Protein AF-0000000080700739 (afdb_homodimer)

Foldseek 3Di:
DPLFAWEWFWEDDLFKIKIFIAGLLGHTPDIDIDTQDLPPLSPCRLVVVLVVVVVVCVVVVHALVRHQEYFYADAAFADFVQRWGADRVSSSRNDIDSRQVVNCVVRVHPHDYGYDHQQQLLFLLCCNPKDVVVFQWEKEWEAELFIFIWTGHRNHTDQDVRCPGRLQQDAQDVVADQDPVGDHRGLRCCQHFNNLVVLLLVCLVVDDDQVQPQSVCSVVVHDDTLVNLLVSVVVPRPSSVVSLLVSLLSVLLSVQVVCVVRLGQEYEYHYDSCVSDPSSQVSNLVSNCVRHDVVSNVRYYYYYIDCHPCSRRSSRRVVSSVVD/DPLFAWEWFWEDDLFKIKIFIAGLLGHTPDIDIDTQDLPPLSPCRLVVVLVVVVVVCVVVVHALVRHQEYFYADAAFADFVQRWGADRVSSSRNDIDSRQVVNCVVRVHPHDYGYDHQQQLLFLLCCNPKDVVVFQWEKEWEAELFIFIWTGHRNHTDQDVRCPGRLQQDAQDVPADADPVGDHRGLRCCQHFNNLVVLLLVCLVVDDDQVQPQSVCSVVVHDDTLVNLLVSVVVPRPSSVVSLLVSLLSVLLSVQVVCVVRLGQEYEYHYDSCVSDPSSQVSNLVSNCVRHDVVSNVRYYYYYIDCHPCSRRSSRRVVSSVVD

Seq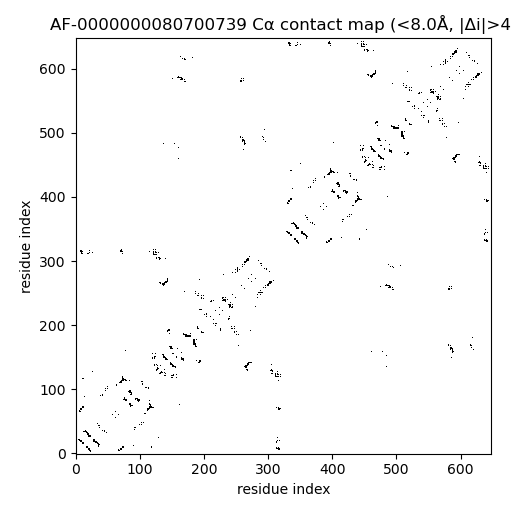uence (648 aa):
MIMTKKIFGIDLGGTSIKLAVVSIEGEIIDKWSVPTDTKEDGQHIIPDLILAVQEKMLENNWTNEDILGIGMGSPGFVNREKGTVAGAYNLAWVEEQPVADLIRSHFNADWPILIENDANVAALGEQWKGAGDHADNVVLVTLGTGVGGGVIVNDQLVVGQGAAGEIGHMFSKDGGRKCTCGQHGCLETVASASGIVWTAGELAYTMDDTGSTIQGRIFNGDPVTSEDIFRAAEAGDRFAEAVVDETMGHLGRALGQVAAVTNPEYILIGGGVANAGQYLLDKVTDYFHNSVYPGVGQTTSIRLATLGNDAGVYGAASLVMKNIMIMTKKIFGIDLGGTSIKLAVVSIEGEIIDKWSVPTDTKEDGQHIIPDLILAVQEKMLENNWTNEDILGIGMGSPGFVNREKGTVAGAYNLAWVEEQPVADLIRSHFNADWPILIENDANVAALGEQWKGAGDHADNVVLVTLGTGVGGGVIVNDQLVVGQGAAGEIGHMFSKDGGRKCTCGQHGCLETVASASGIVWTAGELAYTMDDTGSTIQGRIFNGDPVTSEDIFRAAEAGDRFAEAVVDETMGHLGRALGQVAAVTNPEYILIGGGVANAGQYLLDKVTDYFHNSVYPGVGQTTSIRLATLGNDAGVYGAASLVMKNI

pLDDT: mean 95.38, std 6.03, range [31.28, 98.89]

Structure (mmCIF, N/CA/C/O backbone):
data_AF-0000000080700739-model_v1
#
loop_
_entity.id
_entity.type
_entity.pdbx_description
1 polymer 'ROK family protein'
#
loop_
_atom_site.group_PDB
_atom_site.id
_atom_site.type_symbol
_atom_site.label_atom_id
_atom_site.label_alt_id
_atom_site.label_comp_id
_atom_site.label_asym_id
_atom_site.label_entity_id
_atom_site.label_seq_id
_atom_site.pdbx_PDB_ins_code
_atom_site.Cartn_x
_atom_site.Cartn_y
_atom_site.Cartn_z
_atom_site.occupancy
_atom_site.B_iso_or_equiv
_atom_site.auth_seq_id
_atom_site.auth_comp_id
_atom_site.auth_asym_id
_atom_site.auth_atom_id
_atom_site.pdbx_PDB_model_num
ATOM 1 N N . MET A 1 1 ? -27.406 35.374 11.623 1 31.28 1 MET A N 1
ATOM 2 C CA . MET A 1 1 ? -26.297 34.841 10.837 1 31.28 1 MET A CA 1
ATOM 3 C C . MET A 1 1 ? -25.965 33.415 11.262 1 31.28 1 MET A C 1
ATOM 5 O O . MET A 1 1 ? -25.681 33.162 12.434 1 31.28 1 MET A O 1
ATOM 9 N N . ILE A 1 2 ? -26.533 32.347 10.845 1 43.67 2 ILE A N 1
ATOM 10 C CA . ILE A 1 2 ? -26.422 30.953 11.261 1 43.67 2 ILE A CA 1
ATOM 11 C C . ILE A 1 2 ? -24.961 30.615 11.548 1 43.67 2 ILE A C 1
ATOM 13 O O . ILE A 1 2 ? -24.107 30.722 10.664 1 43.67 2 ILE A O 1
ATOM 17 N N . MET A 1 3 ? -24.527 30.93 12.817 1 54.48 3 MET A N 1
ATOM 18 C CA . MET A 1 3 ? -23.126 30.908 13.225 1 54.48 3 MET A CA 1
ATOM 19 C C . MET A 1 3 ? -22.461 29.597 12.821 1 54.48 3 MET A C 1
ATOM 21 O O . MET A 1 3 ? -22.915 28.52 13.211 1 54.48 3 MET A O 1
ATOM 25 N N . THR A 1 4 ? -21.694 29.549 11.679 1 82.1 4 THR A N 1
ATOM 26 C CA . THR A 1 4 ? -21.039 28.376 11.111 1 82.1 4 THR A CA 1
ATOM 27 C C . THR A 1 4 ? -19.977 27.835 12.064 1 82.1 4 THR A C 1
ATOM 29 O O . THR A 1 4 ? -19.188 28.602 12.622 1 82.1 4 THR A O 1
ATOM 32 N N . LYS A 1 5 ? -20.248 26.717 12.587 1 93.36 5 LYS A N 1
ATOM 33 C CA . LYS A 1 5 ? -19.327 26.069 13.517 1 93.36 5 LYS A CA 1
ATOM 34 C C . LYS A 1 5 ? -17.899 26.084 12.977 1 93.36 5 LYS A C 1
ATOM 36 O O . LYS A 1 5 ? -17.689 26.179 11.766 1 93.36 5 LYS A O 1
ATOM 41 N N . LYS A 1 6 ? -17.009 26.282 13.905 1 95.58 6 LYS A N 1
ATOM 42 C CA . LYS A 1 6 ? -15.592 26.36 13.563 1 95.58 6 LYS A CA 1
ATOM 43 C C . LYS A 1 6 ? -14.836 25.133 14.064 1 95.58 6 LYS A C 1
ATOM 45 O O . LYS A 1 6 ? -15.293 24.448 14.981 1 95.58 6 LYS A O 1
ATOM 50 N N . ILE A 1 7 ? -13.716 24.887 13.415 1 98.05 7 ILE A N 1
ATOM 51 C CA . ILE A 1 7 ? -12.845 23.774 13.777 1 98.05 7 ILE A CA 1
ATOM 52 C C . ILE A 1 7 ? -11.449 24.298 14.106 1 98.05 7 ILE A C 1
ATOM 54 O O . ILE A 1 7 ? -10.899 25.121 13.371 1 98.05 7 ILE A O 1
ATOM 58 N N . PHE A 1 8 ? -10.897 23.88 15.188 1 98.49 8 PHE A N 1
ATOM 59 C CA . PHE A 1 8 ? -9.489 24.153 15.452 1 98.49 8 PHE A CA 1
ATOM 60 C C . PHE A 1 8 ? -8.606 23.067 14.85 1 98.49 8 PHE A C 1
ATOM 62 O O . PHE A 1 8 ? -8.749 21.888 15.182 1 98.49 8 PHE A O 1
ATOM 69 N N . GLY A 1 9 ? -7.8 23.39 13.888 1 98.55 9 GLY A N 1
ATOM 70 C CA . GLY A 1 9 ? -6.737 22.538 13.379 1 98.55 9 GLY A CA 1
ATOM 71 C C . GLY A 1 9 ? -5.38 22.853 13.979 1 98.55 9 GLY A C 1
ATOM 72 O O . GLY A 1 9 ? -4.924 23.997 13.93 1 98.55 9 GLY A O 1
ATOM 73 N N . ILE A 1 10 ? -4.725 21.841 14.55 1 98.64 10 ILE A N 1
ATOM 74 C CA . ILE A 1 10 ? -3.475 22.055 15.271 1 98.64 10 ILE A CA 1
ATOM 75 C C . ILE A 1 10 ? -2.386 21.153 14.693 1 98.64 10 ILE A C 1
ATOM 77 O O . ILE A 1 10 ? -2.589 19.948 14.534 1 98.64 10 ILE A O 1
ATOM 81 N N . ASP A 1 11 ? -1.299 21.656 14.349 1 97.99 11 ASP A N 1
ATOM 82 C CA . ASP A 1 11 ? -0.091 20.951 13.931 1 97.99 11 ASP A CA 1
ATOM 83 C C . ASP A 1 11 ? 1.011 21.081 14.98 1 97.99 11 ASP A C 1
ATOM 85 O O . ASP A 1 11 ? 1.703 22.099 15.039 1 97.99 11 ASP A O 1
ATOM 89 N N . LEU A 1 12 ? 1.172 20.081 15.757 1 97.34 12 LEU A N 1
ATOM 90 C CA . LEU A 1 12 ? 2.12 20.09 16.865 1 97.34 12 LEU A CA 1
ATOM 91 C C . LEU A 1 12 ? 3.519 19.717 16.387 1 97.34 12 LEU A C 1
ATOM 93 O O . LEU A 1 12 ? 3.781 18.556 16.065 1 97.34 12 LEU A O 1
ATOM 97 N N . GLY A 1 13 ? 4.366 20.696 16.402 1 92.99 13 GLY A N 1
ATOM 98 C CA . GLY A 1 13 ? 5.762 20.469 16.064 1 92.99 13 GLY A CA 1
ATOM 99 C C . GLY A 1 13 ? 6.691 20.575 17.258 1 92.99 13 GLY A C 1
ATOM 100 O O . GLY A 1 13 ? 6.278 21.009 18.335 1 92.99 13 GLY A O 1
ATOM 101 N N . GLY A 1 14 ? 7.864 20.258 17.063 1 90.14 14 GLY A N 1
ATOM 102 C CA . GLY A 1 14 ? 8.854 20.306 18.127 1 90.14 14 GLY A CA 1
ATOM 103 C C . GLY A 1 14 ? 9.248 21.72 18.512 1 90.14 14 GLY A C 1
ATOM 104 O O . GLY A 1 14 ? 9.659 21.967 19.648 1 90.14 14 GLY A O 1
ATOM 105 N N . THR A 1 15 ? 9.157 22.65 17.617 1 90.17 15 THR A N 1
ATOM 106 C CA . THR A 1 15 ? 9.601 24.02 17.852 1 90.17 15 THR A CA 1
ATOM 107 C C . THR A 1 15 ? 8.406 24.952 18.031 1 90.17 15 THR A C 1
ATOM 109 O O . THR A 1 15 ? 8.43 25.844 18.882 1 90.17 15 THR A O 1
ATOM 112 N N . SER A 1 16 ? 7.439 24.683 17.244 1 95.41 16 SER A N 1
ATOM 113 C CA . SER A 1 16 ? 6.255 25.534 17.299 1 95.41 16 SER A CA 1
ATOM 114 C C . SER A 1 16 ? 4.979 24.719 17.116 1 95.41 16 SER A C 1
ATOM 116 O O . SER A 1 16 ? 5.002 23.65 16.501 1 95.41 16 SER A O 1
ATOM 118 N N . ILE A 1 17 ? 4.036 25.21 17.649 1 97.44 17 ILE A N 1
ATOM 119 C CA . ILE A 1 17 ? 2.681 24.706 17.452 1 97.44 17 ILE A CA 1
ATOM 120 C C . ILE A 1 17 ? 1.91 25.647 16.53 1 97.44 17 ILE A C 1
ATOM 122 O O . ILE A 1 17 ? 1.71 26.82 16.855 1 97.44 17 ILE A O 1
ATOM 126 N N . LYS A 1 18 ? 1.525 25.134 15.4 1 98.01 18 LYS A N 1
ATOM 127 C CA . LYS A 1 18 ? 0.711 25.92 14.477 1 98.01 18 LYS A CA 1
ATOM 128 C C . LYS A 1 18 ? -0.775 25.645 14.683 1 98.01 18 LYS A C 1
ATOM 130 O O . LYS A 1 18 ? -1.191 24.488 14.778 1 98.01 18 LYS A O 1
ATOM 135 N N . LEU A 1 19 ? -1.527 26.727 14.84 1 98.68 19 LEU A N 1
ATOM 136 C CA . LEU A 1 19 ? -2.964 26.62 15.07 1 98.68 19 LEU A CA 1
ATOM 137 C C . LEU A 1 19 ? -3.742 27.406 14.02 1 98.68 19 LEU A C 1
ATOM 139 O O . LEU A 1 19 ? -3.28 28.45 13.552 1 98.68 19 LEU A O 1
ATOM 143 N N . ALA A 1 20 ? -4.893 26.839 13.706 1 98.61 20 ALA A N 1
ATOM 144 C CA . ALA A 1 20 ? -5.795 27.56 12.81 1 98.61 20 ALA A CA 1
ATOM 145 C C . ALA A 1 20 ? -7.253 27.313 13.185 1 98.61 20 ALA A C 1
ATOM 147 O O . ALA A 1 20 ? -7.592 26.256 13.723 1 98.61 20 ALA A O 1
ATOM 148 N N . VAL A 1 21 ? -8.035 28.324 13.023 1 98.4 21 VAL A N 1
ATOM 149 C CA . VAL A 1 21 ? -9.485 28.159 13.007 1 98.4 21 VAL A CA 1
ATOM 150 C C . VAL A 1 21 ? -9.974 28.026 11.566 1 98.4 21 VAL A C 1
ATOM 152 O O . VAL A 1 21 ? -9.726 28.904 10.736 1 98.4 21 VAL A O 1
ATOM 155 N N . VAL A 1 22 ? -10.563 26.907 11.339 1 97.64 22 VAL A N 1
ATOM 156 C CA . VAL A 1 22 ? -10.985 26.589 9.979 1 97.64 22 VAL A CA 1
ATOM 157 C C . VAL A 1 22 ? -12.505 26.453 9.929 1 97.64 22 VAL A C 1
ATOM 159 O O . VAL A 1 22 ? -13.112 25.862 10.825 1 97.64 22 VAL A O 1
ATOM 162 N N . SER A 1 23 ? -13.144 27.001 8.905 1 96.07 23 SER A N 1
ATOM 163 C CA . SER A 1 23 ? -14.583 26.851 8.715 1 96.07 23 SER A CA 1
ATOM 164 C C . SER A 1 23 ? -14.929 25.465 8.181 1 96.07 23 SER A C 1
ATOM 166 O O . SER A 1 23 ? -14.043 24.716 7.764 1 96.07 23 SER A O 1
ATOM 168 N N . ILE A 1 24 ? -16.151 25.128 8.137 1 93 24 ILE A N 1
ATOM 169 C CA . ILE A 1 24 ? -16.617 23.832 7.655 1 93 24 ILE A CA 1
ATOM 170 C C . ILE A 1 24 ? -16.375 23.723 6.151 1 93 24 ILE A C 1
ATOM 172 O O . ILE A 1 24 ? -16.339 22.621 5.6 1 93 24 ILE A O 1
ATOM 176 N N . GLU A 1 25 ? -16.21 24.854 5.479 1 91.23 25 GLU A N 1
ATOM 177 C CA . GLU A 1 25 ? -15.946 24.883 4.044 1 91.23 25 GLU A CA 1
ATOM 178 C C . GLU A 1 25 ? -14.448 24.813 3.757 1 91.23 25 GLU A C 1
ATOM 180 O O . GLU A 1 25 ? -14.037 24.713 2.6 1 91.23 25 GLU A O 1
ATOM 185 N N . GLY A 1 26 ? -13.678 24.89 4.863 1 93.37 26 GLY A N 1
ATOM 186 C CA . GLY A 1 26 ? -12.242 24.749 4.685 1 93.37 26 GLY A CA 1
ATOM 187 C C . GLY A 1 26 ? -11.528 26.077 4.515 1 93.37 26 GLY A C 1
ATOM 188 O O . GLY A 1 26 ? -10.462 26.14 3.9 1 93.37 26 GLY A O 1
ATOM 189 N N . GLU A 1 27 ? -12.119 27.084 4.966 1 95.6 27 GLU A N 1
ATOM 190 C CA . GLU A 1 27 ? -11.465 28.389 4.958 1 95.6 27 GLU A CA 1
ATOM 191 C C . GLU A 1 27 ? -10.77 28.666 6.288 1 95.6 27 GLU A C 1
ATOM 193 O O . GLU A 1 27 ? -11.362 28.481 7.354 1 95.6 27 GLU A O 1
ATOM 198 N N . ILE A 1 28 ? -9.577 29.141 6.196 1 97.05 28 ILE A N 1
ATOM 199 C CA . ILE A 1 28 ? -8.881 29.547 7.412 1 97.05 28 ILE A CA 1
ATOM 200 C C . ILE A 1 28 ? -9.392 30.912 7.868 1 97.05 28 ILE A C 1
ATOM 202 O O . ILE A 1 28 ? -9.263 31.903 7.147 1 97.05 28 ILE A O 1
ATOM 206 N N . ILE A 1 29 ? -9.955 30.948 8.939 1 96.61 29 ILE A N 1
ATOM 207 C CA . ILE A 1 29 ? -10.489 32.162 9.547 1 96.61 29 ILE A CA 1
ATOM 208 C C . ILE A 1 29 ? -9.367 32.923 10.249 1 96.61 29 ILE A C 1
ATOM 210 O O . ILE A 1 29 ? -9.312 34.154 10.19 1 96.61 29 ILE A O 1
ATOM 214 N N . ASP A 1 30 ? -8.537 32.197 10.913 1 97.28 30 ASP A N 1
ATOM 215 C CA . ASP A 1 30 ? -7.379 32.728 11.626 1 97.28 30 ASP A CA 1
ATOM 216 C C . ASP A 1 30 ? -6.283 31.673 11.757 1 97.28 30 ASP A C 1
ATOM 218 O O . ASP A 1 30 ? -6.559 30.473 11.705 1 97.28 30 ASP A O 1
ATOM 222 N N . LYS A 1 31 ? -5.101 32.137 11.845 1 98.09 31 LYS A N 1
ATOM 223 C CA . LYS A 1 31 ? -3.942 31.262 12.006 1 98.09 31 LYS A CA 1
ATOM 224 C C . LYS A 1 31 ? -2.855 31.938 12.836 1 98.09 31 LYS A C 1
ATOM 226 O O . LYS A 1 31 ? -2.598 33.133 12.678 1 98.09 31 LYS A O 1
ATOM 231 N N . TRP A 1 32 ? -2.247 31.253 13.758 1 98.01 32 TRP A N 1
ATOM 232 C CA . TRP A 1 32 ? -1.166 31.758 14.598 1 98.01 32 TRP A CA 1
ATOM 233 C C . TRP A 1 32 ? -0.285 30.616 15.094 1 98.01 32 TRP A C 1
ATOM 235 O O . TRP A 1 32 ? -0.48 29.461 14.71 1 98.01 32 TRP A O 1
ATOM 245 N N . SER A 1 33 ? 0.754 30.948 15.778 1 98.05 33 SER A N 1
ATOM 246 C CA . SER A 1 33 ? 1.666 29.935 16.299 1 98.05 33 SER A CA 1
ATOM 247 C C . SER A 1 33 ? 2.142 30.29 17.703 1 98.05 33 SER A C 1
ATOM 249 O O . SER A 1 33 ? 2.168 31.464 18.078 1 98.05 33 SER A O 1
ATOM 251 N N . VAL A 1 34 ? 2.422 29.313 18.474 1 97.77 34 VAL A N 1
ATOM 252 C CA . VAL A 1 34 ? 3.045 29.47 19.785 1 97.77 34 VAL A CA 1
ATOM 253 C C . VAL A 1 34 ? 4.271 28.566 19.887 1 97.77 34 VAL A C 1
ATOM 255 O O . VAL A 1 34 ? 4.349 27.537 19.211 1 97.77 34 VAL A O 1
ATOM 258 N N . PRO A 1 35 ? 5.231 28.954 20.652 1 97.25 35 PRO A N 1
ATOM 259 C CA . PRO A 1 35 ? 6.409 28.097 20.807 1 97.25 35 PRO A CA 1
ATOM 260 C C . PRO A 1 35 ? 6.094 26.785 21.522 1 97.25 35 PRO A C 1
ATOM 262 O O . PRO A 1 35 ? 5.279 26.763 22.448 1 97.25 35 PRO A O 1
ATOM 265 N N . THR A 1 36 ? 6.662 25.719 21.068 1 97.09 36 THR A N 1
ATOM 266 C CA . THR A 1 36 ? 6.575 24.455 21.791 1 97.09 36 THR A CA 1
ATOM 267 C C . THR A 1 36 ? 7.543 24.438 22.97 1 97.09 36 THR A C 1
ATOM 269 O O . THR A 1 36 ? 8.761 24.454 22.781 1 97.09 36 THR A O 1
ATOM 272 N N . ASP A 1 37 ? 7.061 24.411 24.139 1 97.11 37 ASP A N 1
ATOM 273 C CA . ASP A 1 37 ? 7.886 24.393 25.344 1 97.11 37 ASP A CA 1
ATOM 274 C C . ASP A 1 37 ? 8.176 22.961 25.789 1 97.11 37 ASP A C 1
ATOM 276 O O . ASP A 1 37 ? 7.402 22.373 26.547 1 97.11 37 ASP A O 1
ATOM 280 N N . THR A 1 38 ? 9.281 22.445 25.394 1 94.58 38 THR A N 1
ATOM 281 C CA . THR A 1 38 ? 9.599 21.045 25.652 1 94.58 38 THR A CA 1
ATOM 282 C C . THR A 1 38 ? 10.324 20.892 26.986 1 94.58 38 THR A C 1
ATOM 284 O O . THR A 1 38 ? 10.771 19.797 27.334 1 94.58 38 THR A O 1
ATOM 287 N N . LYS A 1 39 ? 10.463 22.01 27.716 1 95.04 39 LYS A N 1
ATOM 288 C CA . LYS A 1 39 ? 11.104 21.946 29.026 1 95.04 39 LYS A CA 1
ATOM 289 C C . LYS A 1 39 ? 10.305 21.072 29.988 1 95.04 39 LYS A C 1
ATOM 291 O O . LYS A 1 39 ? 9.112 20.842 29.78 1 95.04 39 LYS A O 1
ATOM 296 N N . GLU A 1 40 ? 11.006 20.503 30.941 1 95.64 40 GLU A N 1
ATOM 297 C CA . GLU A 1 40 ? 10.406 19.674 31.983 1 95.64 40 GLU A CA 1
ATOM 298 C C . GLU A 1 40 ? 9.579 18.542 31.38 1 95.64 40 GLU A C 1
ATOM 300 O O . GLU A 1 40 ? 8.409 18.37 31.725 1 95.64 40 GLU A O 1
ATOM 305 N N . ASP A 1 41 ? 10.132 17.847 30.477 1 94.07 41 ASP A N 1
ATOM 306 C CA . ASP A 1 41 ? 9.558 16.664 29.844 1 94.07 41 ASP A CA 1
ATOM 307 C C . ASP A 1 41 ? 8.293 17.018 29.065 1 94.07 41 ASP A C 1
ATOM 309 O O . ASP A 1 41 ? 7.326 16.254 29.062 1 94.07 41 ASP A O 1
ATOM 313 N N . GLY A 1 42 ? 8.209 18.297 28.572 1 95.86 42 GLY A N 1
ATOM 314 C CA . GLY A 1 42 ? 7.137 18.729 27.689 1 95.86 42 GLY A CA 1
ATOM 315 C C . GLY A 1 42 ? 5.823 18.957 28.413 1 95.86 42 GLY A C 1
ATOM 316 O O . GLY A 1 42 ? 4.761 18.982 27.789 1 95.86 42 GLY A O 1
ATOM 317 N N . GLN A 1 43 ? 5.851 19.09 29.728 1 95.76 43 GLN A N 1
ATOM 318 C CA . GLN A 1 43 ? 4.626 19.146 30.519 1 95.76 43 GLN A CA 1
ATOM 319 C C . GLN A 1 43 ? 3.84 20.421 30.228 1 95.76 43 GLN A C 1
ATOM 321 O O . GLN A 1 43 ? 2.643 20.496 30.511 1 95.76 43 GLN A O 1
ATOM 326 N N . HIS A 1 44 ? 4.503 21.402 29.656 1 97.03 44 HIS A N 1
ATOM 327 C CA . HIS A 1 44 ? 3.857 22.689 29.424 1 97.03 44 HIS A CA 1
ATOM 328 C C . HIS A 1 44 ? 3.193 22.732 28.051 1 97.03 44 HIS A C 1
ATOM 330 O O . HIS A 1 44 ? 2.414 23.643 27.762 1 97.03 44 HIS A O 1
ATOM 336 N N . ILE A 1 45 ? 3.374 21.754 27.193 1 97.94 45 ILE A N 1
ATOM 337 C CA . ILE A 1 45 ? 2.931 21.791 25.803 1 97.94 45 ILE A CA 1
ATOM 338 C C . ILE A 1 45 ? 1.407 21.856 25.748 1 97.94 45 ILE A C 1
ATOM 340 O O . ILE A 1 45 ? 0.84 22.75 25.116 1 97.94 45 ILE A O 1
ATOM 344 N N . ILE A 1 46 ? 0.723 20.948 26.442 1 97.48 46 ILE A N 1
ATOM 345 C CA . ILE A 1 46 ? -0.731 20.871 26.347 1 97.48 46 ILE A CA 1
ATOM 346 C C . ILE A 1 46 ? -1.358 22.076 27.044 1 97.48 46 ILE A C 1
ATOM 348 O O . ILE A 1 46 ? -2.259 22.717 26.498 1 97.48 46 ILE A O 1
ATOM 352 N N . PRO A 1 47 ? -0.858 22.456 28.232 1 97.85 47 PRO A N 1
ATOM 353 C CA . PRO A 1 47 ? -1.387 23.677 28.846 1 97.85 47 PRO A CA 1
ATOM 354 C C . PRO A 1 47 ? -1.235 24.903 27.949 1 97.85 47 PRO A C 1
ATOM 356 O O . PRO A 1 47 ? -2.149 25.726 27.862 1 97.85 47 PRO A O 1
ATOM 359 N N . ASP A 1 48 ? -0.098 25.003 27.296 1 98.14 48 ASP A N 1
ATOM 360 C CA . ASP A 1 48 ? 0.133 26.125 26.392 1 98.14 48 ASP A CA 1
ATOM 361 C C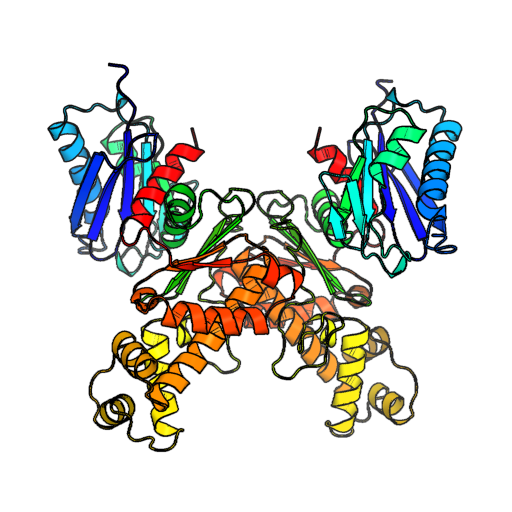 . ASP A 1 48 ? -0.839 26.091 25.215 1 98.14 48 ASP A C 1
ATOM 363 O O . ASP A 1 48 ? -1.331 27.134 24.779 1 98.14 48 ASP A O 1
ATOM 367 N N . LEU A 1 49 ? -1.036 24.952 24.736 1 97.86 49 LEU A N 1
ATOM 368 C CA . LEU A 1 49 ? -1.982 24.761 23.642 1 97.86 49 LEU A CA 1
ATOM 369 C C . LEU A 1 49 ? -3.392 25.157 24.068 1 97.86 49 LEU A C 1
ATOM 371 O O . LEU A 1 49 ? -4.093 25.858 23.334 1 97.86 49 LEU A O 1
ATOM 375 N N . ILE A 1 50 ? -3.813 24.708 25.213 1 97.88 50 ILE A N 1
ATOM 376 C CA . ILE A 1 50 ? -5.128 25.014 25.766 1 97.88 50 ILE A CA 1
ATOM 377 C C . ILE A 1 50 ? -5.287 26.526 25.911 1 97.88 50 ILE A C 1
ATOM 379 O O . ILE A 1 50 ? -6.312 27.089 25.52 1 97.88 50 ILE A O 1
ATOM 383 N N . LEU A 1 51 ? -4.272 27.138 26.441 1 98.33 51 LEU A N 1
ATOM 384 C CA . LEU A 1 51 ? -4.298 28.585 26.622 1 98.33 51 LEU A CA 1
ATOM 385 C C . LEU A 1 51 ? -4.448 29.298 25.283 1 98.33 51 LEU A C 1
ATOM 387 O O . LEU A 1 51 ? -5.179 30.286 25.179 1 98.33 51 LEU A O 1
ATOM 391 N N . ALA A 1 52 ? -3.708 28.809 24.332 1 98.39 52 ALA A N 1
ATOM 392 C CA . ALA A 1 52 ? -3.767 29.407 23 1 98.39 52 ALA A CA 1
ATOM 393 C C . ALA A 1 52 ? -5.178 29.329 22.425 1 98.39 52 ALA A C 1
ATOM 395 O O . ALA A 1 52 ? -5.667 30.293 21.832 1 98.39 52 ALA A O 1
ATOM 396 N N . VAL A 1 53 ? -5.819 28.234 22.561 1 98.08 53 VAL A N 1
ATOM 397 C CA . VAL A 1 53 ? -7.179 28.037 22.073 1 98.08 53 VAL A CA 1
ATOM 398 C C . VAL A 1 53 ? -8.146 28.913 22.868 1 98.08 53 VAL A C 1
ATOM 400 O O . VAL A 1 53 ? -9.002 29.586 22.29 1 98.08 53 VAL A O 1
ATOM 403 N N . GLN A 1 54 ? -8.003 28.9 24.142 1 97.68 54 GLN A N 1
ATOM 404 C CA . GLN A 1 54 ? -8.874 29.665 25.027 1 97.68 54 GLN A CA 1
ATOM 405 C C . GLN A 1 54 ? -8.809 31.156 24.71 1 97.68 54 GLN A C 1
ATOM 407 O O . GLN A 1 54 ? -9.838 31.834 24.67 1 97.68 54 GLN A O 1
ATOM 412 N N . GLU A 1 55 ? -7.65 31.632 24.562 1 98.14 55 GLU A N 1
ATOM 413 C CA . GLU A 1 55 ? -7.466 33.047 24.253 1 98.14 55 GLU A CA 1
ATOM 414 C C . GLU A 1 55 ? -8.166 33.422 22.95 1 98.14 55 GLU A C 1
ATOM 416 O O . GLU A 1 55 ? -8.779 34.487 22.853 1 98.14 55 GLU A O 1
ATOM 421 N N . LYS A 1 56 ? -8.058 32.572 21.966 1 97.79 56 LYS A N 1
ATOM 422 C CA . LYS A 1 56 ? -8.707 32.834 20.684 1 97.79 56 LYS A CA 1
ATOM 423 C C . LYS A 1 56 ? -10.226 32.842 20.828 1 97.79 56 LYS A C 1
ATOM 425 O O . LYS A 1 56 ? -10.909 33.667 20.218 1 97.79 56 LYS A O 1
ATOM 430 N N . MET A 1 57 ? -10.738 31.927 21.577 1 96.76 57 MET A N 1
ATOM 431 C CA . MET A 1 57 ? -12.177 31.885 21.821 1 96.76 57 MET A CA 1
ATOM 432 C C . MET A 1 57 ? -12.645 33.152 22.53 1 96.76 57 MET A C 1
ATOM 434 O O . MET A 1 57 ? -13.657 33.743 22.15 1 96.76 57 MET A O 1
ATOM 438 N N . LEU A 1 58 ? -11.889 33.582 23.505 1 97.4 58 LEU A N 1
ATOM 439 C CA . LEU A 1 58 ? -12.234 34.778 24.266 1 97.4 58 LEU A CA 1
ATOM 440 C C . LEU A 1 58 ? -12.192 36.017 23.378 1 97.4 58 LEU A C 1
ATOM 442 O O . LEU A 1 58 ? -13.091 36.859 23.437 1 97.4 58 LEU A O 1
ATOM 446 N N . GLU A 1 59 ? -11.132 36.084 22.592 1 97.43 59 GLU A N 1
ATOM 447 C CA . GLU A 1 59 ? -10.952 37.212 21.684 1 97.43 59 GLU A CA 1
ATOM 448 C C . GLU A 1 59 ? -12.161 37.383 20.768 1 97.43 59 GLU A C 1
ATOM 450 O O . GLU A 1 59 ? -12.496 38.502 20.376 1 97.43 59 GLU A O 1
ATOM 455 N N . ASN A 1 60 ? -12.838 36.295 20.462 1 96.42 60 ASN A N 1
ATOM 456 C CA . ASN A 1 60 ? -13.91 36.336 19.473 1 96.42 60 ASN A CA 1
ATOM 457 C C . ASN A 1 60 ? -15.272 36.08 20.111 1 96.42 60 ASN A C 1
ATOM 459 O O . ASN A 1 60 ? -16.274 35.937 19.409 1 96.42 60 ASN A O 1
ATOM 463 N N . ASN A 1 61 ? -15.283 35.967 21.408 1 96.9 61 ASN A N 1
ATOM 464 C CA . ASN A 1 61 ? -16.498 35.694 22.169 1 96.9 61 ASN A CA 1
ATOM 465 C C . ASN A 1 61 ? -17.169 34.404 21.709 1 96.9 61 ASN A C 1
ATOM 467 O O . ASN A 1 61 ? -18.382 34.373 21.493 1 96.9 61 ASN A O 1
ATOM 471 N N . TRP A 1 62 ? -16.331 33.391 21.449 1 95.79 62 TRP A N 1
ATOM 472 C CA . TRP A 1 62 ? -16.851 32.074 21.096 1 95.79 62 TRP A CA 1
ATOM 473 C C . TRP A 1 62 ? -17.1 31.234 22.344 1 95.79 62 TRP A C 1
ATOM 475 O O . TRP A 1 62 ? -16.359 31.333 23.325 1 95.79 62 TRP A O 1
ATOM 485 N N . THR A 1 63 ? -18.169 30.422 22.243 1 95.14 63 THR A N 1
ATOM 486 C CA . THR A 1 63 ? -18.468 29.417 23.257 1 95.14 63 THR A CA 1
ATOM 487 C C . THR A 1 63 ? -18.289 28.01 22.693 1 95.14 63 THR A C 1
ATOM 489 O O . THR A 1 63 ? -17.985 27.844 21.51 1 95.14 63 THR A O 1
ATOM 492 N N . ASN A 1 64 ? -18.469 27.018 23.521 1 95.28 64 ASN A N 1
ATOM 493 C CA . ASN A 1 64 ? -18.372 25.629 23.084 1 95.28 64 ASN 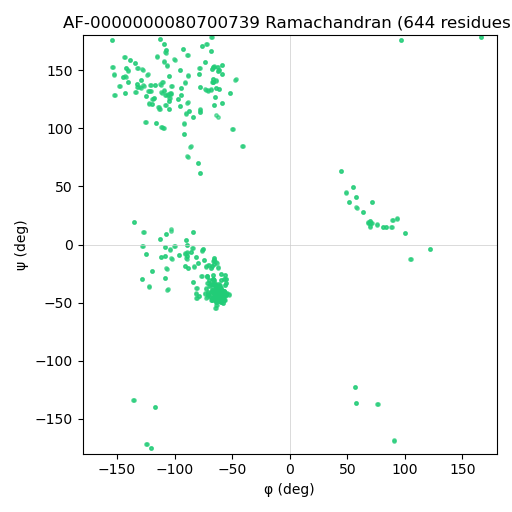A CA 1
ATOM 494 C C . ASN A 1 64 ? -19.344 25.331 21.946 1 95.28 64 ASN A C 1
ATOM 496 O O . ASN A 1 64 ? -19.058 24.501 21.081 1 95.28 64 ASN A O 1
ATOM 500 N N . GLU A 1 65 ? -20.391 26.024 21.954 1 94.22 65 GLU A N 1
ATOM 501 C CA . GLU A 1 65 ? -21.423 25.794 20.948 1 94.22 65 GLU A CA 1
ATOM 502 C C . GLU A 1 65 ? -20.966 26.263 19.569 1 94.22 65 GLU A C 1
ATOM 504 O O . GLU A 1 65 ? -21.541 25.871 18.552 1 94.22 65 GLU A O 1
ATOM 509 N N . ASP A 1 66 ? -19.973 27.055 19.594 1 95.45 66 ASP A N 1
ATOM 510 C CA . ASP A 1 66 ? -19.474 27.601 18.335 1 95.45 66 ASP A CA 1
ATOM 511 C C . ASP A 1 66 ? -18.409 26.692 17.727 1 95.45 66 ASP A C 1
ATOM 513 O O . ASP A 1 66 ? -17.992 26.894 16.584 1 95.45 66 ASP A O 1
ATOM 517 N N . ILE A 1 67 ? -17.977 25.717 18.476 1 96.14 67 ILE A N 1
ATOM 518 C CA . ILE A 1 67 ? -16.853 24.879 18.072 1 96.14 67 ILE A CA 1
ATOM 519 C C . ILE A 1 67 ? -17.357 23.488 17.694 1 96.14 67 ILE A C 1
ATOM 521 O O . ILE A 1 67 ? -18.125 22.875 18.439 1 96.14 67 ILE A O 1
ATOM 525 N N . LEU A 1 68 ? -16.973 23.041 16.553 1 96.8 68 LEU A N 1
ATOM 526 C CA . LEU A 1 68 ? -17.355 21.711 16.092 1 96.8 68 LEU A CA 1
ATOM 527 C C . LEU A 1 68 ? -16.405 20.652 16.641 1 96.8 68 LEU A C 1
ATOM 529 O O . LEU A 1 68 ? -16.796 19.497 16.827 1 96.8 68 LEU A O 1
ATOM 533 N N . GLY A 1 69 ? -15.158 21.066 16.809 1 97.31 69 GLY A N 1
ATOM 534 C CA . GLY A 1 69 ? -14.174 20.147 17.357 1 97.31 69 GLY A CA 1
ATOM 535 C C . GLY A 1 69 ? -12.746 20.63 17.184 1 97.31 69 GLY A C 1
ATOM 536 O O . GLY A 1 69 ? -12.512 21.71 16.638 1 97.31 69 GLY A O 1
ATOM 537 N N . ILE A 1 70 ? -11.768 19.813 17.713 1 97.95 70 ILE A N 1
ATOM 538 C CA . ILE A 1 70 ? -10.333 20.047 17.584 1 97.95 70 ILE A CA 1
ATOM 539 C C . ILE A 1 70 ? -9.674 18.845 16.911 1 97.95 70 ILE A C 1
ATOM 541 O O . ILE A 1 70 ? -9.886 17.702 17.321 1 97.95 70 ILE A O 1
ATOM 545 N N . GLY A 1 71 ? -9.062 19.088 15.848 1 98.29 71 GLY A N 1
ATOM 546 C CA . GLY A 1 71 ? -8.15 18.118 15.263 1 98.29 71 GLY A CA 1
ATOM 547 C C . GLY A 1 71 ? -6.69 18.476 15.462 1 98.29 71 GLY A C 1
ATOM 548 O O . GLY A 1 71 ? -6.317 19.649 15.39 1 98.29 71 GLY A O 1
ATOM 549 N N . MET A 1 72 ? -5.869 17.435 15.649 1 98.3 72 MET A N 1
ATOM 550 C CA . MET A 1 72 ? -4.462 17.707 15.929 1 98.3 72 MET A CA 1
ATOM 551 C C . MET A 1 72 ? -3.564 16.677 15.252 1 98.3 72 MET A C 1
ATOM 553 O O . MET A 1 72 ? -3.852 15.479 15.284 1 98.3 72 MET A O 1
ATOM 557 N N . GLY A 1 73 ? -2.585 17.126 14.566 1 97.61 73 GLY A N 1
ATOM 558 C CA . GLY A 1 73 ? -1.47 16.294 14.144 1 97.61 73 GLY A CA 1
ATOM 559 C C . GLY A 1 73 ? -0.319 16.294 15.132 1 97.61 73 GLY A C 1
ATOM 560 O O . GLY A 1 73 ? 0.02 17.335 15.699 1 97.61 73 GLY A O 1
ATOM 561 N N . SER A 1 74 ? 0.245 15.199 15.336 1 96.81 74 SER A N 1
ATOM 562 C CA . SER A 1 74 ? 1.333 15.099 16.302 1 96.81 74 SER A CA 1
ATOM 563 C C . SER A 1 74 ? 2.409 14.13 15.825 1 96.81 74 SER A C 1
ATOM 565 O O . SER A 1 74 ? 2.109 13.145 15.147 1 96.81 74 SER A O 1
ATOM 567 N N . PRO A 1 75 ? 3.651 14.423 16.123 1 92.39 75 PRO A N 1
ATOM 568 C CA . PRO A 1 75 ? 4.667 13.38 15.961 1 92.39 75 PRO A CA 1
ATOM 569 C C . PRO A 1 75 ? 4.512 12.243 16.969 1 92.39 75 PRO A C 1
ATOM 571 O O . PRO A 1 75 ? 3.71 12.345 17.901 1 92.39 75 PRO A O 1
ATOM 574 N N . GLY A 1 76 ? 5.182 11.166 16.749 1 88.54 76 GLY A N 1
ATOM 575 C CA . GLY A 1 76 ? 5.175 10.051 17.683 1 88.54 76 GLY A CA 1
ATOM 576 C C . GLY A 1 76 ? 4.082 9.039 17.396 1 88.54 76 GLY A C 1
ATOM 577 O O . GLY A 1 76 ? 3.487 9.05 16.316 1 88.54 76 GLY A O 1
ATOM 578 N N . PHE A 1 77 ? 3.883 8.176 18.319 1 89.97 77 PHE A N 1
ATOM 579 C CA . PHE A 1 77 ? 2.862 7.141 18.211 1 89.97 77 PHE A CA 1
ATOM 580 C C . PHE A 1 77 ? 1.532 7.632 18.771 1 89.97 77 PHE A C 1
ATOM 582 O O . PHE A 1 77 ? 1.436 7.964 19.955 1 89.97 77 PHE A O 1
ATOM 589 N N . VAL A 1 78 ? 0.548 7.613 17.976 1 94.95 78 VAL A N 1
ATOM 590 C CA . VAL A 1 78 ? -0.767 8.125 18.347 1 94.95 78 VAL A CA 1
ATOM 591 C C . VAL A 1 78 ? -1.716 6.961 18.621 1 94.95 78 VAL A C 1
ATOM 593 O O . VAL A 1 78 ? -1.833 6.043 17.806 1 94.95 78 VAL A O 1
ATOM 596 N N . ASN A 1 79 ? -2.276 6.966 19.798 1 95.03 79 ASN A N 1
ATOM 597 C CA . ASN A 1 79 ? -3.416 6.099 20.077 1 95.03 79 ASN A CA 1
ATOM 598 C C . ASN A 1 79 ? -4.74 6.81 19.812 1 95.03 79 ASN A C 1
ATOM 600 O O . ASN A 1 79 ? -5.201 7.6 20.637 1 95.03 79 ASN A O 1
ATOM 604 N N . ARG A 1 80 ? -5.372 6.541 18.81 1 93.68 80 ARG A N 1
ATOM 605 C CA . ARG A 1 80 ? -6.534 7.265 18.304 1 93.68 80 ARG A CA 1
ATOM 606 C C . ARG A 1 80 ? -7.743 7.063 19.211 1 93.68 80 ARG A C 1
ATOM 608 O O . ARG A 1 80 ? -8.552 7.975 19.389 1 93.68 80 ARG A O 1
ATOM 615 N N . GLU A 1 81 ? -7.849 5.948 19.725 1 92.7 81 GLU A N 1
ATOM 616 C CA . GLU A 1 81 ? -8.98 5.644 20.596 1 92.7 81 GLU A CA 1
ATOM 617 C C . GLU A 1 81 ? -8.865 6.378 21.929 1 92.7 81 GLU A C 1
ATOM 619 O O . GLU A 1 81 ? -9.843 6.948 22.417 1 92.7 81 GLU A O 1
ATOM 624 N N . LYS A 1 82 ? -7.685 6.391 22.476 1 94.72 82 LYS A N 1
ATOM 625 C CA . LYS A 1 82 ? -7.474 7.005 23.784 1 94.72 82 LYS A CA 1
ATOM 626 C C . LYS A 1 82 ? -7.161 8.493 23.648 1 94.72 82 LYS A C 1
ATOM 628 O O . LYS A 1 82 ? -7.25 9.243 24.622 1 94.72 82 LYS A O 1
ATOM 633 N N . GLY A 1 83 ? -6.713 8.851 22.412 1 96.12 83 GLY A N 1
ATOM 634 C CA . GLY A 1 83 ? -6.295 10.229 22.211 1 96.12 83 GLY A CA 1
ATOM 635 C C . GLY A 1 83 ? -4.984 10.561 22.899 1 96.12 83 GLY A C 1
ATOM 636 O O . GLY A 1 83 ? -4.835 11.641 23.474 1 96.12 83 GLY A O 1
ATOM 637 N N . THR A 1 84 ? -4.09 9.571 22.88 1 97.39 84 THR A N 1
ATOM 638 C CA . THR A 1 84 ? -2.815 9.76 23.562 1 97.39 84 THR A CA 1
ATOM 639 C C . THR A 1 84 ? -1.661 9.748 22.564 1 97.39 84 THR A C 1
ATOM 641 O O . THR A 1 84 ? -1.83 9.331 21.416 1 97.39 84 THR A O 1
ATOM 644 N N . VAL A 1 85 ? -0.517 10.252 22.946 1 96.65 85 VAL A N 1
ATOM 645 C CA . VAL A 1 85 ? 0.707 10.297 22.153 1 96.65 85 VAL A CA 1
ATOM 646 C C . VAL A 1 85 ? 1.885 9.81 22.994 1 96.65 85 VAL A C 1
ATOM 648 O O . VAL A 1 85 ? 2.007 10.166 24.169 1 96.65 85 VAL A O 1
ATOM 651 N N . ALA A 1 86 ? 2.686 8.991 22.42 1 94.6 86 ALA A N 1
ATOM 652 C CA . ALA A 1 86 ? 3.901 8.502 23.067 1 94.6 86 ALA A CA 1
ATOM 653 C C . ALA A 1 86 ? 5.069 8.467 22.085 1 94.6 86 ALA A C 1
ATOM 655 O O . ALA A 1 86 ? 4.869 8.542 20.87 1 94.6 86 ALA A O 1
ATOM 656 N N . GLY A 1 87 ? 6.215 8.469 22.651 1 90.2 87 GLY A N 1
ATOM 657 C CA . GLY A 1 87 ? 7.399 8.289 21.827 1 90.2 87 GLY A CA 1
ATOM 658 C C . GLY A 1 87 ? 7.704 9.489 20.95 1 90.2 87 GLY A C 1
ATOM 659 O O . GLY A 1 87 ? 8.292 9.347 19.876 1 90.2 87 GLY A O 1
ATOM 660 N N . ALA A 1 88 ? 7.189 10.612 21.236 1 90.9 88 ALA A N 1
ATOM 661 C CA . ALA A 1 88 ? 7.545 11.855 20.556 1 90.9 88 ALA A CA 1
ATOM 662 C C . ALA A 1 88 ? 8.772 12.498 21.196 1 90.9 88 ALA A C 1
ATOM 664 O O . ALA A 1 88 ? 8.65 13.458 21.96 1 90.9 88 ALA A O 1
ATOM 665 N N . TYR A 1 89 ? 9.859 12.107 20.827 1 87.64 89 TYR A N 1
ATOM 666 C CA . TYR A 1 89 ? 11.108 12.437 21.504 1 87.64 89 TYR A CA 1
ATOM 667 C C . TYR A 1 89 ? 11.453 13.911 21.325 1 87.64 89 TYR A C 1
ATOM 669 O O . TYR A 1 89 ? 12.007 14.54 22.23 1 87.64 89 TYR A O 1
ATOM 677 N N . ASN A 1 90 ? 11.083 14.408 20.169 1 88.08 90 ASN A N 1
ATOM 678 C CA . ASN A 1 90 ? 11.332 15.825 19.926 1 88.08 90 ASN A CA 1
ATOM 679 C C . ASN A 1 90 ? 10.5 16.707 20.852 1 88.08 90 ASN A C 1
ATOM 681 O O . ASN A 1 90 ? 10.773 17.9 20.992 1 88.08 90 ASN A O 1
ATOM 685 N N . LEU A 1 91 ? 9.496 16.167 21.512 1 93.29 91 LEU A N 1
ATOM 686 C CA . LEU A 1 91 ? 8.632 16.869 22.455 1 93.29 91 LEU A CA 1
ATOM 687 C C . LEU A 1 91 ? 8.983 16.5 23.892 1 93.29 91 LEU A C 1
ATOM 689 O O . LEU A 1 91 ? 8.359 16.995 24.834 1 93.29 91 LEU A O 1
ATOM 693 N N . ALA A 1 92 ? 9.907 15.572 23.988 1 93.23 92 ALA A N 1
ATOM 694 C CA . ALA A 1 92 ? 10.28 14.984 25.272 1 93.23 92 ALA A CA 1
ATOM 695 C C . ALA A 1 92 ? 9.154 14.115 25.825 1 93.23 92 ALA A C 1
ATOM 697 O O . ALA A 1 92 ? 9.026 13.953 27.041 1 93.23 92 ALA A O 1
ATOM 698 N N . TRP A 1 93 ? 8.241 13.723 24.957 1 93.95 93 TRP A N 1
ATOM 699 C CA . TRP A 1 93 ? 7.161 12.814 25.329 1 93.95 93 TRP A CA 1
ATOM 700 C C . TRP A 1 93 ? 7.583 11.361 25.14 1 93.95 93 TRP A C 1
ATOM 702 O O . TRP A 1 93 ? 7.132 10.694 24.205 1 93.95 93 TRP A O 1
ATOM 712 N N . VAL A 1 94 ? 8.357 10.89 26.008 1 90.79 94 VAL A N 1
ATOM 713 C CA . VAL A 1 94 ? 8.762 9.488 25.978 1 90.79 94 VAL A CA 1
ATOM 714 C C . VAL A 1 94 ? 7.591 8.603 26.398 1 90.79 94 VAL A C 1
ATOM 716 O O . VAL A 1 94 ? 7.251 7.643 25.703 1 90.79 94 VAL A O 1
ATOM 719 N N . GLU A 1 95 ? 6.982 9.087 27.49 1 93.25 95 GLU A N 1
ATOM 720 C CA . GLU A 1 95 ? 5.824 8.368 28.011 1 93.25 95 GLU A CA 1
ATOM 721 C C . GLU A 1 95 ? 4.533 8.85 27.355 1 93.25 95 GLU A C 1
ATOM 723 O O . GLU A 1 95 ? 4.497 9.932 26.765 1 93.25 95 GLU A O 1
ATOM 728 N N . GLU A 1 96 ? 3.541 8.016 27.518 1 96.31 96 GLU A N 1
ATOM 729 C CA . GLU A 1 96 ? 2.234 8.315 26.941 1 96.31 96 GLU A CA 1
ATOM 730 C C . GLU A 1 96 ? 1.616 9.553 27.584 1 96.31 96 GLU A C 1
ATOM 732 O O . GLU A 1 96 ? 1.541 9.65 28.81 1 96.31 96 GLU A O 1
ATOM 737 N N . GLN A 1 97 ? 1.231 10.493 26.804 1 96.75 97 GLN A N 1
ATOM 738 C CA . GLN A 1 97 ? 0.582 11.724 27.242 1 96.75 97 GLN A CA 1
ATOM 739 C C . GLN A 1 97 ? -0.916 11.688 26.957 1 96.75 97 GLN A C 1
ATOM 741 O O . GLN A 1 97 ? -1.332 11.417 25.829 1 96.75 97 GLN A O 1
ATOM 746 N N . PRO A 1 98 ? -1.794 11.919 27.944 1 96.84 98 PRO A N 1
ATOM 747 C CA . PRO A 1 98 ? -3.245 11.919 27.741 1 96.84 98 PRO A CA 1
ATOM 748 C C . PRO A 1 98 ? -3.755 13.224 27.133 1 96.84 98 PRO A C 1
ATOM 750 O O . PRO A 1 98 ? -4.544 13.935 27.761 1 96.84 98 PRO A O 1
ATOM 753 N N . VAL A 1 99 ? -3.476 13.493 25.938 1 97.56 99 VAL A N 1
ATOM 754 C CA . VAL A 1 99 ? -3.643 14.776 25.263 1 97.56 99 VAL A CA 1
ATOM 755 C C . VAL A 1 99 ? -5.126 15.132 25.189 1 97.56 99 VAL A C 1
ATOM 757 O O . VAL A 1 99 ? -5.538 16.2 25.648 1 97.56 99 VAL A O 1
ATOM 760 N N . ALA A 1 100 ? -5.951 14.251 24.635 1 97.06 100 ALA A N 1
ATOM 761 C CA . ALA A 1 100 ? -7.369 14.529 24.424 1 97.06 100 ALA A CA 1
ATOM 762 C C . ALA A 1 100 ? -8.083 14.776 25.75 1 97.06 100 ALA A C 1
ATOM 764 O O . ALA A 1 100 ? -8.894 15.697 25.864 1 97.06 100 ALA A O 1
ATOM 765 N N . ASP A 1 101 ? -7.794 13.967 26.744 1 96.53 101 ASP A N 1
ATOM 766 C CA . ASP A 1 101 ? -8.459 14.075 28.039 1 96.53 101 ASP A CA 1
ATOM 767 C C . ASP A 1 101 ? -8.142 15.409 28.71 1 96.53 101 ASP A C 1
ATOM 769 O O . ASP A 1 101 ? -9.016 16.022 29.328 1 96.53 101 ASP A O 1
ATOM 773 N N . LEU A 1 102 ? -6.907 15.824 28.632 1 96.56 102 LEU A N 1
ATOM 774 C CA . LEU A 1 102 ? -6.506 17.09 29.237 1 96.56 102 LEU A CA 1
ATOM 775 C C . LEU A 1 102 ? -7.252 18.257 28.599 1 96.56 102 LEU A C 1
ATOM 777 O O . LEU A 1 102 ? -7.728 19.152 29.301 1 96.56 102 LEU A O 1
ATOM 781 N N . ILE A 1 103 ? -7.326 18.205 27.319 1 96.83 103 ILE A N 1
ATOM 782 C CA . ILE A 1 103 ? -8.007 19.28 26.606 1 96.83 103 ILE A CA 1
ATOM 783 C C . ILE A 1 103 ? -9.501 19.24 26.916 1 96.83 103 ILE A C 1
ATOM 785 O O . ILE A 1 103 ? -10.107 20.271 27.218 1 96.83 103 ILE A O 1
ATOM 789 N N . ARG A 1 104 ? -10.051 18.094 26.828 1 95.69 104 ARG A N 1
ATOM 790 C CA . ARG A 1 104 ? -11.477 17.912 27.078 1 95.69 104 ARG A CA 1
ATOM 791 C C . ARG A 1 104 ? -11.853 18.393 28.476 1 95.69 104 ARG A C 1
ATOM 793 O O . ARG A 1 104 ? -12.866 19.073 28.653 1 95.69 104 ARG A O 1
ATOM 800 N N . SER A 1 105 ? -11.111 18.002 29.463 1 95.73 105 SER A N 1
ATOM 801 C CA . SER A 1 105 ? -11.378 18.362 30.852 1 95.73 105 SER A CA 1
ATOM 802 C C . SER A 1 105 ? -11.354 19.874 31.046 1 95.73 105 SER A C 1
ATOM 804 O O . SER A 1 105 ? -12.145 20.418 31.82 1 95.73 105 SER A O 1
ATOM 806 N N . HIS A 1 106 ? -10.508 20.537 30.399 1 96.38 106 HIS A N 1
ATOM 807 C CA . HIS A 1 106 ? -10.383 21.981 30.561 1 96.38 106 HIS A CA 1
ATOM 808 C C . HIS A 1 106 ? -11.598 22.706 29.993 1 96.38 106 HIS A C 1
ATOM 810 O O . HIS A 1 106 ? -12.123 23.631 30.617 1 96.38 106 HIS A O 1
ATOM 816 N N . PHE A 1 107 ? -12.025 22.305 28.83 1 96.2 107 PHE A N 1
ATOM 817 C CA . PHE A 1 107 ? -13.086 23.039 28.149 1 96.2 107 PHE A CA 1
ATOM 818 C C . PHE A 1 107 ? -14.456 22.495 28.536 1 96.2 107 PHE A C 1
ATOM 820 O O . PHE A 1 107 ? -15.48 23.123 28.26 1 96.2 107 PHE A O 1
ATOM 827 N N . ASN A 1 108 ? -14.468 21.382 29.168 1 93.58 108 ASN A N 1
ATOM 828 C CA . ASN A 1 108 ? -15.726 20.719 29.494 1 93.58 108 ASN A CA 1
ATOM 829 C C . ASN A 1 108 ? -16.642 20.625 28.277 1 93.58 108 ASN A C 1
ATOM 831 O O . ASN A 1 108 ? -17.806 21.025 28.337 1 93.58 108 ASN A O 1
ATOM 835 N N . ALA A 1 109 ? -16.052 20.262 27.209 1 86.09 109 ALA A N 1
ATOM 836 C CA . ALA A 1 109 ? -16.745 20.307 25.924 1 86.09 109 ALA A CA 1
ATOM 837 C C . ALA A 1 109 ? -17.106 18.903 25.447 1 86.09 109 ALA A C 1
ATOM 839 O O . ALA A 1 109 ? -16.435 17.929 25.798 1 86.09 109 ALA A O 1
ATOM 840 N N . ASP A 1 110 ? -18.187 18.849 24.591 1 89.58 110 ASP A N 1
ATOM 841 C CA . ASP A 1 110 ? -18.665 17.59 24.028 1 89.58 110 ASP A CA 1
ATOM 842 C C . ASP A 1 110 ? -18.166 17.404 22.597 1 89.58 110 ASP A C 1
ATOM 844 O O . ASP A 1 110 ? -18.442 16.382 21.965 1 89.58 110 ASP A O 1
ATOM 848 N N . TRP A 1 111 ? -17.437 18.429 22.19 1 91.87 111 TRP A N 1
ATOM 849 C CA . TRP A 1 111 ? -16.973 18.285 20.814 1 91.87 111 TRP A CA 1
ATOM 850 C C . TRP A 1 111 ? -15.779 17.338 20.739 1 91.87 111 TRP A C 1
ATOM 852 O O . TRP A 1 111 ? -15.074 17.139 21.731 1 91.87 111 TRP A O 1
ATOM 862 N N . PRO A 1 112 ? -15.597 16.643 19.586 1 95.67 112 PRO A N 1
ATOM 863 C CA . PRO A 1 112 ? -14.514 15.669 19.427 1 95.67 112 PRO A CA 1
ATOM 864 C C . PRO A 1 112 ? -13.132 16.317 19.44 1 95.67 112 PRO A C 1
ATOM 866 O O . PRO A 1 112 ? -12.959 17.421 18.917 1 95.67 112 PRO A O 1
ATOM 869 N N . ILE A 1 113 ? -12.19 15.645 20.043 1 96.87 113 ILE A N 1
ATOM 870 C CA . ILE A 1 113 ? -10.756 15.908 19.986 1 96.87 113 ILE A CA 1
ATOM 871 C C . ILE A 1 113 ? -10.041 14.729 19.33 1 96.87 113 ILE A C 1
ATOM 873 O O . ILE A 1 113 ? -9.895 13.666 19.938 1 96.87 113 ILE A O 1
ATOM 877 N N . LEU A 1 114 ? -9.66 14.934 18.107 1 97.47 114 LEU A N 1
ATOM 878 C CA . LEU A 1 114 ? -9.084 13.856 17.311 1 97.47 114 LEU A CA 1
ATOM 879 C C . LEU A 1 114 ? -7.603 14.108 17.045 1 97.47 114 LEU A C 1
ATOM 881 O O . LEU A 1 114 ? -7.214 15.221 16.684 1 97.47 114 LEU A O 1
ATOM 885 N N . ILE A 1 115 ? -6.795 13.115 17.308 1 97.54 115 ILE A N 1
ATOM 886 C CA . ILE A 1 115 ? -5.349 13.224 17.141 1 97.54 115 ILE A CA 1
ATOM 887 C C . ILE A 1 115 ? -4.866 12.178 16.139 1 97.54 115 ILE A C 1
ATOM 889 O O . ILE A 1 115 ? -5.342 11.04 16.142 1 97.54 115 ILE A O 1
ATOM 893 N N . GLU A 1 116 ? -4.003 12.572 15.279 1 96.99 116 GLU A N 1
ATOM 894 C CA . GLU A 1 116 ? -3.407 11.699 14.271 1 96.99 116 GLU A CA 1
ATOM 895 C C . GLU A 1 116 ? -1.943 12.054 14.03 1 96.99 116 GLU A C 1
ATOM 897 O O . GLU A 1 116 ? -1.492 13.138 14.404 1 96.99 116 GLU A O 1
ATOM 902 N N . ASN A 1 117 ? -1.23 11.145 13.469 1 95.46 117 ASN A N 1
ATOM 903 C CA . ASN A 1 117 ? 0.17 11.361 13.123 1 95.46 117 ASN A CA 1
ATOM 904 C C . ASN A 1 117 ? 0.335 12.535 12.161 1 95.46 117 ASN A C 1
ATOM 906 O O . ASN A 1 117 ? -0.496 12.738 11.274 1 95.46 117 ASN A O 1
ATOM 910 N N . ASP A 1 118 ? 1.409 13.219 12.287 1 94.29 118 ASP A N 1
ATOM 911 C CA . ASP A 1 118 ? 1.634 14.458 11.548 1 94.29 118 ASP A CA 1
ATOM 912 C C . ASP A 1 118 ? 1.66 14.202 10.043 1 94.29 118 ASP A C 1
ATOM 914 O O . ASP A 1 118 ? 1.066 14.957 9.269 1 94.29 118 ASP A O 1
ATOM 918 N N . ALA A 1 119 ? 2.354 13.158 9.567 1 94.42 119 ALA A N 1
ATOM 919 C CA . ALA A 1 119 ? 2.398 12.863 8.137 1 94.42 119 ALA A CA 1
ATOM 920 C C . ALA A 1 119 ? 1.014 12.495 7.61 1 94.42 119 ALA A C 1
ATOM 922 O O . ALA A 1 119 ? 0.652 12.861 6.489 1 94.42 119 ALA A O 1
ATOM 923 N N . ASN A 1 120 ? 0.243 11.795 8.363 1 97.46 120 ASN A N 1
ATOM 924 C CA . ASN A 1 120 ? -1.123 11.43 8.003 1 97.46 120 ASN A CA 1
ATOM 925 C C . ASN A 1 120 ? -2.013 12.662 7.864 1 97.46 120 ASN A C 1
ATOM 927 O O . ASN A 1 120 ? -2.753 12.79 6.887 1 97.46 120 ASN A O 1
ATOM 931 N N . VAL A 1 121 ? -1.924 13.557 8.828 1 97.42 121 VAL A N 1
ATOM 932 C CA . VAL A 1 121 ? -2.765 14.748 8.781 1 97.42 121 VAL A CA 1
ATOM 933 C C . VAL A 1 121 ? -2.352 15.626 7.601 1 97.42 121 VAL A C 1
ATOM 935 O O . VAL A 1 121 ? -3.197 16.264 6.97 1 97.42 121 VAL A O 1
ATOM 938 N N . ALA A 1 122 ? -1.023 15.679 7.39 1 97.64 122 ALA A N 1
ATOM 939 C CA . ALA A 1 122 ? -0.567 16.428 6.222 1 97.64 122 ALA A CA 1
ATOM 940 C C . ALA A 1 122 ? -1.163 15.859 4.938 1 97.64 122 ALA A C 1
ATOM 942 O O . ALA A 1 122 ? -1.583 16.611 4.055 1 97.64 122 ALA A O 1
ATOM 943 N N . ALA A 1 123 ? -1.217 14.574 4.831 1 98.54 123 ALA A N 1
ATOM 944 C CA . ALA A 1 123 ? -1.814 13.92 3.669 1 98.54 123 ALA A CA 1
ATOM 945 C C . ALA A 1 123 ? -3.29 14.285 3.534 1 98.54 123 ALA A C 1
ATOM 947 O O . ALA A 1 123 ? -3.759 14.604 2.438 1 98.54 123 ALA A O 1
ATOM 948 N N . LEU A 1 124 ? -3.972 14.264 4.622 1 98.28 124 LEU A N 1
ATOM 949 C CA . LEU A 1 124 ? -5.387 14.617 4.621 1 98.28 124 LEU A CA 1
ATOM 950 C C . LEU A 1 124 ? -5.586 16.063 4.179 1 98.28 124 LEU A C 1
ATOM 952 O O . LEU A 1 124 ? -6.519 16.365 3.431 1 98.28 124 LEU A O 1
ATOM 956 N N . GLY A 1 125 ? -4.698 16.927 4.678 1 98.34 125 GLY A N 1
ATOM 957 C CA . GLY A 1 125 ? -4.774 18.32 4.266 1 98.34 125 GLY A CA 1
ATOM 958 C C . GLY A 1 125 ? -4.608 18.51 2.77 1 98.34 125 GLY A C 1
ATOM 959 O O . GLY A 1 125 ? -5.408 19.198 2.134 1 98.34 125 GLY A O 1
ATOM 960 N N . GLU A 1 126 ? -3.584 17.897 2.206 1 98.67 126 GLU A N 1
ATOM 961 C CA . GLU A 1 126 ? -3.314 18.006 0.776 1 98.67 126 GLU A CA 1
ATOM 962 C C . GLU A 1 126 ? -4.437 17.382 -0.047 1 98.67 126 GLU A C 1
ATOM 964 O O . GLU A 1 126 ? -4.747 17.854 -1.143 1 98.67 126 GLU A O 1
ATOM 969 N N . GLN A 1 127 ? -4.995 16.292 0.455 1 98.25 127 GLN A N 1
ATOM 970 C CA . GLN A 1 127 ? -6.124 15.678 -0.234 1 98.25 127 GLN A CA 1
ATOM 971 C C . GLN A 1 127 ? -7.322 16.623 -0.278 1 98.25 127 GLN A C 1
ATOM 973 O O . GLN A 1 127 ? -7.98 16.751 -1.312 1 98.25 127 GLN A O 1
ATOM 978 N N . TRP A 1 128 ? -7.581 17.294 0.772 1 97.2 128 TRP A N 1
ATOM 979 C CA . TRP A 1 128 ? -8.788 18.093 0.962 1 97.2 128 TRP A CA 1
ATOM 980 C C . TRP A 1 128 ? -8.655 19.45 0.279 1 97.2 128 TRP A C 1
ATOM 982 O O . TRP A 1 128 ? -9.551 19.873 -0.455 1 97.2 128 TRP A O 1
ATOM 992 N N . LYS A 1 129 ? -7.47 20.125 0.481 1 97.34 129 LYS A N 1
ATOM 993 C CA . LYS A 1 129 ? -7.378 21.517 0.05 1 97.34 129 LYS A CA 1
ATOM 994 C C . LYS A 1 129 ? -6.156 21.738 -0.838 1 97.34 129 LYS A C 1
ATOM 996 O O . LYS A 1 129 ? -5.918 22.851 -1.309 1 97.34 129 LYS A O 1
ATOM 1001 N N . GLY A 1 130 ? -5.426 20.727 -1.029 1 98.08 130 GLY A N 1
ATOM 1002 C CA . GLY A 1 130 ? -4.176 20.909 -1.749 1 98.08 130 GLY A CA 1
ATOM 1003 C C . GLY A 1 130 ? -4.127 20.15 -3.062 1 98.08 130 GLY A C 1
ATOM 1004 O O . GLY A 1 130 ? -5.118 20.102 -3.794 1 98.08 130 GLY A O 1
ATOM 1005 N N . ALA A 1 131 ? -2.965 19.583 -3.321 1 98.52 131 ALA A N 1
ATOM 1006 C CA . ALA A 1 131 ? -2.648 19.014 -4.628 1 98.52 131 ALA A CA 1
ATOM 1007 C C . ALA A 1 131 ? -3.371 17.686 -4.838 1 98.52 131 ALA A C 1
ATOM 1009 O O . ALA A 1 131 ? -3.427 17.173 -5.958 1 98.52 131 ALA A O 1
ATOM 1010 N N . GLY A 1 132 ? -3.928 17.087 -3.814 1 98.13 132 GLY A N 1
ATOM 1011 C CA . GLY A 1 132 ? -4.637 15.821 -3.921 1 98.13 132 GLY A CA 1
ATOM 1012 C C . GLY A 1 132 ? -5.984 15.947 -4.606 1 98.13 132 GLY A C 1
ATOM 1013 O O . GLY A 1 132 ? -6.575 14.946 -5.016 1 98.13 132 GLY A O 1
ATOM 1014 N N . ASP A 1 133 ? -6.491 17.182 -4.646 1 97.36 133 ASP A N 1
ATOM 1015 C CA . ASP A 1 133 ? -7.645 17.516 -5.474 1 97.36 133 ASP A CA 1
ATOM 1016 C C . ASP A 1 133 ? -8.854 16.661 -5.102 1 97.36 133 ASP A C 1
ATOM 1018 O O . ASP A 1 133 ? -9.574 16.179 -5.979 1 97.36 133 ASP A O 1
ATOM 1022 N N . HIS A 1 134 ? -8.974 16.283 -3.863 1 96.55 134 HIS A N 1
ATOM 1023 C CA . HIS A 1 134 ? -10.106 15.553 -3.304 1 96.55 134 HIS A CA 1
ATOM 1024 C C . HIS A 1 134 ? -10.18 14.137 -3.865 1 96.55 134 HIS A C 1
ATOM 1026 O O . HIS A 1 134 ? -11.241 13.509 -3.838 1 96.55 134 HIS A O 1
ATOM 1032 N N . ALA A 1 135 ? -9.078 13.68 -4.4 1 98.13 135 ALA A N 1
ATOM 1033 C CA . ALA A 1 135 ? -9.089 12.325 -4.945 1 98.13 135 ALA A CA 1
ATOM 1034 C C . ALA A 1 135 ? -9.26 11.29 -3.837 1 98.13 135 ALA A C 1
ATOM 1036 O O . ALA A 1 135 ? -8.827 11.508 -2.703 1 98.13 135 ALA A O 1
ATOM 1037 N N . ASP A 1 136 ? -9.821 10.136 -4.133 1 97.9 136 ASP A N 1
ATOM 1038 C CA . ASP A 1 136 ? -10.102 9.08 -3.166 1 97.9 136 ASP A CA 1
ATOM 1039 C C . ASP A 1 136 ? -8.83 8.316 -2.803 1 97.9 136 ASP A C 1
ATOM 1041 O O . ASP A 1 136 ? -8.753 7.699 -1.738 1 97.9 136 ASP A O 1
ATOM 1045 N N . ASN A 1 137 ? -7.916 8.31 -3.723 1 98.68 137 ASN A N 1
ATOM 1046 C CA . ASN A 1 137 ? -6.667 7.574 -3.559 1 98.68 137 ASN A CA 1
ATOM 1047 C C . ASN A 1 137 ? -5.454 8.478 -3.76 1 98.68 137 ASN A C 1
ATOM 1049 O O . ASN A 1 137 ? -5.131 8.85 -4.89 1 98.68 137 ASN A O 1
ATOM 1053 N N . VAL A 1 138 ? -4.804 8.824 -2.623 1 98.8 138 VAL A N 1
ATOM 1054 C CA . VAL A 1 138 ? -3.7 9.778 -2.613 1 98.8 138 VAL A CA 1
ATOM 1055 C C . VAL A 1 138 ? -2.62 9.308 -1.64 1 98.8 138 VAL A C 1
ATOM 1057 O O . VAL A 1 138 ? -2.928 8.799 -0.56 1 98.8 138 VAL A O 1
ATOM 1060 N N . VAL A 1 139 ? -1.364 9.48 -2.054 1 98.88 139 VAL A N 1
ATOM 1061 C CA . VAL A 1 139 ? -0.229 9.243 -1.168 1 98.88 139 VAL A CA 1
ATOM 1062 C C . VAL A 1 139 ? 0.596 10.52 -1.032 1 98.88 139 VAL A C 1
ATOM 1064 O O . VAL A 1 139 ? 0.855 11.208 -2.023 1 98.88 139 VAL A O 1
ATOM 1067 N N . LEU A 1 140 ? 0.918 10.88 0.168 1 98.84 140 LEU A N 1
ATOM 1068 C CA . LEU A 1 140 ? 1.837 11.983 0.426 1 98.84 140 LEU A CA 1
ATOM 1069 C C . LEU A 1 140 ? 3.17 11.466 0.957 1 98.84 140 LEU A C 1
ATOM 1071 O O . LEU A 1 140 ? 3.2 10.619 1.852 1 98.84 140 LEU A O 1
ATOM 1075 N N . VAL A 1 141 ? 4.199 11.926 0.413 1 98.56 141 VAL A N 1
ATOM 1076 C CA . VAL A 1 141 ? 5.55 11.691 0.912 1 98.56 141 VAL A CA 1
ATOM 1077 C C . VAL A 1 141 ? 6.205 13.021 1.278 1 98.56 141 VAL A C 1
ATOM 1079 O O . VAL A 1 141 ? 6.275 13.933 0.451 1 98.56 141 VAL A O 1
ATOM 1082 N N . THR A 1 142 ? 6.651 13.116 2.466 1 96.89 142 THR A N 1
ATOM 1083 C CA . THR A 1 142 ? 7.328 14.33 2.908 1 96.89 142 THR A CA 1
ATOM 1084 C C . THR A 1 142 ? 8.833 14.101 3.016 1 96.89 142 THR A C 1
ATOM 1086 O O . THR A 1 142 ? 9.276 13.117 3.612 1 96.89 142 THR A O 1
ATOM 1089 N N . LEU A 1 143 ? 9.572 14.986 2.401 1 97.09 143 LEU A N 1
ATOM 1090 C CA . LEU A 1 143 ? 11.03 14.922 2.398 1 97.09 143 LEU A CA 1
ATOM 1091 C C . LEU A 1 143 ? 11.626 16.057 3.224 1 97.09 143 LEU A C 1
ATOM 1093 O O . LEU A 1 143 ? 11.756 17.182 2.738 1 97.09 143 LEU A O 1
ATOM 1097 N N . GLY A 1 144 ? 12.015 15.818 4.356 1 93.31 144 GLY A N 1
ATOM 1098 C CA . GLY A 1 144 ? 12.688 16.735 5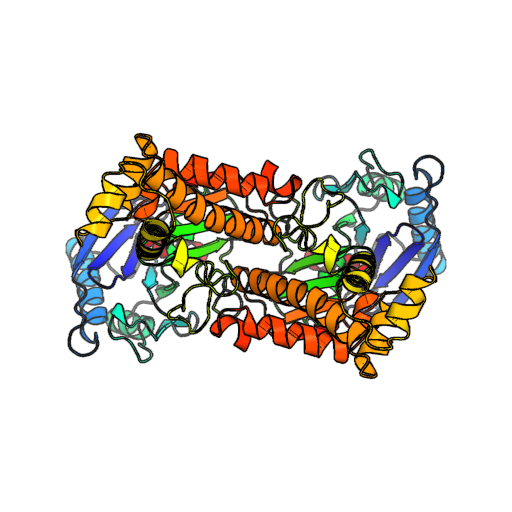.262 1 93.31 144 GLY A CA 1
ATOM 1099 C C . GLY A 1 144 ? 13.877 16.111 5.968 1 93.31 144 GLY A C 1
ATOM 1100 O O . GLY A 1 144 ? 14.706 15.453 5.336 1 93.31 144 GLY A O 1
ATOM 1101 N N . THR A 1 145 ? 13.897 16.361 7.265 1 86.85 145 THR A N 1
ATOM 1102 C CA . THR A 1 145 ? 14.924 15.668 8.035 1 86.85 145 THR A CA 1
ATOM 1103 C C . THR A 1 145 ? 14.771 14.156 7.902 1 86.85 145 THR A C 1
ATOM 1105 O O . THR A 1 145 ? 15.765 13.432 7.803 1 86.85 145 THR A O 1
ATOM 1108 N N . GLY A 1 146 ? 13.605 13.755 7.898 1 91.09 146 GLY A N 1
ATOM 1109 C CA . GLY A 1 146 ? 13.266 12.376 7.584 1 91.09 146 GLY A CA 1
ATOM 1110 C C . GLY A 1 146 ? 12.342 12.247 6.388 1 91.09 146 GLY A C 1
ATOM 1111 O O . GLY A 1 146 ? 12.155 13.205 5.635 1 91.09 146 GLY A O 1
ATOM 1112 N N . VAL A 1 147 ? 11.935 11.063 6.136 1 95.12 147 VAL A N 1
ATOM 1113 C CA . VAL A 1 147 ? 10.942 10.788 5.102 1 95.12 147 VAL A CA 1
ATOM 1114 C C . VAL A 1 147 ? 9.654 10.28 5.746 1 95.12 147 VAL A C 1
ATOM 1116 O O . VAL A 1 147 ? 9.661 9.268 6.45 1 95.12 147 VAL A O 1
ATOM 1119 N N . GLY A 1 148 ? 8.565 10.998 5.623 1 94.97 148 GLY A N 1
ATOM 1120 C CA . GLY A 1 148 ? 7.258 10.599 6.121 1 94.97 148 GLY A CA 1
ATOM 1121 C C . GLY A 1 148 ? 6.298 10.195 5.018 1 94.97 148 GLY A C 1
ATOM 1122 O O . GLY A 1 148 ? 6.559 10.442 3.839 1 94.97 148 GLY A O 1
ATOM 1123 N N . GLY A 1 149 ? 5.244 9.604 5.45 1 96.71 149 GLY A N 1
ATOM 1124 C CA . GLY A 1 149 ? 4.26 9.178 4.467 1 96.71 149 GLY A CA 1
ATOM 1125 C C . GLY A 1 149 ? 2.849 9.121 5.021 1 96.71 149 GLY A C 1
ATOM 1126 O O . GLY A 1 149 ? 2.653 8.857 6.209 1 96.71 149 GLY A O 1
ATOM 1127 N N . GLY A 1 150 ? 1.898 9.421 4.244 1 98.38 150 GLY A N 1
ATOM 1128 C CA . GLY A 1 150 ? 0.472 9.241 4.467 1 98.38 150 GLY A CA 1
ATOM 1129 C C . GLY A 1 150 ? -0.244 8.625 3.28 1 98.38 150 GLY A C 1
ATOM 1130 O O . GLY A 1 150 ? -0.064 9.065 2.143 1 98.38 150 GLY A O 1
ATOM 1131 N N . VAL A 1 151 ? -1.012 7.624 3.575 1 98.79 151 VAL A N 1
ATOM 1132 C CA . VAL A 1 151 ? -1.687 6.882 2.516 1 98.79 151 VAL A CA 1
ATOM 1133 C C . VAL A 1 151 ? -3.2 6.999 2.686 1 98.79 151 VAL A C 1
ATOM 1135 O O . VAL A 1 151 ? -3.729 6.765 3.775 1 98.79 151 VAL A O 1
ATOM 1138 N N . ILE A 1 152 ? -3.856 7.419 1.675 1 98.68 152 ILE A N 1
ATOM 1139 C CA . ILE A 1 152 ? -5.312 7.507 1.641 1 98.68 152 ILE A CA 1
ATOM 1140 C C . ILE A 1 152 ? -5.858 6.618 0.525 1 98.68 152 ILE A C 1
ATOM 1142 O O . ILE A 1 152 ? -5.463 6.755 -0.635 1 98.68 152 ILE A O 1
ATOM 1146 N N . VAL A 1 153 ? -6.681 5.682 0.85 1 98.4 153 VAL A N 1
ATOM 1147 C CA . VAL A 1 153 ? -7.335 4.781 -0.092 1 98.4 153 VAL A CA 1
ATOM 1148 C C . VAL A 1 153 ? -8.845 4.802 0.137 1 98.4 153 VAL A C 1
ATOM 1150 O O . VAL A 1 153 ? -9.306 4.806 1.281 1 98.4 153 VAL A O 1
ATOM 1153 N N . ASN A 1 154 ? -9.605 4.832 -0.921 1 97.14 154 ASN A N 1
ATOM 1154 C CA . ASN A 1 154 ? -11.06 4.868 -0.829 1 97.14 154 ASN A CA 1
ATOM 1155 C C . ASN A 1 154 ? -11.536 5.986 0.094 1 97.14 154 ASN A C 1
ATOM 1157 O O . ASN A 1 154 ? -12.407 5.772 0.939 1 97.14 154 ASN A O 1
ATOM 1161 N N . ASP A 1 155 ? -10.818 7.116 0.06 1 97.02 155 ASP A N 1
ATOM 1162 C CA . ASP A 1 155 ? -11.135 8.346 0.779 1 97.02 155 ASP A CA 1
ATOM 1163 C C . ASP A 1 155 ? -10.945 8.166 2.284 1 97.02 155 ASP A C 1
ATOM 1165 O O . ASP A 1 155 ? -11.544 8.891 3.081 1 97.02 155 ASP A O 1
ATOM 1169 N N . GLN A 1 156 ? -10.174 7.181 2.658 1 96.98 156 GLN A N 1
ATOM 1170 C CA . GLN A 1 156 ? -9.902 6.937 4.071 1 96.98 156 GLN A CA 1
ATOM 1171 C C . GLN A 1 156 ? -8.403 6.815 4.329 1 96.98 156 GLN A C 1
ATOM 1173 O O . GLN A 1 156 ? -7.674 6.233 3.524 1 96.98 156 GLN A O 1
ATOM 1178 N N . LEU A 1 157 ? -8.039 7.35 5.415 1 97.19 157 LEU A N 1
ATOM 1179 C CA . LEU A 1 157 ? -6.657 7.194 5.854 1 97.19 157 LEU A CA 1
ATOM 1180 C C . LEU A 1 157 ? -6.342 5.73 6.145 1 97.19 157 LEU A C 1
ATOM 1182 O O . LEU A 1 157 ? -7.146 5.028 6.763 1 97.19 157 LEU A O 1
ATOM 1186 N N . VAL A 1 158 ? -5.221 5.27 5.677 1 98 158 VAL A N 1
ATOM 1187 C CA . VAL A 1 158 ? -4.741 3.927 5.986 1 98 158 VAL A CA 1
ATOM 1188 C C . VAL A 1 158 ? -3.881 3.963 7.247 1 98 158 VAL A C 1
ATOM 1190 O O . VAL A 1 158 ? -2.795 4.546 7.248 1 98 158 VAL A O 1
ATOM 1193 N N . VAL A 1 159 ? -4.356 3.37 8.278 1 96.1 159 VAL A N 1
ATOM 1194 C CA . VAL A 1 159 ? -3.638 3.368 9.548 1 96.1 159 VAL A CA 1
ATOM 1195 C C . VAL A 1 159 ? -3.082 1.972 9.825 1 96.1 159 VAL A C 1
ATOM 1197 O O . VAL A 1 159 ? -2.025 1.83 10.444 1 96.1 159 VAL A O 1
ATOM 1200 N N . GLY A 1 160 ? -3.814 0.951 9.268 1 96.5 160 GLY A N 1
ATOM 1201 C CA . GLY A 1 160 ? -3.445 -0.429 9.539 1 96.5 160 GLY A CA 1
ATOM 1202 C C . GLY A 1 160 ? -3.433 -0.764 11.018 1 96.5 160 GLY A C 1
ATOM 1203 O O . GLY A 1 160 ? -4.367 -0.419 11.745 1 96.5 160 GLY A O 1
ATOM 1204 N N . GLN A 1 161 ? -2.428 -1.453 11.427 1 95.36 161 GLN A N 1
ATOM 1205 C CA . GLN A 1 161 ? -2.28 -1.788 12.839 1 95.36 161 GLN A CA 1
ATOM 1206 C C . GLN A 1 161 ? -1.609 -0.651 13.606 1 95.36 161 GLN A C 1
ATOM 1208 O O . GLN A 1 161 ? -1.186 -0.833 14.75 1 95.36 161 GLN A O 1
ATOM 1213 N N . GLY A 1 162 ? -1.488 0.496 12.956 1 91.85 162 GLY A N 1
ATOM 1214 C CA . GLY A 1 162 ? -0.991 1.674 13.649 1 91.85 162 GLY A CA 1
ATOM 1215 C C . GLY A 1 162 ? 0.26 2.255 13.018 1 91.85 162 GLY A C 1
ATOM 1216 O O . GLY A 1 162 ? 0.706 3.34 13.396 1 91.85 162 GLY A O 1
ATOM 1217 N N . ALA A 1 163 ? 0.828 1.592 11.957 1 92.84 163 ALA A N 1
ATOM 1218 C CA . ALA A 1 163 ? 2.116 2.023 11.419 1 92.84 163 ALA A CA 1
ATOM 1219 C C . ALA A 1 163 ? 2.086 2.064 9.894 1 92.84 163 ALA A C 1
ATOM 1221 O O . ALA A 1 163 ? 3.131 1.979 9.244 1 92.84 163 ALA A O 1
ATOM 1222 N N . ALA A 1 164 ? 0.901 2.117 9.321 1 96.51 164 ALA A N 1
ATOM 1223 C CA . ALA A 1 164 ? 0.81 2.207 7.866 1 96.51 164 ALA A CA 1
ATOM 1224 C C . ALA A 1 164 ? 1.411 3.515 7.359 1 96.51 164 ALA A C 1
ATOM 1226 O O . ALA A 1 164 ? 1.25 4.564 7.986 1 96.51 164 ALA A O 1
ATOM 1227 N N . GLY A 1 165 ? 2.088 3.441 6.236 1 96.33 165 GLY A N 1
ATOM 1228 C CA . GLY A 1 165 ? 2.6 4.643 5.597 1 96.33 165 GLY A CA 1
ATOM 1229 C C . GLY A 1 165 ? 3.98 5.038 6.089 1 96.33 165 GLY A C 1
ATOM 1230 O O . GLY A 1 165 ? 4.412 6.176 5.893 1 96.33 165 GLY A O 1
ATOM 1231 N N . GLU A 1 166 ? 4.649 4.154 6.748 1 93.99 166 GLU A N 1
ATOM 1232 C CA . GLU A 1 166 ? 6.024 4.413 7.163 1 93.99 166 GLU A CA 1
ATOM 1233 C C . GLU A 1 166 ? 6.995 4.231 6 1 93.99 166 GLU A C 1
ATOM 1235 O O . GLU A 1 166 ? 7.959 3.468 6.103 1 93.99 166 GLU A O 1
ATOM 1240 N N . ILE A 1 167 ? 6.798 5.019 5.01 1 95.66 167 ILE A N 1
ATOM 1241 C CA . ILE A 1 167 ? 7.471 4.898 3.721 1 95.66 167 ILE A CA 1
ATOM 1242 C C . ILE A 1 167 ? 8.963 5.175 3.89 1 95.66 167 ILE A C 1
ATOM 1244 O O . ILE A 1 167 ? 9.794 4.572 3.207 1 95.66 167 ILE A O 1
ATOM 1248 N N . GLY A 1 168 ? 9.312 5.97 4.805 1 96.38 168 GLY A N 1
ATOM 1249 C CA . GLY A 1 168 ? 10.713 6.267 5.057 1 96.38 168 GLY A CA 1
ATOM 1250 C C . GLY A 1 168 ? 11.515 5.048 5.473 1 96.38 168 GLY A C 1
ATOM 1251 O O . GLY A 1 168 ? 12.74 5.029 5.338 1 96.38 168 GLY A O 1
ATOM 1252 N N . HIS A 1 169 ? 10.852 4.028 5.932 1 95.91 169 HIS A N 1
ATOM 1253 C CA . HIS A 1 169 ? 11.537 2.852 6.458 1 95.91 169 HIS A CA 1
ATOM 1254 C C . HIS A 1 169 ? 11.408 1.668 5.505 1 95.91 169 HIS A C 1
ATOM 1256 O O . HIS A 1 169 ? 11.731 0.535 5.869 1 95.91 169 HIS A O 1
ATOM 1262 N N . MET A 1 170 ? 10.89 1.948 4.348 1 96.15 170 MET A N 1
ATOM 1263 C CA . MET A 1 170 ? 10.951 0.928 3.304 1 96.15 170 MET A CA 1
ATOM 1264 C C . MET A 1 170 ? 12.397 0.602 2.947 1 96.15 170 MET A C 1
ATOM 1266 O O . MET A 1 170 ? 13.26 1.48 2.97 1 96.15 170 MET A O 1
ATOM 1270 N N . PHE A 1 171 ? 12.592 -0.576 2.571 1 92 171 PHE A N 1
ATOM 1271 C CA . PHE A 1 171 ? 13.922 -1.031 2.183 1 92 171 PHE A CA 1
ATOM 1272 C C . PHE A 1 171 ? 14.337 -0.418 0.851 1 92 171 PHE A C 1
ATOM 1274 O O . PHE A 1 171 ? 13.574 -0.45 -0.118 1 92 171 PHE A O 1
ATOM 1281 N N . SER A 1 172 ? 15.511 0.074 0.821 1 91.49 172 SER A N 1
ATOM 1282 C CA . SER A 1 172 ? 15.986 0.742 -0.387 1 91.49 172 SER A CA 1
ATOM 1283 C C . SER A 1 172 ? 17.256 0.087 -0.918 1 91.49 172 SER A C 1
ATOM 1285 O O . SER A 1 172 ? 17.487 0.059 -2.129 1 91.49 172 SER A O 1
ATOM 1287 N N . LYS A 1 173 ? 18.13 -0.358 0.009 1 87.94 173 LYS A N 1
ATOM 1288 C CA . LYS A 1 173 ? 19.442 -0.794 -0.462 1 87.94 173 LYS A CA 1
ATOM 1289 C C . LYS A 1 173 ? 20.03 -1.86 0.458 1 87.94 173 LYS A C 1
ATOM 1291 O O . LYS A 1 173 ? 20.122 -1.658 1.671 1 87.94 173 LYS A O 1
ATOM 1296 N N . ASP A 1 174 ? 20.446 -2.967 -0.204 1 86.38 174 ASP A N 1
ATOM 1297 C CA . ASP A 1 174 ? 21.197 -3.958 0.56 1 86.38 174 ASP A CA 1
ATOM 1298 C C . ASP A 1 174 ? 22.489 -3.361 1.113 1 86.38 174 ASP A C 1
ATOM 1300 O O . ASP A 1 174 ? 23.203 -2.649 0.404 1 86.38 174 ASP A O 1
ATOM 1304 N N . GLY A 1 175 ? 22.733 -3.645 2.415 1 88.02 175 GLY A N 1
ATOM 1305 C CA . GLY A 1 175 ? 23.955 -3.142 3.023 1 88.02 175 GLY A CA 1
ATOM 1306 C C . GLY A 1 175 ? 23.953 -1.636 3.206 1 88.02 175 GLY A C 1
ATOM 1307 O O . GLY A 1 175 ? 25.011 -1.024 3.366 1 88.02 175 GLY A O 1
ATOM 1308 N N . GLY A 1 176 ? 22.86 -1.047 3.119 1 93.19 176 GLY A N 1
ATOM 1309 C CA . GLY A 1 176 ? 22.761 0.395 3.27 1 93.19 176 GLY A CA 1
ATOM 1310 C C . GLY A 1 176 ? 23.052 0.87 4.681 1 93.19 176 GLY A C 1
ATOM 1311 O O . GLY A 1 176 ? 23.363 0.064 5.561 1 93.19 176 GLY A O 1
ATOM 1312 N N . ARG A 1 177 ? 23.009 2.253 4.876 1 95.61 177 ARG A N 1
ATOM 1313 C CA . ARG A 1 177 ? 23.323 2.916 6.138 1 95.61 177 ARG A CA 1
ATOM 1314 C C . ARG A 1 177 ? 22.373 2.467 7.244 1 95.61 177 ARG A C 1
ATOM 1316 O O . ARG A 1 177 ? 21.23 2.093 6.973 1 95.61 177 ARG A O 1
ATOM 1323 N N . LYS A 1 178 ? 22.829 2.469 8.464 1 94.58 178 LYS A N 1
ATOM 1324 C CA . LYS A 1 178 ? 21.987 2.196 9.626 1 94.58 178 LYS A CA 1
ATOM 1325 C C . LYS A 1 178 ? 20.973 3.315 9.845 1 94.58 178 LYS A C 1
ATOM 1327 O O . LYS A 1 178 ? 21.326 4.495 9.808 1 94.58 178 LYS A O 1
ATOM 1332 N N . CYS A 1 179 ? 19.81 2.899 10.056 1 93.78 179 CYS A N 1
ATOM 1333 C CA . CYS A 1 179 ? 18.726 3.841 10.311 1 93.78 179 CYS A CA 1
ATOM 1334 C C . CYS A 1 179 ? 18.437 3.949 11.804 1 93.78 179 CYS A C 1
ATOM 1336 O O . CYS A 1 179 ? 18.756 3.037 12.57 1 93.78 179 CYS A O 1
ATOM 1338 N N . THR A 1 180 ? 17.838 4.983 12.228 1 86.83 180 THR A N 1
ATOM 1339 C CA . THR A 1 180 ? 17.497 5.177 13.633 1 86.83 180 THR A CA 1
ATOM 1340 C C . THR A 1 180 ? 16.472 4.142 14.089 1 86.83 180 THR A C 1
ATOM 1342 O O . THR A 1 180 ? 16.323 3.895 15.288 1 86.83 180 THR A O 1
ATOM 1345 N N . CYS A 1 181 ? 15.818 3.498 13.176 1 87.01 181 CYS A N 1
ATOM 1346 C CA . CYS A 1 181 ? 14.827 2.484 13.519 1 87.01 181 CYS A CA 1
ATOM 1347 C C . CYS A 1 181 ? 15.495 1.151 13.833 1 87.01 181 CYS A C 1
ATOM 1349 O O . CYS A 1 181 ? 14.84 0.218 14.3 1 87.01 181 CYS A O 1
ATOM 1351 N N . GLY A 1 182 ? 16.758 1.014 13.563 1 87.89 182 GLY A N 1
ATOM 1352 C CA . GLY A 1 182 ? 17.511 -0.199 13.839 1 87.89 182 GLY A CA 1
ATOM 1353 C C . GLY A 1 182 ? 17.803 -1.016 12.595 1 87.89 182 GLY A C 1
ATOM 1354 O O . GLY A 1 182 ? 18.699 -1.863 12.599 1 87.89 182 GLY A O 1
ATOM 1355 N N . GLN A 1 183 ? 17.165 -0.706 11.485 1 90.15 183 GLN A N 1
ATOM 1356 C CA . GLN A 1 183 ? 17.37 -1.434 10.237 1 90.15 183 GLN A CA 1
ATOM 1357 C C . GLN A 1 183 ? 18.446 -0.77 9.383 1 90.15 183 GLN A C 1
ATOM 1359 O O . GLN A 1 183 ? 18.885 0.342 9.682 1 90.15 183 GLN A O 1
ATOM 1364 N N . HIS A 1 184 ? 18.847 -1.468 8.404 1 92.86 184 HIS A N 1
ATOM 1365 C CA . HIS A 1 184 ? 19.798 -0.938 7.434 1 92.86 184 HIS A CA 1
ATOM 1366 C C . HIS A 1 184 ? 19.146 -0.751 6.068 1 92.86 184 HIS A C 1
ATOM 1368 O O . HIS A 1 184 ? 18.343 -1.583 5.64 1 92.86 184 HIS A O 1
ATOM 1374 N N . GLY A 1 185 ? 19.438 0.335 5.444 1 94.15 185 GLY A N 1
ATOM 1375 C CA . GLY A 1 185 ? 19.061 0.499 4.049 1 94.15 185 GLY A CA 1
ATOM 1376 C C . GLY A 1 185 ? 17.682 1.107 3.872 1 94.15 185 GLY A C 1
ATOM 1377 O O . GLY A 1 185 ? 17.063 0.955 2.817 1 94.15 185 GLY A O 1
ATOM 1378 N N . CYS A 1 186 ? 17.213 1.777 4.898 1 96.24 186 CYS A N 1
ATOM 1379 C CA . CYS A 1 186 ? 15.921 2.444 4.784 1 96.24 186 CYS A CA 1
ATOM 1380 C C . CYS A 1 186 ? 15.992 3.606 3.801 1 96.24 186 CYS A C 1
ATOM 1382 O O . CYS A 1 186 ? 17.021 4.277 3.7 1 96.24 186 CYS A O 1
ATOM 1384 N N . LEU A 1 187 ? 14.925 3.883 3.205 1 97.48 187 LEU A N 1
ATOM 1385 C CA . LEU A 1 187 ? 14.806 4.965 2.234 1 97.48 187 LEU A CA 1
ATOM 1386 C C . LEU A 1 187 ? 15.22 6.297 2.851 1 97.48 187 LEU A C 1
ATOM 1388 O O . LEU A 1 187 ? 15.864 7.117 2.193 1 97.48 187 LEU A O 1
ATOM 1392 N N . GLU A 1 188 ? 14.854 6.543 4.073 1 97.01 188 GLU A N 1
ATOM 1393 C CA . GLU A 1 188 ? 15.14 7.789 4.778 1 97.01 188 GLU A CA 1
ATOM 1394 C C . GLU A 1 188 ? 16.637 8.087 4.786 1 97.01 188 GLU A C 1
ATOM 1396 O O . GLU A 1 188 ? 17.045 9.246 4.686 1 97.01 188 GLU A O 1
ATOM 1401 N N . THR A 1 189 ? 17.457 7.094 4.83 1 97.12 189 THR A N 1
ATOM 1402 C CA . THR A 1 189 ? 18.901 7.269 4.946 1 97.12 189 THR A CA 1
ATOM 1403 C C . THR A 1 189 ? 19.5 7.719 3.617 1 97.12 189 THR A C 1
ATOM 1405 O O . THR A 1 189 ? 20.675 8.085 3.551 1 97.12 189 THR A O 1
ATOM 1408 N N . VAL A 1 190 ? 18.675 7.797 2.601 1 97.78 190 VAL A N 1
ATOM 1409 C CA . VAL A 1 190 ? 19.234 8.164 1.304 1 97.78 190 VAL A CA 1
ATOM 1410 C C . VAL A 1 190 ? 18.442 9.326 0.71 1 97.78 190 VAL A C 1
ATOM 1412 O O . VAL A 1 190 ? 18.99 10.143 -0.033 1 97.78 190 VAL A O 1
ATOM 1415 N N . ALA A 1 191 ? 17.151 9.389 1.049 1 97.78 191 ALA A N 1
ATOM 1416 C CA . ALA A 1 191 ? 16.305 10.316 0.302 1 97.78 191 ALA A CA 1
ATOM 1417 C C . ALA A 1 191 ? 15.912 11.514 1.162 1 97.78 191 ALA A C 1
ATOM 1419 O O . ALA A 1 191 ? 15.316 12.473 0.666 1 97.78 191 ALA A O 1
ATOM 1420 N N . SER A 1 192 ? 16.164 11.511 2.462 1 97.25 192 SER A N 1
ATOM 1421 C CA . SER A 1 192 ? 15.95 12.681 3.307 1 97.25 192 SER A CA 1
ATOM 1422 C C . SER A 1 192 ? 16.996 13.757 3.036 1 97.25 192 SER A C 1
ATOM 1424 O O . SER A 1 192 ? 17.956 13.525 2.298 1 97.25 192 SER A O 1
ATOM 1426 N N . ALA A 1 193 ? 16.776 14.945 3.675 1 97.28 193 ALA A N 1
ATOM 1427 C CA . ALA A 1 193 ? 17.765 16.009 3.526 1 97.28 193 ALA A CA 1
ATOM 1428 C C . ALA A 1 193 ? 19.147 15.539 3.969 1 97.28 193 ALA A C 1
ATOM 1430 O O . ALA A 1 193 ? 20.126 15.691 3.235 1 97.28 193 ALA A O 1
ATOM 1431 N N . SER A 1 194 ? 19.218 14.913 5.127 1 95.95 194 SER A N 1
ATOM 1432 C CA . SER A 1 194 ? 20.487 14.392 5.624 1 95.95 194 SER A CA 1
ATOM 1433 C C . SER A 1 194 ? 20.986 13.236 4.763 1 95.95 194 SER A C 1
ATOM 1435 O O . SER A 1 194 ? 22.188 13.108 4.523 1 95.95 194 SER A O 1
ATOM 1437 N N . GLY A 1 195 ? 20.082 12.395 4.328 1 97.55 195 GLY A N 1
ATOM 1438 C CA . GLY A 1 195 ? 20.454 11.268 3.487 1 97.55 195 GLY A CA 1
ATOM 1439 C C . GLY A 1 195 ? 21.136 11.686 2.197 1 97.55 195 GLY A C 1
ATOM 1440 O O . GLY A 1 195 ? 22.132 11.083 1.792 1 97.55 195 GLY A O 1
ATOM 1441 N N . ILE A 1 196 ? 20.653 12.721 1.629 1 98.49 196 ILE A N 1
ATOM 1442 C CA . ILE A 1 196 ? 21.219 13.241 0.39 1 98.49 196 ILE A CA 1
ATOM 1443 C C . ILE A 1 196 ? 22.644 13.732 0.638 1 98.49 196 ILE A C 1
ATOM 1445 O O . ILE A 1 196 ? 23.55 13.449 -0.149 1 98.49 196 ILE A O 1
ATOM 1449 N N . VAL A 1 197 ? 22.831 14.395 1.691 1 98.15 197 VAL A N 1
ATOM 1450 C CA . VAL A 1 197 ? 24.15 14.911 2.043 1 98.15 197 VAL A CA 1
ATOM 1451 C C . VAL A 1 197 ? 25.102 13.75 2.321 1 98.15 197 VAL A C 1
ATOM 1453 O O . VAL A 1 197 ? 26.269 13.787 1.923 1 98.15 197 VAL A O 1
ATOM 1456 N N . TRP A 1 198 ? 24.651 12.714 3.046 1 97.36 198 TRP A N 1
ATOM 1457 C CA . TRP A 1 198 ? 25.477 11.541 3.311 1 97.36 198 TRP A CA 1
ATOM 1458 C C . TRP A 1 198 ? 25.898 10.867 2.01 1 97.36 198 TRP A C 1
ATOM 1460 O O . TRP A 1 198 ? 27.052 10.458 1.86 1 97.36 198 TRP A O 1
ATOM 1470 N N . THR A 1 199 ? 24.972 10.738 1.1 1 97.94 199 THR A N 1
ATOM 1471 C CA . THR A 1 199 ? 25.277 10.147 -0.199 1 97.94 199 THR A CA 1
ATOM 1472 C C . THR A 1 199 ? 26.332 10.97 -0.933 1 97.94 199 THR A C 1
ATOM 1474 O O . THR A 1 199 ? 27.242 10.413 -1.551 1 97.94 199 THR A O 1
ATOM 1477 N N . ALA A 1 200 ? 26.208 12.267 -0.911 1 98.27 200 ALA A N 1
ATOM 1478 C CA . ALA A 1 200 ? 27.211 13.14 -1.514 1 98.27 200 ALA A CA 1
ATOM 1479 C C . ALA A 1 200 ? 28.587 12.9 -0.899 1 98.27 200 ALA A C 1
ATOM 1481 O O . ALA A 1 200 ? 29.593 12.852 -1.612 1 98.27 200 ALA A O 1
ATOM 1482 N N . GLY A 1 201 ? 28.629 12.81 0.356 1 97.5 201 GLY A N 1
ATOM 1483 C CA . GLY A 1 201 ? 29.886 12.532 1.032 1 97.5 201 GLY A CA 1
ATOM 1484 C C . GLY A 1 201 ? 30.535 11.239 0.577 1 97.5 201 GLY A C 1
ATOM 1485 O O . GLY A 1 201 ? 31.751 11.185 0.378 1 97.5 201 GLY A O 1
ATOM 1486 N N . GLU A 1 202 ? 29.766 10.21 0.446 1 96.61 202 GLU A N 1
ATOM 1487 C CA . GLU A 1 202 ? 30.276 8.918 -0.003 1 96.61 202 GLU A CA 1
ATOM 1488 C C . GLU A 1 202 ? 30.776 8.992 -1.443 1 96.61 202 GLU A C 1
ATOM 1490 O O . GLU A 1 202 ? 31.861 8.497 -1.755 1 96.61 202 GLU A O 1
ATOM 1495 N N . LEU A 1 203 ? 30.012 9.629 -2.294 1 96.84 203 LEU A N 1
ATOM 1496 C CA . LEU A 1 203 ? 30.354 9.709 -3.71 1 96.84 203 LEU A CA 1
ATOM 1497 C C . LEU A 1 203 ? 31.566 10.609 -3.927 1 96.84 203 LEU A C 1
ATOM 1499 O O . LEU A 1 203 ? 32.317 10.426 -4.888 1 96.84 203 LEU A O 1
ATOM 1503 N N . ALA A 1 204 ? 31.709 11.583 -3.076 1 96.37 204 ALA A N 1
ATOM 1504 C CA . ALA A 1 204 ? 32.826 12.514 -3.214 1 96.37 204 ALA A CA 1
ATOM 1505 C C . ALA A 1 204 ? 34.16 11.773 -3.226 1 96.37 204 ALA A C 1
ATOM 1507 O O . ALA A 1 204 ? 35.106 12.196 -3.895 1 96.37 204 ALA A O 1
ATOM 1508 N N . TYR A 1 205 ? 34.198 10.615 -2.615 1 93.23 205 TYR A N 1
ATOM 1509 C CA . TYR A 1 205 ? 35.461 9.897 -2.481 1 93.23 205 TYR A CA 1
ATOM 1510 C C . TYR A 1 205 ? 35.551 8.76 -3.491 1 93.23 205 TYR A C 1
ATOM 1512 O O . TYR A 1 205 ? 36.615 8.161 -3.668 1 93.23 205 TYR A O 1
ATOM 1520 N N . THR A 1 206 ? 34.46 8.475 -4.083 1 94.07 206 THR A N 1
ATOM 1521 C CA . THR A 1 206 ? 34.475 7.335 -4.992 1 94.07 206 THR A CA 1
ATOM 1522 C C . THR A 1 206 ? 34.434 7.8 -6.444 1 94.07 206 THR A C 1
ATOM 1524 O O . THR A 1 206 ? 34.796 7.05 -7.353 1 94.07 206 THR A O 1
ATOM 1527 N N . MET A 1 207 ? 33.986 8.99 -6.612 1 93.79 207 MET A N 1
ATOM 1528 C CA . MET A 1 207 ? 33.947 9.544 -7.962 1 93.79 207 MET A CA 1
ATOM 1529 C C . MET A 1 207 ? 35.186 10.388 -8.24 1 93.79 207 MET A C 1
ATOM 1531 O O . MET A 1 207 ? 35.732 11.015 -7.331 1 93.79 207 MET A O 1
ATOM 1535 N N . ASP A 1 208 ? 35.491 10.361 -9.503 1 91.76 208 ASP A N 1
ATOM 1536 C CA . ASP A 1 208 ? 36.617 11.193 -9.914 1 91.76 208 ASP A CA 1
ATOM 1537 C C . ASP A 1 208 ? 36.298 12.676 -9.735 1 91.76 208 ASP A C 1
ATOM 1539 O O . ASP A 1 208 ? 35.13 13.068 -9.721 1 91.76 208 ASP A O 1
ATOM 1543 N N . ASP A 1 209 ? 37.387 13.36 -9.546 1 86.87 209 ASP A N 1
ATOM 1544 C CA . ASP A 1 209 ? 37.215 14.807 -9.46 1 86.87 209 ASP A CA 1
ATOM 1545 C C . ASP A 1 209 ? 36.58 15.36 -10.734 1 86.87 209 ASP A C 1
ATOM 1547 O O . ASP A 1 209 ? 37.101 15.155 -11.833 1 86.87 209 ASP A O 1
ATOM 1551 N N . THR A 1 210 ? 35.487 15.997 -10.572 1 86.94 210 THR A N 1
ATOM 1552 C CA . THR A 1 210 ? 34.726 16.488 -11.716 1 86.94 210 THR A CA 1
ATOM 1553 C C . THR A 1 210 ? 34.827 18.007 -11.821 1 86.94 210 THR A C 1
ATOM 1555 O O . THR A 1 210 ? 34.218 18.615 -12.704 1 86.94 210 THR A O 1
ATOM 1558 N N . GLY A 1 211 ? 35.558 18.665 -10.829 1 92.22 211 GLY A N 1
ATOM 1559 C CA . GLY A 1 211 ? 35.604 20.117 -10.765 1 92.22 211 GLY A CA 1
ATOM 1560 C C . GLY A 1 211 ? 34.385 20.724 -10.096 1 92.22 211 GLY A C 1
ATOM 1561 O O . GLY A 1 211 ? 34.153 21.931 -10.192 1 92.22 211 GLY A O 1
ATOM 1562 N N . SER A 1 212 ? 33.65 19.944 -9.432 1 95.53 212 SER A N 1
ATOM 1563 C CA . SER A 1 212 ? 32.419 20.36 -8.768 1 95.53 212 SER A CA 1
ATOM 1564 C C . SER A 1 212 ? 32.716 21.198 -7.528 1 95.53 212 SER A C 1
ATOM 1566 O O . SER A 1 212 ? 33.565 20.831 -6.714 1 95.53 212 SER A O 1
ATOM 1568 N N . THR A 1 213 ? 32.02 22.264 -7.444 1 95.04 213 THR A N 1
ATOM 1569 C CA . THR A 1 213 ? 32.143 23.101 -6.256 1 95.04 213 THR A CA 1
ATOM 1570 C C . THR A 1 213 ? 31.643 22.361 -5.019 1 95.04 213 THR A C 1
ATOM 1572 O O . THR A 1 213 ? 32.187 22.531 -3.925 1 95.04 213 THR A O 1
ATOM 1575 N N . ILE A 1 214 ? 30.651 21.525 -5.187 1 97.73 214 ILE A N 1
ATOM 1576 C CA . ILE A 1 214 ? 30.087 20.761 -4.079 1 97.73 214 ILE A CA 1
ATOM 1577 C C . ILE A 1 214 ? 31.106 19.737 -3.586 1 97.73 214 ILE A C 1
ATOM 1579 O O . ILE A 1 214 ? 31.351 19.625 -2.383 1 97.73 214 ILE A O 1
ATOM 1583 N N . GLN A 1 215 ? 31.668 19.049 -4.507 1 97.44 215 GLN A N 1
ATOM 1584 C CA . GLN A 1 215 ? 32.684 18.064 -4.153 1 97.44 215 GLN A CA 1
ATOM 1585 C C . GLN A 1 215 ? 33.862 18.721 -3.44 1 97.44 215 GLN A C 1
ATOM 1587 O O . GLN A 1 215 ? 34.361 18.197 -2.442 1 97.44 215 GLN A O 1
ATOM 1592 N N . GLY A 1 216 ? 34.275 19.861 -3.987 1 96.35 216 GLY A N 1
ATOM 1593 C CA . GLY A 1 216 ? 35.356 20.612 -3.367 1 96.35 216 GLY A CA 1
ATOM 1594 C C . GLY A 1 216 ? 35.051 21.029 -1.941 1 96.35 216 GLY A C 1
ATOM 1595 O O . GLY A 1 216 ? 35.907 20.92 -1.06 1 96.35 216 GLY A O 1
ATOM 1596 N N . ARG A 1 217 ? 33.844 21.474 -1.717 1 96.85 217 ARG A N 1
ATOM 1597 C CA . ARG A 1 217 ? 33.432 21.874 -0.375 1 96.85 217 ARG A CA 1
ATOM 1598 C C . ARG A 1 217 ? 33.477 20.692 0.587 1 96.85 217 ARG A C 1
ATOM 1600 O O . ARG A 1 217 ? 33.922 20.83 1.728 1 96.85 217 ARG A O 1
ATOM 1607 N N . ILE A 1 218 ? 33.052 19.567 0.084 1 96.4 218 ILE A N 1
ATOM 1608 C CA . ILE A 1 218 ? 33.06 18.365 0.91 1 96.4 218 ILE A CA 1
ATOM 1609 C C . ILE A 1 218 ? 34.498 17.995 1.269 1 96.4 218 ILE A C 1
ATOM 1611 O O . ILE A 1 218 ? 34.799 17.701 2.428 1 96.4 218 ILE A O 1
ATOM 1615 N N . PHE A 1 219 ? 35.445 18.11 0.383 1 94.43 219 PHE A N 1
ATOM 1616 C CA . PHE A 1 219 ? 36.85 17.797 0.615 1 94.43 219 PHE A CA 1
ATOM 1617 C C . PHE A 1 219 ? 37.46 18.761 1.626 1 94.43 219 PHE A C 1
ATOM 1619 O O . PHE A 1 219 ? 38.32 18.375 2.419 1 94.43 219 PHE A O 1
ATOM 1626 N N . ASN A 1 220 ? 36.981 19.941 1.564 1 94.92 220 ASN A N 1
ATOM 1627 C CA . ASN A 1 220 ? 37.537 20.971 2.435 1 94.92 220 ASN A CA 1
ATOM 1628 C C . ASN A 1 220 ? 36.873 20.962 3.809 1 94.92 220 ASN A C 1
ATOM 1630 O O . ASN A 1 220 ? 37.213 21.773 4.672 1 94.92 220 ASN A O 1
ATOM 1634 N N . GLY A 1 221 ? 35.845 20.165 3.988 1 94.42 221 GLY A N 1
ATOM 1635 C CA . GLY A 1 221 ? 35.15 20.073 5.263 1 94.42 221 GLY A CA 1
ATOM 1636 C C . GLY A 1 221 ? 34.109 21.158 5.454 1 94.42 221 GLY A C 1
ATOM 1637 O O . GLY A 1 221 ? 33.666 21.409 6.577 1 94.42 221 GLY A O 1
ATOM 1638 N N . ASP A 1 222 ? 33.75 21.834 4.353 1 96.7 222 ASP A N 1
ATOM 1639 C CA . ASP A 1 222 ? 32.721 22.868 4.415 1 96.7 222 ASP A CA 1
ATOM 1640 C C . ASP A 1 222 ? 31.324 22.251 4.431 1 96.7 222 ASP A C 1
ATOM 1642 O O . ASP A 1 222 ? 31.087 21.221 3.796 1 96.7 222 ASP A O 1
ATOM 1646 N N . PRO A 1 223 ? 30.448 22.889 5.115 1 96.63 223 PRO A N 1
ATOM 1647 C CA . PRO A 1 223 ? 29.085 22.353 5.152 1 96.63 223 PRO A CA 1
ATOM 1648 C C . PRO A 1 223 ? 28.386 22.425 3.796 1 96.63 223 PRO A C 1
ATOM 1650 O O . PRO A 1 223 ? 28.561 23.398 3.058 1 96.63 223 PRO A O 1
ATOM 1653 N N . VAL A 1 224 ? 27.674 21.388 3.49 1 97.27 224 VAL A N 1
ATOM 1654 C CA . VAL A 1 224 ? 26.866 21.282 2.279 1 97.27 224 VAL A CA 1
ATOM 1655 C C . VAL A 1 224 ? 25.447 20.849 2.641 1 97.27 224 VAL A C 1
ATOM 1657 O O . VAL A 1 224 ? 25.255 19.979 3.494 1 97.27 224 VAL A O 1
ATOM 1660 N N . THR A 1 225 ? 24.415 21.513 2.042 1 97.86 225 THR A N 1
ATOM 1661 C CA . THR A 1 225 ? 23.022 21.148 2.276 1 97.86 225 THR A CA 1
ATOM 1662 C C . THR A 1 225 ? 22.43 20.46 1.049 1 97.86 225 THR A C 1
ATOM 1664 O O . THR A 1 225 ? 23.022 20.489 -0.032 1 97.86 225 THR A O 1
ATOM 1667 N N . SER A 1 226 ? 21.284 19.826 1.29 1 98.14 226 SER A N 1
ATOM 1668 C CA . SER A 1 226 ? 20.591 19.247 0.144 1 98.14 226 SER A CA 1
ATOM 1669 C C . SER A 1 226 ? 20.213 20.318 -0.874 1 98.14 226 SER A C 1
ATOM 1671 O O . SER A 1 226 ? 20.248 20.074 -2.082 1 98.14 226 SER A O 1
ATOM 1673 N N . GLU A 1 227 ? 19.878 21.488 -0.405 1 98.04 227 GLU A N 1
ATOM 1674 C CA . GLU A 1 227 ? 19.552 22.601 -1.292 1 98.04 227 GLU A CA 1
ATOM 1675 C C . GLU A 1 227 ? 20.738 22.965 -2.18 1 98.04 227 GLU A C 1
ATOM 1677 O O . GLU A 1 227 ? 20.574 23.198 -3.379 1 98.04 227 GLU A O 1
ATOM 1682 N N . ASP A 1 228 ? 21.931 23.026 -1.582 1 98.36 228 ASP A N 1
ATOM 1683 C CA . ASP A 1 228 ? 23.142 23.293 -2.352 1 98.36 228 ASP A CA 1
ATOM 1684 C C . ASP A 1 228 ? 23.311 22.276 -3.479 1 98.36 228 ASP A C 1
ATOM 1686 O O . ASP A 1 228 ? 23.652 22.642 -4.606 1 98.36 228 ASP A O 1
ATOM 1690 N N . ILE A 1 229 ? 23.104 21.063 -3.175 1 98.55 229 ILE A N 1
ATOM 1691 C CA . ILE A 1 229 ? 23.321 19.957 -4.102 1 98.55 229 ILE A CA 1
ATOM 1692 C C . ILE A 1 229 ? 22.335 20.056 -5.264 1 98.55 229 ILE A C 1
ATOM 1694 O O . ILE A 1 229 ? 22.728 19.969 -6.429 1 98.55 229 ILE A O 1
ATOM 1698 N N . PHE A 1 230 ? 21.068 20.316 -4.964 1 98.59 230 PHE A N 1
ATOM 1699 C CA . PHE A 1 230 ? 20.067 20.414 -6.02 1 98.59 230 PHE A CA 1
ATOM 1700 C C . PHE A 1 230 ? 20.325 21.632 -6.899 1 98.59 230 PHE A C 1
ATOM 1702 O O . PHE A 1 230 ? 20.179 21.564 -8.121 1 98.59 230 PHE A O 1
ATOM 1709 N N . ARG A 1 231 ? 20.691 22.693 -6.277 1 98.18 231 ARG A N 1
ATOM 1710 C CA . ARG A 1 231 ? 20.996 23.894 -7.049 1 98.18 231 ARG A CA 1
ATOM 1711 C C . ARG A 1 231 ? 22.156 23.648 -8.009 1 98.18 231 ARG A C 1
ATOM 1713 O O . ARG A 1 231 ? 22.097 24.041 -9.176 1 98.18 231 ARG A O 1
ATOM 1720 N N . ALA A 1 232 ? 23.169 23.045 -7.524 1 98.25 232 ALA A N 1
ATOM 1721 C CA . ALA A 1 232 ? 24.327 22.741 -8.36 1 98.25 232 ALA A CA 1
ATOM 1722 C C . ALA A 1 232 ? 23.958 21.77 -9.478 1 98.25 232 ALA A C 1
ATOM 1724 O O . ALA A 1 232 ? 24.392 21.935 -10.62 1 98.25 232 ALA A O 1
ATOM 1725 N N . ALA A 1 233 ? 23.193 20.748 -9.149 1 98.22 233 ALA A N 1
ATOM 1726 C CA . ALA A 1 233 ? 22.769 19.77 -10.148 1 98.22 233 ALA A CA 1
ATOM 1727 C C . ALA A 1 233 ? 21.952 20.433 -11.253 1 98.22 233 ALA A C 1
ATOM 1729 O O . ALA A 1 233 ? 22.183 20.184 -12.438 1 98.22 233 ALA A O 1
ATOM 1730 N N . GLU A 1 234 ? 21.002 21.241 -10.837 1 97.77 234 GLU A N 1
ATOM 1731 C CA . GLU A 1 234 ? 20.164 21.949 -11.799 1 97.77 234 GLU A CA 1
ATOM 1732 C C . GLU A 1 234 ? 21.002 22.847 -12.705 1 97.77 234 GLU A C 1
ATOM 1734 O O . GLU A 1 234 ? 20.664 23.048 -13.874 1 97.77 234 GLU A O 1
ATOM 1739 N N . ALA A 1 235 ? 22.127 23.253 -12.212 1 97.36 235 ALA A N 1
ATOM 1740 C CA . ALA A 1 235 ? 23.02 24.13 -12.964 1 97.36 235 ALA A CA 1
ATOM 1741 C C . ALA A 1 235 ? 23.995 23.321 -13.816 1 97.36 235 ALA A C 1
ATOM 1743 O O . ALA A 1 235 ? 24.89 23.884 -14.449 1 97.36 235 ALA A O 1
ATOM 1744 N N . GLY A 1 236 ? 23.911 21.954 -13.758 1 96.51 236 GLY A N 1
ATOM 1745 C CA . GLY A 1 236 ? 24.687 21.128 -14.669 1 96.51 236 GLY A CA 1
ATOM 1746 C C . GLY A 1 236 ? 25.949 20.57 -14.039 1 96.51 236 GLY A C 1
ATOM 1747 O O . GLY A 1 236 ? 26.814 20.037 -14.738 1 96.51 236 GLY A O 1
ATOM 1748 N N . ASP A 1 237 ? 26.094 20.718 -12.726 1 97.22 237 ASP A N 1
ATOM 1749 C CA . ASP A 1 237 ? 27.226 20.118 -12.027 1 97.22 237 ASP A CA 1
ATOM 1750 C C . ASP A 1 237 ? 27.152 18.593 -12.069 1 97.22 237 ASP A C 1
ATOM 1752 O O . ASP A 1 237 ? 26.251 17.993 -11.479 1 97.22 237 ASP A O 1
ATOM 1756 N N . ARG A 1 238 ? 28.108 17.969 -12.625 1 96.57 238 ARG A N 1
ATOM 1757 C CA . ARG A 1 238 ? 28.06 16.538 -12.907 1 96.57 238 ARG A CA 1
ATOM 1758 C C . ARG A 1 238 ? 28.05 15.726 -11.616 1 96.57 238 ARG A C 1
ATOM 1760 O O . ARG A 1 238 ? 27.36 14.709 -11.522 1 96.57 238 ARG A O 1
ATOM 1767 N N . PHE A 1 239 ? 28.858 16.161 -10.656 1 97.98 239 PHE A N 1
ATOM 1768 C CA . PHE A 1 239 ? 28.909 15.475 -9.37 1 97.98 239 PHE A CA 1
ATOM 1769 C C . PHE A 1 239 ? 27.567 15.57 -8.653 1 97.98 239 PHE A C 1
ATOM 1771 O O . PHE A 1 239 ? 27.037 14.562 -8.182 1 97.98 239 PHE A O 1
ATOM 1778 N N . ALA A 1 240 ? 27.04 16.748 -8.578 1 98.28 240 ALA A N 1
ATOM 1779 C CA . ALA A 1 240 ? 25.758 16.968 -7.913 1 98.28 240 ALA A CA 1
ATOM 1780 C C . ALA A 1 240 ? 24.637 16.209 -8.618 1 98.28 240 ALA A C 1
ATOM 1782 O O . ALA A 1 240 ? 23.733 15.68 -7.968 1 98.28 240 ALA A O 1
ATOM 1783 N N . GLU A 1 241 ? 24.74 16.159 -9.926 1 98.01 241 GLU A N 1
ATOM 1784 C CA . GLU A 1 241 ? 23.75 15.402 -10.686 1 98.01 241 GLU A CA 1
ATOM 1785 C C . GLU A 1 241 ? 23.796 13.919 -10.33 1 98.01 241 GLU A C 1
ATOM 1787 O O . GLU A 1 241 ? 22.755 13.267 -10.229 1 98.01 241 GLU A O 1
ATOM 1792 N N . ALA A 1 242 ? 24.94 13.431 -10.176 1 98.24 242 ALA A N 1
ATOM 1793 C CA . ALA A 1 242 ? 25.092 12.026 -9.807 1 98.24 242 ALA A CA 1
ATOM 1794 C C . ALA A 1 242 ? 24.477 11.749 -8.439 1 98.24 242 ALA A C 1
ATOM 1796 O O . ALA A 1 242 ? 23.861 10.701 -8.229 1 98.24 242 ALA A O 1
ATOM 1797 N N . VAL A 1 243 ? 24.674 12.64 -7.527 1 98.54 243 VAL A N 1
ATOM 1798 C CA . VAL A 1 243 ? 24.097 12.502 -6.193 1 98.54 243 VAL A CA 1
ATOM 1799 C C . VAL A 1 243 ? 22.573 12.496 -6.288 1 98.54 243 VAL A C 1
ATOM 1801 O O . VAL A 1 243 ? 21.913 11.629 -5.711 1 98.54 243 VAL A O 1
ATOM 1804 N N . VAL A 1 244 ? 22.023 13.437 -7.054 1 98.59 244 VAL A N 1
ATOM 1805 C CA . VAL A 1 244 ? 20.577 13.55 -7.213 1 98.59 244 VAL A CA 1
ATOM 1806 C C . VAL A 1 244 ? 20.032 12.296 -7.893 1 98.59 244 VAL A C 1
ATOM 1808 O O . VAL A 1 244 ? 19.008 11.751 -7.474 1 98.59 244 VAL A O 1
ATOM 1811 N N . ASP A 1 245 ? 20.729 11.846 -8.849 1 98.32 245 ASP A N 1
ATOM 1812 C CA . ASP A 1 245 ? 20.295 10.647 -9.56 1 98.32 245 ASP A CA 1
ATOM 1813 C C . ASP A 1 245 ? 20.243 9.442 -8.624 1 98.32 245 ASP A C 1
ATOM 1815 O O . ASP A 1 245 ? 19.29 8.661 -8.661 1 98.32 245 ASP A O 1
ATOM 1819 N N . GLU A 1 246 ? 21.228 9.321 -7.84 1 97.63 246 GLU A N 1
ATOM 1820 C CA . GLU A 1 246 ? 21.267 8.2 -6.905 1 97.63 246 GLU A CA 1
ATOM 1821 C C . GLU A 1 246 ? 20.125 8.283 -5.896 1 97.63 246 GLU A C 1
ATOM 1823 O O . GLU A 1 246 ? 19.41 7.302 -5.678 1 97.63 246 GLU A O 1
ATOM 1828 N N . THR A 1 247 ? 19.941 9.376 -5.306 1 98.19 247 THR A N 1
ATOM 1829 C CA . THR A 1 247 ? 18.976 9.524 -4.223 1 98.19 247 THR A CA 1
ATOM 1830 C C . THR A 1 247 ? 17.549 9.518 -4.765 1 98.19 247 THR A C 1
ATOM 1832 O O . THR A 1 247 ? 16.675 8.841 -4.22 1 98.19 247 THR A O 1
ATOM 1835 N N . MET A 1 248 ? 17.271 10.206 -5.88 1 98.24 248 MET A N 1
ATOM 1836 C CA . MET A 1 248 ? 15.942 10.22 -6.485 1 98.24 248 MET A CA 1
ATOM 1837 C C . MET A 1 248 ? 15.628 8.88 -7.141 1 98.24 248 MET A C 1
ATOM 1839 O O . MET A 1 248 ? 14.46 8.515 -7.288 1 98.24 248 MET A O 1
ATOM 1843 N N . GLY A 1 249 ? 16.687 8.193 -7.546 1 97.3 249 GLY A N 1
ATOM 1844 C CA . GLY A 1 249 ? 16.475 6.832 -8.014 1 97.3 249 GLY A CA 1
ATOM 1845 C C . GLY A 1 249 ? 15.863 5.928 -6.961 1 97.3 249 GLY A C 1
ATOM 1846 O O . GLY A 1 249 ? 14.897 5.213 -7.234 1 97.3 249 GLY A O 1
ATOM 1847 N N . HIS A 1 250 ? 16.442 6.023 -5.792 1 97.12 250 HIS A N 1
ATOM 1848 C CA . HIS A 1 250 ? 15.898 5.253 -4.678 1 97.12 250 HIS A CA 1
ATOM 1849 C C . HIS A 1 250 ? 14.472 5.685 -4.355 1 97.12 250 HIS A C 1
ATOM 1851 O O . HIS A 1 250 ? 13.606 4.843 -4.105 1 97.12 250 HIS A O 1
ATOM 1857 N N . LEU A 1 251 ? 14.223 6.94 -4.337 1 98.34 251 LEU A N 1
ATOM 1858 C CA . LEU A 1 251 ? 12.888 7.45 -4.046 1 98.34 251 LEU A CA 1
ATOM 1859 C C . LEU A 1 251 ? 11.893 7.008 -5.114 1 98.34 251 LEU A C 1
ATOM 1861 O O . LEU A 1 251 ? 10.807 6.52 -4.792 1 98.34 251 LEU A O 1
ATOM 1865 N N . GLY A 1 252 ? 12.272 7.203 -6.37 1 97.64 252 GLY A N 1
ATOM 1866 C CA . GLY A 1 252 ? 11.395 6.79 -7.454 1 97.64 252 GLY A CA 1
ATOM 1867 C C . GLY A 1 252 ? 11.006 5.325 -7.382 1 97.64 252 GLY A C 1
ATOM 1868 O O . GLY A 1 252 ? 9.841 4.977 -7.586 1 97.64 252 GLY A O 1
ATOM 1869 N N . ARG A 1 253 ? 11.935 4.517 -7.096 1 96.01 253 ARG A N 1
ATOM 1870 C CA . ARG A 1 253 ? 11.678 3.088 -6.956 1 96.01 253 ARG A CA 1
ATOM 1871 C C . ARG A 1 253 ? 10.725 2.814 -5.798 1 96.01 253 ARG A C 1
ATOM 1873 O O . ARG A 1 253 ? 9.804 2.004 -5.923 1 96.01 253 ARG A O 1
ATOM 1880 N N . ALA A 1 254 ? 10.974 3.447 -4.694 1 97.38 254 ALA A N 1
ATOM 1881 C CA . ALA A 1 254 ? 10.101 3.283 -3.534 1 97.38 254 ALA A CA 1
ATOM 1882 C C . ALA A 1 254 ? 8.67 3.697 -3.862 1 97.38 254 ALA A C 1
ATOM 1884 O O . ALA A 1 254 ? 7.716 3.015 -3.479 1 97.38 254 ALA A O 1
ATOM 1885 N N . LEU A 1 255 ? 8.544 4.789 -4.55 1 98.25 255 LEU A N 1
ATOM 1886 C CA . LEU A 1 255 ? 7.217 5.258 -4.932 1 98.25 255 LEU A CA 1
ATOM 1887 C C . LEU A 1 255 ? 6.545 4.274 -5.884 1 98.25 255 LEU A C 1
ATOM 1889 O O . LEU A 1 255 ? 5.325 4.104 -5.849 1 98.25 255 LEU A O 1
ATOM 1893 N N . GLY A 1 256 ? 7.365 3.685 -6.718 1 97.13 256 GLY A N 1
ATOM 1894 C CA . GLY A 1 256 ? 6.83 2.627 -7.559 1 97.13 256 GLY A CA 1
ATOM 1895 C C . GLY A 1 256 ? 6.237 1.477 -6.767 1 97.13 256 GLY A C 1
ATOM 1896 O O . GLY A 1 256 ? 5.175 0.958 -7.117 1 97.13 256 GLY A O 1
ATOM 1897 N N . GLN A 1 257 ? 6.885 1.093 -5.703 1 96.96 257 GLN A N 1
ATOM 1898 C CA . GLN A 1 257 ? 6.387 0.027 -4.84 1 96.96 257 GLN A CA 1
ATOM 1899 C C . GLN A 1 257 ? 5.079 0.431 -4.165 1 96.96 257 GLN A C 1
ATOM 1901 O O . GLN A 1 257 ? 4.128 -0.352 -4.123 1 96.96 257 GLN A O 1
ATOM 1906 N N . VAL A 1 258 ? 5.059 1.642 -3.657 1 98.27 258 VAL A N 1
ATOM 1907 C CA . VAL A 1 258 ? 3.857 2.17 -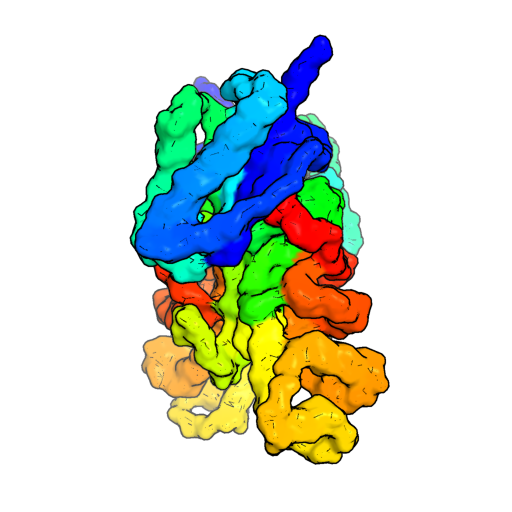3.019 1 98.27 258 VAL A CA 1
ATOM 1908 C C . VAL A 1 258 ? 2.691 2.136 -4.004 1 98.27 258 VAL A C 1
ATOM 1910 O O . VAL A 1 258 ? 1.587 1.711 -3.655 1 98.27 258 VAL A O 1
ATOM 1913 N N . ALA A 1 259 ? 2.979 2.527 -5.23 1 98.26 259 ALA A N 1
ATOM 1914 C CA . ALA A 1 259 ? 1.935 2.621 -6.248 1 98.26 259 ALA A CA 1
ATOM 1915 C C . ALA A 1 259 ? 1.465 1.235 -6.681 1 98.26 259 ALA A C 1
ATOM 1917 O O . ALA A 1 259 ? 0.291 1.046 -7.009 1 98.26 259 ALA A O 1
ATOM 1918 N N . ALA A 1 260 ? 2.344 0.306 -6.689 1 97.31 260 ALA A N 1
ATOM 1919 C CA . ALA A 1 260 ? 1.957 -1.062 -7.022 1 97.31 260 ALA A CA 1
ATOM 1920 C C . ALA A 1 260 ? 0.943 -1.605 -6.019 1 97.31 260 ALA A C 1
ATOM 1922 O O . ALA A 1 260 ? 0.053 -2.377 -6.382 1 97.31 260 ALA A O 1
ATOM 1923 N N . VAL A 1 261 ? 1.058 -1.224 -4.828 1 98.18 261 VAL A N 1
ATOM 1924 C CA . VAL A 1 261 ? 0.213 -1.712 -3.743 1 98.18 261 VAL A CA 1
ATOM 1925 C C . VAL A 1 261 ? -1.121 -0.969 -3.752 1 98.18 261 VAL A C 1
ATOM 1927 O O . VAL A 1 261 ? -2.18 -1.579 -3.586 1 98.18 261 VAL A O 1
ATOM 1930 N N . THR A 1 262 ? -1.11 0.357 -4.07 1 98.58 262 THR A N 1
ATOM 1931 C CA . THR A 1 262 ? -2.295 1.166 -3.807 1 98.58 262 THR A CA 1
ATOM 1932 C C . THR A 1 262 ? -2.84 1.764 -5.101 1 98.58 262 THR A C 1
ATOM 1934 O O . THR A 1 262 ? -3.975 2.244 -5.139 1 98.58 262 THR A O 1
ATOM 1937 N N . ASN A 1 263 ? -2.053 1.913 -6.127 1 98.1 263 ASN A N 1
ATOM 1938 C CA . ASN A 1 263 ? -2.37 2.548 -7.402 1 98.1 263 ASN A CA 1
ATOM 1939 C C . ASN A 1 263 ? -3.117 3.864 -7.202 1 98.1 263 ASN A C 1
ATOM 1941 O O . ASN A 1 263 ? -4.233 4.03 -7.697 1 98.1 263 ASN A O 1
ATOM 1945 N N . PRO A 1 264 ? -2.48 4.8 -6.576 1 98.74 264 PRO A N 1
ATOM 1946 C CA . PRO A 1 264 ? -3.142 6.079 -6.309 1 98.74 264 PRO A CA 1
ATOM 1947 C C . PRO A 1 264 ? -3.286 6.942 -7.56 1 98.74 264 PRO A C 1
ATOM 1949 O O . PRO A 1 264 ? -2.568 6.735 -8.543 1 98.74 264 PRO A O 1
ATOM 1952 N N . GLU A 1 265 ? -4.209 7.816 -7.536 1 98.69 265 GLU A N 1
ATOM 1953 C CA . GLU A 1 265 ? -4.303 8.825 -8.587 1 98.69 265 GLU A CA 1
ATOM 1954 C C . GLU A 1 265 ? -3.131 9.8 -8.524 1 98.69 265 GLU A C 1
ATOM 1956 O O . GLU A 1 265 ? -2.557 10.158 -9.555 1 98.69 265 GLU A O 1
ATOM 1961 N N . TYR A 1 266 ? -2.787 10.181 -7.26 1 98.83 266 TYR A N 1
ATOM 1962 C CA . TYR A 1 266 ? -1.7 11.138 -7.085 1 98.83 266 TYR A CA 1
ATOM 1963 C C . TYR A 1 266 ? -0.728 10.668 -6.008 1 98.83 266 TYR A C 1
ATOM 1965 O O . TYR A 1 266 ? -1.145 10.144 -4.973 1 98.83 266 TYR A O 1
ATOM 1973 N N . ILE A 1 267 ? 0.479 10.822 -6.273 1 98.88 267 ILE A N 1
ATOM 1974 C CA . ILE A 1 267 ? 1.534 10.843 -5.266 1 98.88 267 ILE A CA 1
ATOM 1975 C C . ILE A 1 267 ? 2.063 12.266 -5.103 1 98.88 267 ILE A C 1
ATOM 1977 O O . ILE A 1 267 ? 2.568 12.861 -6.058 1 98.88 267 ILE A O 1
ATOM 1981 N N . LEU A 1 268 ? 1.931 12.762 -3.919 1 98.89 268 LEU A N 1
ATOM 1982 C CA . LEU A 1 268 ? 2.346 14.129 -3.624 1 98.89 268 LEU A CA 1
ATOM 1983 C C . LEU A 1 268 ? 3.681 14.145 -2.887 1 98.89 268 LEU A C 1
ATOM 1985 O O . LEU A 1 268 ? 3.896 13.353 -1.967 1 98.89 268 LEU A O 1
ATOM 1989 N N . ILE A 1 269 ? 4.547 15.005 -3.263 1 98.77 269 ILE A N 1
ATOM 1990 C CA . ILE A 1 269 ? 5.839 15.158 -2.602 1 98.77 269 ILE A CA 1
ATOM 1991 C C . ILE A 1 269 ? 5.911 16.522 -1.919 1 98.77 269 ILE A C 1
ATOM 1993 O O . ILE A 1 269 ? 5.775 17.559 -2.573 1 98.77 269 ILE A O 1
ATOM 1997 N N . GLY A 1 270 ? 6.052 16.501 -0.67 1 97.99 270 GLY A N 1
ATOM 1998 C CA . GLY A 1 270 ? 6.215 17.716 0.111 1 97.99 270 GLY A CA 1
ATOM 1999 C C . GLY A 1 270 ? 7.473 17.717 0.958 1 97.99 270 GLY A C 1
ATOM 2000 O O . GLY A 1 270 ? 8.362 16.887 0.759 1 97.99 270 GLY A O 1
ATOM 2001 N N . GLY A 1 271 ? 7.58 18.764 1.846 1 95.36 271 GLY A N 1
ATOM 2002 C CA . GLY A 1 271 ? 8.746 18.896 2.705 1 95.36 271 GLY A CA 1
ATOM 2003 C C . GLY A 1 271 ? 9.795 19.838 2.146 1 95.36 271 GLY A C 1
ATOM 2004 O O . GLY A 1 271 ? 9.68 20.299 1.008 1 95.36 271 GLY A O 1
ATOM 2005 N N . GLY A 1 272 ? 10.82 20.066 2.908 1 95.24 272 GLY A N 1
ATOM 2006 C CA . GLY A 1 272 ? 11.833 21.052 2.568 1 95.24 272 GLY A CA 1
ATOM 2007 C C . GLY A 1 272 ? 12.602 20.708 1.306 1 95.24 272 GLY A C 1
ATOM 2008 O O . GLY A 1 272 ? 12.903 21.587 0.497 1 95.24 272 GLY A O 1
ATOM 2009 N N . VAL A 1 273 ? 12.919 19.446 1.106 1 96.33 273 VAL A N 1
ATOM 2010 C CA . VAL A 1 273 ? 13.683 19.007 -0.057 1 96.33 273 VAL A CA 1
ATOM 2011 C C . VAL A 1 273 ? 12.866 19.231 -1.328 1 96.33 273 VAL A C 1
ATOM 2013 O O . VAL A 1 273 ? 13.425 19.503 -2.393 1 96.33 273 VAL A O 1
ATOM 2016 N N . ALA A 1 274 ? 11.558 19.149 -1.244 1 96.75 274 ALA A N 1
ATOM 2017 C CA . ALA A 1 274 ? 10.661 19.309 -2.386 1 96.75 274 ALA A CA 1
ATOM 2018 C C . ALA A 1 274 ? 10.721 20.732 -2.935 1 96.75 274 ALA A C 1
ATOM 2020 O O . ALA A 1 274 ? 10.245 20.998 -4.041 1 96.75 274 ALA A O 1
ATOM 2021 N N . ASN A 1 275 ? 11.333 21.623 -2.21 1 95.47 275 ASN A N 1
ATOM 2022 C CA . ASN A 1 275 ? 11.492 22.999 -2.667 1 95.47 275 ASN A CA 1
ATOM 2023 C C . ASN A 1 275 ? 12.393 23.082 -3.895 1 95.47 275 ASN A C 1
ATOM 2025 O O . ASN A 1 275 ? 12.448 24.117 -4.561 1 95.47 275 ASN A O 1
ATOM 2029 N N . ALA A 1 276 ? 13.082 22.031 -4.179 1 96.07 276 ALA A N 1
ATOM 2030 C CA . ALA A 1 276 ? 13.864 21.95 -5.41 1 96.07 276 ALA A CA 1
ATOM 2031 C C . ALA A 1 276 ? 12.961 22.012 -6.638 1 96.07 276 ALA A C 1
ATOM 2033 O O . ALA A 1 276 ? 13.442 22.17 -7.763 1 96.07 276 ALA A O 1
ATOM 2034 N N . GLY A 1 277 ? 11.671 21.81 -6.479 1 97.04 277 GLY A N 1
ATOM 2035 C CA . GLY A 1 277 ? 10.671 22.158 -7.476 1 97.04 277 GLY A CA 1
ATOM 2036 C C . GLY A 1 277 ? 10.62 21.181 -8.635 1 97.04 277 GLY A C 1
ATOM 2037 O O . GLY A 1 277 ? 10.623 19.965 -8.429 1 97.04 277 GLY A O 1
ATOM 2038 N N . GLN A 1 278 ? 10.512 21.74 -9.773 1 97.92 278 GLN A N 1
ATOM 2039 C CA . GLN A 1 278 ? 10.271 20.952 -10.977 1 97.92 278 GLN A CA 1
ATOM 2040 C C . GLN A 1 278 ? 11.447 20.027 -11.274 1 97.92 278 GLN A C 1
ATOM 2042 O O . GLN A 1 278 ? 11.26 18.916 -11.774 1 97.92 278 GLN A O 1
ATOM 2047 N N . TYR A 1 279 ? 12.635 20.488 -10.978 1 98.35 279 TYR A N 1
ATOM 2048 C CA . TYR A 1 279 ? 13.813 19.669 -11.241 1 98.35 279 TYR A CA 1
ATOM 2049 C C . TYR A 1 279 ? 13.741 18.351 -10.48 1 98.35 279 TYR A C 1
ATOM 2051 O O . TYR A 1 279 ? 13.959 17.282 -11.055 1 98.35 279 TYR A O 1
ATOM 2059 N N . LEU A 1 280 ? 13.438 18.451 -9.193 1 98.42 280 LEU A N 1
ATOM 2060 C CA . LEU A 1 280 ? 13.26 17.256 -8.375 1 98.42 280 LEU A CA 1
ATOM 2061 C C . LEU A 1 280 ? 12.134 16.385 -8.923 1 98.42 280 LEU A C 1
ATOM 2063 O O . LEU A 1 280 ? 12.289 15.168 -9.047 1 98.42 280 LEU A O 1
ATOM 2067 N N . LEU A 1 281 ? 11.036 16.996 -9.244 1 98.58 281 LEU A N 1
ATOM 2068 C CA . LEU A 1 281 ? 9.859 16.282 -9.726 1 98.58 281 LEU A CA 1
ATOM 2069 C C . LEU A 1 281 ? 10.184 15.486 -10.987 1 98.58 281 LEU A C 1
ATOM 2071 O O . LEU A 1 281 ? 9.789 14.325 -11.112 1 98.58 281 LEU A O 1
ATOM 2075 N N . ASP A 1 282 ? 10.877 16.1 -11.899 1 98.45 282 ASP A N 1
ATOM 2076 C CA . ASP A 1 282 ? 11.237 15.438 -13.149 1 98.45 282 ASP A CA 1
ATOM 2077 C C . ASP A 1 282 ? 12.116 14.216 -12.891 1 98.45 282 ASP A C 1
ATOM 2079 O O . ASP A 1 282 ? 11.891 13.15 -13.468 1 98.45 282 ASP A O 1
ATOM 2083 N N . LYS A 1 283 ? 13.106 14.39 -12.041 1 98.17 283 LYS A N 1
ATOM 2084 C CA . LYS A 1 283 ? 14.034 13.306 -11.731 1 98.17 283 LYS A CA 1
ATOM 2085 C C . LYS A 1 283 ? 13.305 12.12 -11.107 1 98.17 283 LYS A C 1
ATOM 2087 O O . LYS A 1 283 ? 13.45 10.984 -11.565 1 98.17 283 LYS A O 1
ATOM 2092 N N . VAL A 1 284 ? 12.496 12.365 -10.13 1 98.41 284 VAL A N 1
ATOM 2093 C CA . VAL A 1 284 ? 11.81 11.291 -9.42 1 98.41 284 VAL A CA 1
ATOM 2094 C C . VAL A 1 284 ? 10.809 10.613 -10.353 1 98.41 284 VAL A C 1
ATOM 2096 O O . VAL A 1 284 ? 10.659 9.389 -10.329 1 98.41 284 VAL A O 1
ATOM 2099 N N . THR A 1 285 ? 10.107 11.381 -11.179 1 98.36 285 THR A N 1
ATOM 2100 C CA . THR A 1 285 ? 9.107 10.851 -12.1 1 98.36 285 THR A CA 1
ATOM 2101 C C . THR A 1 285 ? 9.748 9.899 -13.105 1 98.36 285 THR A C 1
ATOM 2103 O O . THR A 1 285 ? 9.191 8.842 -13.41 1 98.36 285 THR A O 1
ATOM 2106 N N . ASP A 1 286 ? 10.856 10.259 -13.57 1 97.57 286 ASP A N 1
ATOM 2107 C CA . ASP A 1 286 ? 11.575 9.397 -14.504 1 97.57 286 ASP A CA 1
ATOM 2108 C C . ASP A 1 286 ? 11.891 8.044 -13.871 1 97.57 286 ASP A C 1
ATOM 2110 O O . ASP A 1 286 ? 11.638 6.998 -14.472 1 97.57 286 ASP A O 1
ATOM 2114 N N . TYR A 1 287 ? 12.426 8.085 -12.734 1 96.33 287 TYR A N 1
ATOM 2115 C CA . TYR A 1 287 ? 12.805 6.849 -12.057 1 96.33 287 TYR A CA 1
ATOM 2116 C C . TYR A 1 287 ? 11.572 6.044 -11.663 1 96.33 287 TYR A C 1
ATOM 2118 O O . TYR A 1 287 ? 11.591 4.811 -11.7 1 96.33 287 TYR A O 1
ATOM 2126 N N . PHE A 1 288 ? 10.481 6.725 -11.306 1 97.21 288 PHE A N 1
ATOM 2127 C CA . PHE A 1 288 ? 9.206 6.074 -11.03 1 97.21 288 PHE A CA 1
ATOM 2128 C C . PHE A 1 288 ? 8.735 5.272 -12.238 1 97.21 288 PHE A C 1
ATOM 2130 O O . PHE A 1 288 ? 8.452 4.078 -12.124 1 97.21 288 PHE A O 1
ATOM 2137 N N . HIS A 1 289 ? 8.722 5.872 -13.399 1 95.44 289 HIS A N 1
ATOM 2138 C CA . HIS A 1 289 ? 8.204 5.235 -14.605 1 95.44 289 HIS A CA 1
ATOM 2139 C C . HIS A 1 289 ? 9.077 4.057 -15.025 1 95.44 289 HIS A C 1
ATOM 2141 O O . HIS A 1 289 ? 8.579 3.078 -15.585 1 95.44 289 HIS A O 1
ATOM 2147 N N . ASN A 1 290 ? 10.309 4.101 -14.67 1 91.29 290 ASN A N 1
ATOM 2148 C CA . ASN A 1 290 ? 11.231 3.025 -15.019 1 91.29 290 ASN A CA 1
ATOM 2149 C C . ASN A 1 290 ? 11.161 1.879 -14.014 1 91.29 290 ASN A C 1
ATOM 2151 O O . ASN A 1 290 ? 11.772 0.829 -14.22 1 91.29 290 ASN A O 1
ATOM 2155 N N . SER A 1 291 ? 10.341 2.083 -12.985 1 90.38 291 SER A N 1
ATOM 2156 C CA . SER A 1 291 ? 10.399 1.095 -11.913 1 90.38 291 SER A CA 1
ATOM 2157 C C . SER A 1 291 ? 9.013 0.549 -11.588 1 90.38 291 SER A C 1
ATOM 2159 O O . SER A 1 291 ? 8.819 -0.091 -10.552 1 90.38 291 SER A O 1
ATOM 2161 N N . VAL A 1 292 ? 8.093 0.859 -12.417 1 92 292 VAL A N 1
ATOM 2162 C CA . VAL A 1 292 ? 6.735 0.475 -12.046 1 92 292 VAL A CA 1
ATOM 2163 C C . VAL A 1 292 ? 6.052 -0.213 -13.227 1 92 292 VAL A C 1
ATOM 2165 O O . VAL A 1 292 ? 6.366 0.071 -14.385 1 92 292 VAL A O 1
ATOM 2168 N N . TYR A 1 293 ? 5.109 -1.105 -12.862 1 90.34 293 TYR A N 1
ATOM 2169 C CA . TYR A 1 293 ? 4.213 -1.723 -13.832 1 90.34 293 TYR A CA 1
ATOM 2170 C C . TYR A 1 293 ? 3.533 -0.668 -14.697 1 90.34 293 TYR A C 1
ATOM 2172 O O . TYR A 1 293 ? 2.988 0.31 -14.18 1 90.34 293 TYR A O 1
ATOM 2180 N N . PRO A 1 294 ? 3.542 -0.814 -16.013 1 89.15 294 PRO A N 1
ATOM 2181 C CA . PRO A 1 294 ? 3.039 0.232 -16.906 1 89.15 294 PRO A CA 1
ATOM 2182 C C . PRO A 1 294 ? 1.602 0.64 -16.587 1 89.15 294 PRO A C 1
ATOM 2184 O O . PRO A 1 294 ? 1.261 1.823 -16.66 1 89.15 294 PRO A O 1
ATOM 2187 N N . GLY A 1 295 ? 0.719 -0.277 -16.291 1 88.93 295 GLY A N 1
ATOM 2188 C CA . GLY A 1 295 ? -0.655 0.057 -15.949 1 88.93 295 GLY A CA 1
ATOM 2189 C C . GLY A 1 295 ? -0.762 1.029 -14.79 1 88.93 295 GLY A C 1
ATOM 2190 O O . GLY A 1 295 ? -1.632 1.902 -14.783 1 88.93 295 GLY A O 1
ATOM 2191 N N . VAL A 1 296 ? 0.148 0.92 -13.823 1 93.79 296 VAL A N 1
ATOM 2192 C CA . VAL A 1 296 ? 0.204 1.813 -12.671 1 93.79 296 VAL A CA 1
ATOM 2193 C C . VAL A 1 296 ? 0.857 3.134 -13.073 1 93.79 296 VAL A C 1
ATOM 2195 O O . VAL A 1 296 ? 0.358 4.209 -12.733 1 93.79 296 VAL A O 1
ATOM 2198 N N . GLY A 1 297 ? 1.951 3.067 -13.815 1 95.23 297 GLY A N 1
ATOM 2199 C CA . GLY A 1 297 ? 2.68 4.255 -14.232 1 95.23 297 GLY A CA 1
ATOM 2200 C C . GLY A 1 297 ? 1.841 5.208 -15.062 1 95.23 297 GLY A C 1
ATOM 2201 O O . GLY A 1 297 ? 1.985 6.427 -14.952 1 95.23 297 GLY A O 1
ATOM 2202 N N . GLN A 1 298 ? 0.923 4.659 -15.788 1 94.48 298 GLN A N 1
ATOM 2203 C CA . GLN A 1 298 ? 0.117 5.462 -16.7 1 94.48 298 GLN A CA 1
ATOM 2204 C C . GLN A 1 298 ? -1.046 6.126 -15.967 1 94.48 298 GLN A C 1
ATOM 2206 O O . GLN A 1 298 ? -1.606 7.114 -16.446 1 94.48 298 GLN A O 1
ATOM 2211 N N . THR A 1 299 ? -1.365 5.612 -14.839 1 96.79 299 THR A N 1
ATOM 2212 C CA . THR A 1 299 ? -2.583 6.094 -14.197 1 96.79 299 THR A CA 1
ATOM 2213 C C . THR A 1 299 ? -2.252 6.882 -12.932 1 96.79 299 THR A C 1
ATOM 2215 O O . THR A 1 299 ? -3.123 7.539 -12.358 1 96.79 299 THR A O 1
ATOM 2218 N N . THR A 1 300 ? -1.034 6.837 -12.496 1 98.24 300 THR A N 1
ATOM 2219 C CA . THR A 1 300 ? -0.594 7.568 -11.312 1 98.24 300 THR A CA 1
ATOM 2220 C C . THR A 1 300 ? 0.216 8.8 -11.708 1 98.24 300 THR A C 1
ATOM 2222 O O . THR A 1 300 ? 1.15 8.706 -12.506 1 98.24 300 THR A O 1
ATOM 2225 N N . SER A 1 301 ? -0.158 9.932 -11.142 1 98.45 301 SER A N 1
ATOM 2226 C CA . SER A 1 301 ? 0.588 11.164 -11.371 1 98.45 301 SER A CA 1
ATOM 2227 C C . SER A 1 301 ? 1.33 11.603 -10.113 1 98.45 301 SER A C 1
ATOM 2229 O O . SER A 1 301 ? 0.796 11.51 -9.006 1 98.45 301 SER A O 1
ATOM 2231 N N . ILE A 1 302 ? 2.527 12.073 -10.276 1 98.7 302 ILE A N 1
ATOM 2232 C CA . ILE A 1 302 ? 3.316 12.612 -9.174 1 98.7 302 ILE A CA 1
ATOM 2233 C C . ILE A 1 302 ? 3.303 14.138 -9.227 1 98.7 302 ILE A C 1
ATOM 2235 O O . ILE A 1 302 ? 3.546 14.73 -10.281 1 98.7 302 ILE A O 1
ATOM 2239 N N . ARG A 1 303 ? 2.987 14.76 -8.089 1 98.66 303 ARG A N 1
ATOM 2240 C CA . ARG A 1 303 ? 2.872 16.21 -7.979 1 98.66 303 ARG A CA 1
ATOM 2241 C C . ARG A 1 303 ? 3.593 16.724 -6.737 1 98.66 303 ARG A C 1
ATOM 2243 O O . ARG A 1 303 ? 3.84 15.965 -5.798 1 98.66 303 ARG A O 1
ATOM 2250 N N . LEU A 1 304 ? 3.96 18.007 -6.824 1 98.71 304 LEU A N 1
ATOM 2251 C CA . LEU A 1 304 ? 4.417 18.673 -5.609 1 98.71 304 LEU A CA 1
ATOM 2252 C C . LEU A 1 304 ? 3.237 19.055 -4.722 1 98.71 304 LEU A C 1
ATOM 2254 O O . LEU A 1 304 ? 2.196 19.49 -5.22 1 98.71 304 LEU A O 1
ATOM 2258 N N . ALA A 1 305 ? 3.391 18.795 -3.442 1 98.47 305 ALA A N 1
ATOM 2259 C CA . ALA A 1 305 ? 2.403 19.309 -2.497 1 98.47 305 ALA A CA 1
ATOM 2260 C C . ALA A 1 305 ? 2.318 20.831 -2.567 1 98.47 305 ALA A C 1
ATOM 2262 O O . ALA A 1 305 ? 3.294 21.498 -2.919 1 98.47 305 ALA A O 1
ATOM 2263 N N . THR A 1 306 ? 1.148 21.405 -2.184 1 98.13 306 THR A N 1
ATOM 2264 C CA . THR A 1 306 ? 0.977 22.824 -2.478 1 98.13 306 THR A CA 1
ATOM 2265 C C . THR A 1 306 ? 0.638 23.602 -1.21 1 98.13 306 THR A C 1
ATOM 2267 O O . THR A 1 306 ? 0.673 24.835 -1.204 1 98.13 306 THR A O 1
ATOM 2270 N N . LEU A 1 307 ? 0.383 22.953 -0.119 1 97.19 307 LEU A N 1
ATOM 2271 C CA . LEU A 1 307 ? -0.124 23.666 1.048 1 97.19 307 LEU A CA 1
ATOM 2272 C C . LEU A 1 307 ? 1.021 24.136 1.939 1 97.19 307 LEU A C 1
ATOM 2274 O O . LEU A 1 307 ? 0.826 24.983 2.813 1 97.19 307 LEU A O 1
ATOM 2278 N N . GLY A 1 308 ? 2.171 23.507 1.726 1 93.78 308 GLY A N 1
ATOM 2279 C CA . GLY A 1 308 ? 3.3 23.868 2.568 1 93.78 308 GLY A CA 1
ATOM 2280 C C . GLY A 1 308 ? 3.02 23.694 4.049 1 93.78 308 GLY A C 1
ATOM 2281 O O . GLY A 1 308 ? 2.565 22.631 4.479 1 93.78 308 GLY A O 1
ATOM 2282 N N . ASN A 1 309 ? 3.179 24.79 4.739 1 91.8 309 ASN A N 1
ATOM 2283 C CA . ASN A 1 309 ? 3.084 24.759 6.195 1 91.8 309 ASN A CA 1
ATOM 2284 C C . ASN A 1 309 ? 1.633 24.672 6.66 1 91.8 309 ASN A C 1
ATOM 2286 O O . ASN A 1 309 ? 1.368 24.419 7.837 1 91.8 309 ASN A O 1
ATOM 2290 N N . ASP A 1 310 ? 0.729 24.74 5.775 1 96.74 310 ASP A N 1
ATOM 2291 C CA . ASP A 1 310 ? -0.681 24.718 6.154 1 96.74 310 ASP A CA 1
ATOM 2292 C C . ASP A 1 310 ? -1.258 23.309 6.043 1 96.74 310 ASP A C 1
ATOM 2294 O O . ASP A 1 310 ? -2.382 23.057 6.482 1 96.74 310 ASP A O 1
ATOM 2298 N N . ALA A 1 311 ? -0.507 22.362 5.47 1 97.42 311 ALA A N 1
ATOM 2299 C CA . ALA A 1 311 ? -1.013 21.008 5.262 1 97.42 311 ALA A CA 1
ATOM 2300 C C . ALA A 1 311 ? -1.458 20.38 6.58 1 97.42 311 ALA A C 1
ATOM 2302 O O . ALA A 1 311 ? -2.513 19.745 6.648 1 97.42 311 ALA A O 1
ATOM 2303 N N . GLY A 1 312 ? -0.708 20.619 7.56 1 97.26 312 GLY A N 1
ATOM 2304 C CA . GLY A 1 312 ? -0.987 20.031 8.86 1 97.26 312 GLY A CA 1
ATOM 2305 C C . GLY A 1 312 ? -2.282 20.529 9.474 1 97.26 312 GLY A C 1
ATOM 2306 O O . GLY A 1 312 ? -3.094 19.734 9.953 1 97.26 312 GLY A O 1
ATOM 2307 N N . VAL A 1 313 ? -2.52 21.829 9.458 1 98.02 313 VAL A N 1
ATOM 2308 C CA . VAL A 1 313 ? -3.702 22.38 10.113 1 98.02 313 VAL A CA 1
ATOM 2309 C C . VAL A 1 313 ? -4.949 22.041 9.299 1 98.02 313 VAL A C 1
ATOM 2311 O O . VAL A 1 313 ? -6.018 21.794 9.863 1 98.02 313 VAL A O 1
ATOM 2314 N N . TYR A 1 314 ? -4.833 22.071 7.976 1 98 314 TYR A N 1
ATOM 2315 C CA . TYR A 1 314 ? -5.956 21.638 7.152 1 98 314 TYR A CA 1
ATOM 2316 C C . TYR A 1 314 ? -6.295 20.176 7.417 1 98 314 TYR A C 1
ATOM 2318 O O . TYR A 1 314 ? -7.467 19.821 7.568 1 98 314 TYR A O 1
ATOM 2326 N N . GLY A 1 315 ? -5.248 19.355 7.442 1 98.23 315 GLY A N 1
ATOM 2327 C CA . GLY A 1 315 ? -5.457 17.941 7.71 1 98.23 315 GLY A CA 1
ATOM 2328 C C . GLY A 1 315 ? -6.078 17.676 9.069 1 98.23 315 GLY A C 1
ATOM 2329 O O . GLY A 1 315 ? -6.982 16.848 9.194 1 98.23 315 GLY A O 1
ATOM 2330 N N . ALA A 1 316 ? -5.584 18.368 10.018 1 98.06 316 ALA A N 1
ATOM 2331 C CA . ALA A 1 316 ? -6.126 18.241 11.369 1 98.06 316 ALA A CA 1
ATOM 2332 C C . ALA A 1 316 ? -7.604 18.619 11.404 1 98.06 316 ALA A C 1
ATOM 2334 O O . ALA A 1 316 ? -8.419 17.908 11.996 1 98.06 316 ALA A O 1
ATOM 2335 N N . ALA A 1 317 ? -7.934 19.68 10.78 1 97.72 317 ALA A N 1
ATOM 2336 C CA . ALA A 1 317 ? -9.332 20.099 10.71 1 97.72 317 ALA A CA 1
ATOM 2337 C C . ALA A 1 317 ? -10.181 19.055 9.99 1 97.72 317 ALA A C 1
ATOM 2339 O O . ALA A 1 317 ? -11.322 18.798 10.382 1 97.72 317 ALA A O 1
ATOM 2340 N N . SER A 1 318 ? -9.609 18.467 9.044 1 96.89 318 SER A N 1
ATOM 2341 C CA . SER A 1 318 ? -10.349 17.492 8.25 1 96.89 318 SER A CA 1
ATOM 2342 C C . SER A 1 318 ? -10.709 16.263 9.078 1 96.89 318 SER A C 1
ATOM 2344 O O . SER A 1 318 ? -11.726 15.614 8.824 1 96.89 318 SER A O 1
ATOM 2346 N N . LEU A 1 319 ? -9.892 15.947 10.046 1 96.77 319 LEU A N 1
ATOM 2347 C CA . LEU A 1 319 ? -10.217 14.852 10.954 1 96.77 319 LEU A CA 1
ATOM 2348 C C . LEU A 1 319 ? -11.603 15.042 11.56 1 96.77 319 LEU A C 1
ATOM 2350 O O . LEU A 1 319 ? -12.379 14.088 11.657 1 96.77 319 LEU A O 1
ATOM 2354 N N . VAL A 1 320 ? -11.872 16.266 11.952 1 96.02 320 VAL A N 1
ATOM 2355 C CA . VAL A 1 320 ? -13.145 16.592 12.587 1 96.02 320 VAL A CA 1
ATOM 2356 C C . VAL A 1 320 ? -14.268 16.533 11.554 1 96.02 320 VAL A C 1
ATOM 2358 O O . VAL A 1 320 ? -15.342 15.99 11.825 1 96.02 320 VAL A O 1
ATOM 2361 N N . MET A 1 321 ? -13.994 17.023 10.401 1 93.29 321 MET A N 1
ATOM 2362 C CA . MET A 1 321 ? -14.995 17.067 9.339 1 93.29 321 MET A CA 1
ATOM 2363 C C . MET A 1 321 ? -15.439 15.661 8.951 1 93.29 321 MET A C 1
ATOM 2365 O O . MET A 1 321 ? -16.609 15.44 8.634 1 93.29 321 MET A O 1
ATOM 2369 N N . LYS A 1 322 ? -14.64 14.709 8.929 1 88.79 322 LYS A N 1
ATOM 2370 C CA . LYS A 1 322 ? -14.944 13.344 8.509 1 88.79 322 LYS A CA 1
ATOM 2371 C C . LYS A 1 322 ? -15.647 12.571 9.621 1 88.79 322 LYS A C 1
ATOM 2373 O O . LYS A 1 322 ? -16.13 11.458 9.401 1 88.79 322 LYS A O 1
ATOM 2378 N N . ASN A 1 323 ? -15.602 13.032 10.747 1 82.52 323 ASN A N 1
ATOM 2379 C CA . ASN A 1 323 ? -16.224 12.352 11.878 1 82.52 323 ASN A CA 1
ATOM 2380 C C . ASN A 1 323 ? -17.543 13.011 12.272 1 82.52 323 ASN A C 1
ATOM 2382 O O . ASN A 1 323 ? -18.076 12.747 13.351 1 82.52 323 ASN A O 1
ATOM 2386 N N . ILE A 1 324 ? -18.097 13.824 11.556 1 77.3 324 ILE A N 1
ATOM 2387 C CA . ILE A 1 324 ? -19.393 14.429 11.844 1 77.3 324 ILE A CA 1
ATOM 2388 C C . ILE A 1 324 ? -20.466 13.796 10.961 1 77.3 324 ILE A C 1
ATOM 2390 O O . ILE A 1 324 ? -20.172 13.32 9.862 1 77.3 324 ILE A O 1
ATOM 2394 N N . MET B 1 1 ? -40.781 -21.522 5.713 1 31.52 1 MET B N 1
ATOM 2395 C CA . MET B 1 1 ? -39.331 -21.595 5.874 1 31.52 1 MET B CA 1
ATOM 2396 C C . MET B 1 1 ? -38.649 -20.4 5.216 1 31.52 1 MET B C 1
ATOM 2398 O O . MET B 1 1 ? -38.823 -20.162 4.019 1 31.52 1 MET B O 1
ATOM 2402 N N . ILE B 1 2 ? -38.485 -19.238 5.739 1 43.77 2 ILE B N 1
ATOM 2403 C CA . ILE B 1 2 ? -38.026 -17.974 5.174 1 43.77 2 ILE B CA 1
ATOM 2404 C C . ILE B 1 2 ? -36.851 -18.226 4.232 1 43.77 2 ILE B C 1
ATOM 2406 O O . ILE B 1 2 ? -35.813 -18.744 4.65 1 43.77 2 ILE B O 1
ATOM 2410 N N . MET B 1 3 ? -37.182 -18.57 2.954 1 54.33 3 MET B N 1
ATOM 2411 C CA . MET B 1 3 ? -36.231 -19.069 1.965 1 54.33 3 MET B CA 1
ATOM 2412 C C . MET B 1 3 ? -35.007 -18.163 1.882 1 54.33 3 MET B C 1
ATOM 2414 O O . MET B 1 3 ? -35.134 -16.962 1.637 1 54.33 3 MET B O 1
ATOM 2418 N N . THR B 1 4 ? -33.857 -18.506 2.526 1 81.68 4 THR B N 1
ATOM 2419 C CA . THR B 1 4 ? -32.618 -17.742 2.612 1 81.68 4 THR B CA 1
ATOM 2420 C C . THR B 1 4 ? -32.004 -17.55 1.229 1 81.68 4 THR B C 1
ATOM 2422 O O . THR B 1 4 ? -31.917 -18.497 0.445 1 81.68 4 THR B O 1
ATOM 2425 N N . LYS B 1 5 ? -32.043 -16.374 0.782 1 93.15 5 LYS B N 1
ATOM 2426 C CA . LYS B 1 5 ? -31.485 -16.03 -0.523 1 93.15 5 LYS B CA 1
ATOM 2427 C C . LYS B 1 5 ? -30.088 -16.618 -0.696 1 93.15 5 LYS B C 1
ATOM 2429 O O . LYS B 1 5 ? -29.396 -16.889 0.288 1 93.15 5 LYS B O 1
ATOM 2434 N N . LYS B 1 6 ? -29.871 -17.053 -1.903 1 95.44 6 LYS B N 1
ATOM 2435 C CA . LYS B 1 6 ? -28.592 -17.675 -2.236 1 95.44 6 LYS B CA 1
ATOM 2436 C C . LYS B 1 6 ? -27.766 -16.777 -3.152 1 95.44 6 LYS B C 1
ATOM 2438 O O . LYS B 1 6 ? -28.309 -15.896 -3.821 1 95.44 6 LYS B O 1
ATOM 2443 N N . ILE B 1 7 ? -26.477 -17.015 -3.132 1 98.02 7 ILE B N 1
ATOM 2444 C CA . ILE B 1 7 ? -25.533 -16.272 -3.96 1 98.02 7 ILE B CA 1
ATOM 2445 C C . ILE B 1 7 ? -24.748 -17.239 -4.843 1 98.02 7 ILE B C 1
ATOM 2447 O O . ILE B 1 7 ? -24.264 -18.269 -4.368 1 98.02 7 ILE B O 1
ATOM 2451 N N . PHE B 1 8 ? -24.646 -16.954 -6.088 1 98.48 8 PHE B N 1
ATOM 2452 C CA . PHE B 1 8 ? -23.73 -17.698 -6.944 1 98.48 8 PHE B CA 1
ATOM 2453 C C . PHE B 1 8 ? -22.34 -17.073 -6.923 1 98.48 8 PHE B C 1
ATOM 2455 O O . PHE B 1 8 ? -22.177 -15.899 -7.259 1 98.48 8 PHE B O 1
ATOM 2462 N N . GLY B 1 9 ? -21.358 -17.76 -6.416 1 98.55 9 GLY B N 1
ATOM 2463 C CA . GLY B 1 9 ? -19.952 -17.407 -6.535 1 98.55 9 GLY B CA 1
ATOM 2464 C C . GLY B 1 9 ? -19.246 -18.141 -7.659 1 98.55 9 GLY B C 1
ATOM 2465 O O . GLY B 1 9 ? -19.274 -19.372 -7.718 1 98.55 9 GLY B O 1
ATOM 2466 N N . ILE B 1 10 ? -18.609 -17.392 -8.559 1 98.64 10 ILE B N 1
ATOM 2467 C CA . ILE B 1 10 ? -18.009 -17.982 -9.75 1 98.64 10 ILE B CA 1
ATOM 2468 C C . ILE B 1 10 ? -16.532 -17.602 -9.826 1 98.64 10 ILE B C 1
ATOM 2470 O O . ILE B 1 10 ? -16.18 -16.427 -9.706 1 98.64 10 ILE B O 1
ATOM 2474 N N . ASP B 1 11 ? -15.675 -18.501 -9.965 1 97.98 11 ASP B N 1
ATOM 2475 C CA . ASP B 1 11 ? -14.247 -18.332 -10.219 1 97.98 11 ASP B CA 1
ATOM 2476 C C . ASP B 1 11 ? -13.887 -18.759 -11.64 1 97.98 11 ASP B C 1
ATOM 2478 O O . ASP B 1 11 ? -13.727 -19.95 -11.914 1 97.98 11 ASP B O 1
ATOM 2482 N N . LEU B 1 12 ? -13.754 -17.808 -12.499 1 97.32 12 LEU B N 1
ATOM 2483 C CA . LEU B 1 12 ? -13.499 -18.062 -13.913 1 97.32 12 LEU B CA 1
ATOM 2484 C C . LEU B 1 12 ? -12.011 -18.274 -14.168 1 97.32 12 LEU B C 1
ATOM 2486 O O . LEU B 1 12 ? -11.225 -17.325 -14.111 1 97.32 12 LEU B O 1
ATOM 2490 N N . GLY B 1 13 ? -11.691 -19.499 -14.475 1 92.94 13 GLY B N 1
ATOM 2491 C CA . GLY B 1 13 ? -10.323 -19.832 -14.838 1 92.94 13 GLY B CA 1
ATOM 2492 C C . GLY B 1 13 ? -10.159 -20.158 -16.311 1 92.94 13 GLY B C 1
ATOM 2493 O O . GLY B 1 13 ? -11.147 -20.301 -17.034 1 92.94 13 GLY B O 1
ATOM 2494 N N . GLY B 1 14 ? -9.007 -20.31 -16.71 1 89.99 14 GLY B N 1
ATOM 2495 C CA . GLY B 1 14 ? -8.713 -20.619 -18.1 1 89.99 14 GLY B CA 1
ATOM 2496 C C . GLY B 1 14 ? -9.093 -22.035 -18.491 1 89.99 14 GLY B C 1
ATOM 2497 O O . GLY B 1 14 ? -9.382 -22.306 -19.658 1 89.99 14 GLY B O 1
ATOM 2498 N N . THR B 1 15 ? -9.085 -22.954 -17.579 1 90.02 15 THR B N 1
ATOM 2499 C CA . THR B 1 15 ? -9.337 -24.361 -17.866 1 90.02 15 THR B CA 1
ATOM 2500 C C . THR B 1 15 ? -10.726 -24.771 -17.384 1 90.02 15 THR B C 1
ATOM 2502 O O . THR B 1 15 ? -11.424 -25.53 -18.059 1 90.02 15 THR B O 1
ATOM 2505 N N . SER B 1 16 ? -11.049 -24.232 -16.266 1 95.35 16 SER B N 1
ATOM 2506 C CA . SER B 1 16 ? -12.341 -24.582 -15.686 1 95.35 16 SER B CA 1
ATOM 2507 C C . SER B 1 16 ? -12.991 -23.377 -15.015 1 95.35 16 SER B C 1
ATOM 2509 O O . SER B 1 16 ? -12.3 -22.449 -14.588 1 95.35 16 SER B O 1
ATOM 2511 N N . ILE B 1 17 ? -14.181 -23.444 -15.005 1 97.41 17 ILE B N 1
ATOM 2512 C CA . ILE B 1 17 ? -15.002 -22.498 -14.258 1 97.41 17 ILE B CA 1
ATOM 2513 C C . ILE B 1 17 ? -15.549 -23.17 -13.001 1 97.41 17 ILE B C 1
ATOM 2515 O O . ILE B 1 17 ? -16.294 -24.149 -13.087 1 97.41 17 ILE B O 1
ATOM 2519 N N . LYS B 1 18 ? -15.161 -22.663 -11.872 1 98 18 LYS B N 1
ATOM 2520 C CA . LYS B 1 18 ? -15.682 -23.177 -10.608 1 98 18 LYS B CA 1
ATOM 2521 C C . LYS B 1 18 ? -16.878 -22.357 -10.132 1 98 18 LYS B C 1
ATOM 2523 O O . LYS B 1 18 ? -16.83 -21.125 -10.128 1 98 18 LYS B O 1
ATOM 2528 N N . LEU B 1 19 ? -17.952 -23.063 -9.828 1 98.67 19 LEU B N 1
ATOM 2529 C CA . LEU B 1 19 ? -19.178 -22.415 -9.378 1 98.67 19 LEU B CA 1
ATOM 2530 C C . LEU B 1 19 ? -19.611 -22.954 -8.019 1 98.67 19 LEU B C 1
ATOM 2532 O O . LEU B 1 19 ? -19.402 -24.131 -7.718 1 98.67 19 LEU B O 1
ATOM 2536 N N . ALA B 1 20 ? -20.194 -22.04 -7.263 1 98.59 20 ALA B N 1
ATOM 2537 C CA . ALA B 1 20 ? -20.776 -22.457 -5.99 1 98.59 20 ALA B CA 1
ATOM 2538 C C . ALA B 1 20 ? -22.036 -21.656 -5.674 1 98.59 20 ALA B C 1
ATOM 2540 O O . ALA B 1 20 ? -22.168 -20.503 -6.093 1 98.59 20 ALA B O 1
ATOM 2541 N N . VAL B 1 21 ? -22.962 -22.313 -5.077 1 98.38 21 VAL B N 1
ATOM 2542 C CA . VAL B 1 21 ? -24.065 -21.628 -4.412 1 98.38 21 VAL B CA 1
ATOM 2543 C C . VAL B 1 21 ? -23.751 -21.462 -2.927 1 98.38 21 VAL B C 1
ATOM 2545 O O . VAL B 1 21 ? -23.496 -22.445 -2.227 1 98.38 21 VAL B O 1
ATOM 2548 N N . VAL B 1 22 ? -23.707 -20.239 -2.559 1 97.6 22 VAL B N 1
ATOM 2549 C CA . VAL B 1 22 ? -23.307 -19.918 -1.193 1 97.6 22 VAL B CA 1
ATOM 2550 C C . VAL B 1 22 ? -24.461 -19.236 -0.462 1 97.6 22 VAL B C 1
ATOM 2552 O O . VAL B 1 22 ? -25.145 -18.381 -1.03 1 97.6 22 VAL B O 1
ATOM 2555 N N . SER B 1 23 ? -24.707 -19.603 0.784 1 95.97 23 SER B N 1
ATOM 2556 C CA . SER B 1 23 ? -25.727 -18.951 1.599 1 95.97 23 SER B CA 1
ATOM 2557 C C . SER B 1 23 ? -25.248 -17.592 2.1 1 95.97 23 SER B C 1
ATOM 2559 O O . SER B 1 23 ? -24.064 -17.268 1.995 1 95.97 23 SER B O 1
ATOM 2561 N N . ILE B 1 24 ? -26.097 -16.837 2.67 1 92.87 24 ILE B N 1
ATOM 2562 C CA . ILE B 1 24 ? -25.774 -15.512 3.188 1 92.87 24 ILE B CA 1
ATOM 2563 C C . ILE B 1 24 ? -24.85 -15.642 4.397 1 92.87 24 ILE B C 1
ATOM 2565 O O . ILE B 1 24 ? -24.166 -14.686 4.769 1 92.87 24 ILE B O 1
ATOM 2569 N N . GLU B 1 25 ? -24.822 -16.813 5.024 1 91.15 25 GLU B N 1
ATOM 2570 C CA . GLU B 1 25 ? -23.96 -17.072 6.173 1 91.15 25 GLU B CA 1
ATOM 2571 C C . GLU B 1 25 ? -22.592 -17.586 5.733 1 91.15 25 GLU B C 1
ATOM 2573 O O . GLU B 1 25 ? -21.692 -17.757 6.558 1 91.15 25 GLU B O 1
ATOM 2578 N N . GLY B 1 26 ? -22.505 -17.835 4.407 1 93.3 26 GLY B N 1
ATOM 2579 C CA . GLY B 1 26 ? -21.211 -18.251 3.891 1 93.3 26 GLY B CA 1
ATOM 2580 C C . GLY B 1 26 ? -21.046 -19.758 3.837 1 93.3 26 GLY B C 1
ATOM 2581 O O . GLY B 1 26 ? -19.926 -20.268 3.903 1 93.3 26 GLY B O 1
ATOM 2582 N N . GLU B 1 27 ? -22.1 -20.431 3.807 1 95.55 27 GLU B N 1
ATOM 2583 C CA . GLU B 1 27 ? -22.048 -21.88 3.633 1 95.55 27 GLU B CA 1
ATOM 2584 C C . GLU B 1 27 ? -22.199 -22.265 2.164 1 95.55 27 GLU B C 1
ATOM 2586 O O . GLU B 1 27 ? -23.099 -21.778 1.478 1 95.55 27 GLU B O 1
ATOM 2591 N N . ILE B 1 28 ? -21.375 -23.147 1.732 1 96.99 28 ILE B N 1
ATOM 2592 C CA . ILE B 1 28 ? -21.519 -23.664 0.376 1 96.99 28 ILE B CA 1
ATOM 2593 C C . ILE B 1 28 ? -22.646 -24.693 0.333 1 96.99 28 ILE B C 1
ATOM 2595 O O . ILE B 1 28 ? -22.574 -25.73 0.998 1 96.99 28 ILE B O 1
ATOM 2599 N N . ILE B 1 29 ? -23.602 -24.422 -0.344 1 96.57 29 ILE B N 1
ATOM 2600 C CA . ILE B 1 29 ? -24.76 -25.29 -0.523 1 96.57 29 ILE B CA 1
ATOM 2601 C C . ILE B 1 29 ? -24.455 -26.344 -1.585 1 96.57 29 ILE B C 1
ATOM 2603 O O . ILE B 1 29 ? -24.833 -27.509 -1.439 1 96.57 29 ILE B O 1
ATOM 2607 N N . ASP B 1 30 ? -23.828 -25.912 -2.629 1 97.24 30 ASP B N 1
ATOM 2608 C CA . ASP B 1 30 ? -23.413 -26.765 -3.738 1 97.24 30 ASP B CA 1
ATOM 2609 C C . ASP B 1 30 ? -22.197 -26.182 -4.455 1 97.24 30 ASP B C 1
ATOM 2611 O O . ASP B 1 30 ? -21.954 -24.975 -4.394 1 97.24 30 ASP B O 1
ATOM 2615 N N . LYS B 1 31 ? -21.447 -27.034 -5.039 1 98.08 31 LYS B N 1
ATOM 2616 C CA . LYS B 1 31 ? -20.263 -26.636 -5.794 1 98.08 31 LYS B CA 1
ATOM 2617 C C . LYS B 1 31 ? -20.012 -27.584 -6.964 1 98.08 31 LYS B C 1
ATOM 2619 O O . LYS B 1 31 ? -20.171 -28.799 -6.83 1 98.08 31 LYS B O 1
ATOM 2624 N N . TRP B 1 32 ? -19.694 -27.087 -8.114 1 98 32 TRP B N 1
ATOM 2625 C CA . TRP B 1 32 ? -19.392 -27.872 -9.307 1 98 32 TRP B CA 1
ATOM 2626 C C . TRP B 1 32 ? -18.488 -27.094 -10.256 1 98 32 TRP B C 1
ATOM 2628 O O . TRP B 1 32 ? -18.034 -25.995 -9.93 1 98 32 TRP B O 1
ATOM 2638 N N . SER B 1 33 ? -18.088 -27.72 -11.314 1 98.06 33 SER B N 1
ATOM 2639 C CA . SER B 1 33 ? -17.215 -27.069 -12.286 1 98.06 33 SER B CA 1
ATOM 2640 C C . SER B 1 33 ? -17.604 -27.439 -13.713 1 98.06 33 SER B C 1
ATOM 2642 O O . SER B 1 33 ? -18.189 -28.498 -13.948 1 98.06 33 SER B O 1
ATOM 2644 N N . VAL B 1 34 ? -17.376 -26.561 -14.612 1 97.78 34 VAL B N 1
ATOM 2645 C CA . VAL B 1 34 ? -17.531 -26.811 -16.041 1 97.78 34 VAL B CA 1
ATOM 2646 C C . VAL B 1 34 ? -16.254 -26.413 -16.777 1 97.78 34 VAL B C 1
ATOM 2648 O O . VAL B 1 34 ? -15.504 -25.552 -16.311 1 97.78 34 VAL B O 1
ATOM 2651 N N . PRO B 1 35 ? -15.962 -27.054 -17.861 1 97.24 35 PRO B N 1
ATOM 2652 C CA . PRO B 1 35 ? -14.765 -26.679 -18.617 1 97.24 35 PRO B CA 1
ATOM 2653 C C . PRO B 1 35 ? -14.866 -25.283 -19.228 1 97.24 35 PRO B C 1
ATOM 2655 O O . PRO B 1 35 ? -15.943 -24.876 -19.671 1 97.24 35 PRO B O 1
ATOM 2658 N N . THR B 1 36 ? -13.821 -24.544 -19.193 1 97.06 36 THR B N 1
ATOM 2659 C CA . THR B 1 36 ? -13.758 -23.276 -19.911 1 97.06 36 THR B CA 1
ATOM 2660 C C . THR B 1 36 ? -13.509 -23.508 -21.398 1 97.06 36 THR B C 1
ATOM 2662 O O . THR B 1 36 ? -12.444 -23.992 -21.787 1 97.06 36 THR B O 1
ATOM 2665 N N . ASP B 1 37 ? -14.418 -23.195 -22.207 1 97.07 37 ASP B N 1
ATOM 2666 C CA . ASP B 1 37 ? -14.299 -23.37 -23.651 1 97.07 37 ASP B CA 1
ATOM 2667 C C . ASP B 1 37 ? -13.741 -22.111 -24.312 1 97.07 37 ASP B C 1
ATOM 2669 O O . ASP B 1 37 ? -14.498 -21.211 -24.682 1 97.07 37 ASP B O 1
ATOM 2673 N N . THR B 1 38 ? -12.476 -22.078 -24.523 1 94.51 38 THR B N 1
ATOM 2674 C CA . THR B 1 38 ? -11.822 -20.876 -25.029 1 94.51 38 THR B CA 1
ATOM 2675 C C . THR B 1 38 ? -11.79 -20.88 -26.555 1 94.51 38 THR B C 1
ATOM 2677 O O . THR B 1 38 ? -11.188 -19.997 -27.17 1 94.51 38 THR B O 1
ATOM 2680 N N . LYS B 1 39 ? -12.421 -21.916 -27.156 1 94.56 39 LYS B N 1
ATOM 2681 C CA . LYS B 1 39 ? -12.483 -21.969 -28.613 1 94.56 39 LYS B CA 1
ATOM 2682 C C . LYS B 1 39 ? -13.252 -20.777 -29.174 1 94.56 39 LYS B C 1
ATOM 2684 O O . LYS B 1 39 ? -14.035 -20.145 -28.461 1 94.56 39 LYS B O 1
ATOM 2689 N N . GLU B 1 40 ? -12.913 -20.414 -30.39 1 95.73 40 GLU B N 1
ATOM 2690 C CA . GLU B 1 40 ? -13.576 -19.331 -31.11 1 95.73 40 GLU B CA 1
ATOM 2691 C C . GLU B 1 40 ? -13.552 -18.036 -30.304 1 95.73 40 GLU B C 1
ATOM 2693 O O . GLU B 1 40 ? -14.594 -17.413 -30.088 1 95.73 40 GLU B O 1
ATOM 2698 N N . ASP B 1 41 ? -12.433 -17.684 -29.833 1 94.14 41 ASP B N 1
ATOM 2699 C CA . ASP B 1 41 ? -12.172 -16.437 -29.121 1 94.14 41 ASP B CA 1
ATOM 2700 C C . ASP B 1 41 ? -12.969 -16.37 -27.821 1 94.14 41 ASP B C 1
ATOM 2702 O O . ASP B 1 41 ? -13.464 -15.305 -27.444 1 94.14 41 ASP B O 1
ATOM 2706 N N . GLY B 1 42 ? -13.282 -17.565 -27.218 1 95.89 42 GLY B N 1
ATOM 2707 C CA . GLY B 1 42 ? -13.905 -17.652 -25.907 1 95.89 42 GLY B CA 1
ATOM 2708 C C . GLY B 1 42 ? -15.383 -17.311 -25.925 1 95.89 42 GLY B C 1
ATOM 2709 O O . GLY B 1 42 ? -15.967 -17.001 -24.884 1 95.89 42 GLY B O 1
ATOM 2710 N N . GLN B 1 43 ? -16.011 -17.324 -27.081 1 95.8 43 GLN B N 1
ATOM 2711 C CA . GLN B 1 43 ? -17.385 -16.852 -27.214 1 95.8 43 GLN B CA 1
ATOM 2712 C C . GLN B 1 43 ? -18.356 -17.768 -26.475 1 95.8 43 GLN B C 1
ATOM 2714 O O . GLN B 1 43 ? -19.481 -17.37 -26.167 1 95.8 43 GLN B O 1
ATOM 2719 N N . HIS B 1 44 ? -17.932 -18.964 -26.187 1 97.04 44 HIS B N 1
ATOM 2720 C CA . HIS B 1 44 ? -18.823 -19.935 -25.564 1 97.04 44 HIS B CA 1
ATOM 2721 C C . HIS B 1 44 ? -18.74 -19.862 -24.043 1 97.04 44 HIS B C 1
ATOM 2723 O O . HIS B 1 44 ? -19.566 -20.453 -23.343 1 97.04 44 HIS B O 1
ATOM 2729 N N . ILE B 1 45 ? -17.832 -19.118 -23.463 1 97.94 45 ILE B N 1
ATOM 2730 C CA . ILE B 1 45 ? -17.564 -19.119 -22.029 1 97.94 45 ILE B CA 1
ATOM 2731 C C . ILE B 1 45 ? -18.795 -18.625 -21.273 1 97.94 45 ILE B C 1
ATOM 2733 O O . ILE B 1 45 ? -19.292 -19.304 -20.372 1 97.94 45 ILE B O 1
ATOM 2737 N N . ILE B 1 46 ? -19.332 -17.461 -21.652 1 97.54 46 ILE B N 1
ATOM 2738 C CA . ILE B 1 46 ? -20.437 -16.867 -20.908 1 97.54 46 ILE B CA 1
ATOM 2739 C C . ILE B 1 46 ? -21.706 -17.688 -21.123 1 97.54 46 ILE B C 1
ATOM 2741 O O . ILE B 1 46 ? -22.417 -18.007 -20.167 1 97.54 46 ILE B O 1
ATOM 2745 N N . PRO B 1 47 ? -21.99 -18.115 -22.358 1 97.88 47 PRO B N 1
ATOM 2746 C CA . PRO B 1 47 ? -23.146 -18.995 -22.544 1 97.88 47 PRO B CA 1
ATOM 2747 C C . PRO B 1 47 ? -23.058 -20.269 -21.707 1 97.88 47 PRO B C 1
ATOM 2749 O O . PRO B 1 47 ? -24.059 -20.705 -21.133 1 97.88 47 PRO B O 1
ATOM 2752 N N . ASP B 1 48 ? -21.879 -20.84 -21.644 1 98.15 48 ASP B N 1
ATOM 2753 C CA . ASP B 1 48 ? -21.687 -22.046 -20.845 1 98.15 48 ASP B CA 1
ATOM 2754 C C . ASP B 1 48 ? -21.921 -21.765 -19.362 1 98.15 48 ASP B C 1
ATOM 2756 O O . ASP B 1 48 ? -22.501 -22.589 -18.652 1 98.15 48 ASP B O 1
ATOM 2760 N N . LEU B 1 49 ? -21.435 -20.68 -18.962 1 97.89 49 LEU B N 1
ATOM 2761 C CA . LEU B 1 49 ? -21.63 -20.256 -17.579 1 97.89 49 LEU B CA 1
ATOM 2762 C C . LEU B 1 49 ? -23.112 -20.069 -17.272 1 97.89 49 LEU B C 1
ATOM 2764 O O . LEU B 1 49 ? -23.6 -20.532 -16.239 1 97.89 49 LEU B O 1
ATOM 2768 N N . ILE B 1 50 ? -23.815 -19.394 -18.129 1 97.91 50 ILE B N 1
ATOM 2769 C CA . ILE B 1 50 ? -25.246 -19.147 -17.987 1 97.91 50 ILE B CA 1
ATOM 2770 C C . ILE B 1 50 ? -25.993 -20.476 -17.899 1 97.91 50 ILE B C 1
ATOM 2772 O O . ILE B 1 50 ? -26.848 -20.658 -17.03 1 97.91 50 ILE B O 1
ATOM 2776 N N . LEU B 1 51 ? -25.641 -21.363 -18.776 1 98.36 51 LEU B N 1
ATOM 2777 C CA . LEU B 1 51 ? -26.275 -22.677 -18.788 1 98.36 51 LEU B CA 1
ATOM 2778 C C . LEU B 1 51 ? -26.044 -23.404 -17.468 1 98.36 51 LEU B C 1
ATOM 2780 O O . LEU B 1 51 ? -26.951 -24.058 -16.947 1 98.36 51 LEU B O 1
ATOM 2784 N N . ALA B 1 52 ? -24.826 -23.313 -17.011 1 98.4 52 ALA B N 1
ATOM 2785 C CA . ALA B 1 52 ? -24.48 -23.967 -15.752 1 98.4 52 ALA B CA 1
ATOM 2786 C C . ALA B 1 52 ? -25.331 -23.431 -14.604 1 98.4 52 ALA B C 1
ATOM 2788 O O . ALA B 1 52 ? -25.806 -24.199 -13.764 1 98.4 52 ALA B O 1
ATOM 2789 N N . VAL B 1 53 ? -25.513 -22.166 -14.533 1 98.1 53 VAL B N 1
ATOM 2790 C CA . VAL B 1 53 ? -26.318 -21.529 -13.496 1 98.1 53 VAL B CA 1
ATOM 2791 C C . VAL B 1 53 ? -27.786 -21.912 -13.673 1 98.1 53 VAL B C 1
ATOM 2793 O O . VAL B 1 53 ? -28.46 -22.278 -12.707 1 98.1 53 VAL B O 1
ATOM 2796 N N . GLN B 1 54 ? -28.25 -21.832 -14.866 1 97.7 54 GLN B N 1
ATOM 2797 C CA . GLN B 1 54 ? -29.643 -22.139 -15.177 1 97.7 54 GLN B CA 1
ATOM 2798 C C . GLN B 1 54 ? -29.991 -23.572 -14.785 1 97.7 54 GLN B C 1
ATOM 2800 O O . GLN B 1 54 ? -31.052 -23.824 -14.212 1 97.7 54 GLN B O 1
ATOM 2805 N N . GLU B 1 55 ? -29.156 -24.455 -15.146 1 98.14 55 GLU B N 1
ATOM 2806 C CA . GLU B 1 55 ? -29.386 -25.86 -14.824 1 98.14 55 GLU B CA 1
ATOM 2807 C C . GLU B 1 55 ? -29.492 -26.07 -13.316 1 98.14 55 GLU B C 1
ATOM 2809 O O . GLU B 1 55 ? -30.335 -26.839 -12.849 1 98.14 55 GLU B O 1
ATOM 2814 N N . LYS B 1 56 ? -28.638 -25.425 -12.574 1 97.8 56 LYS B N 1
ATOM 2815 C CA . LYS B 1 56 ? -28.67 -25.548 -11.12 1 97.8 56 LYS B CA 1
ATOM 2816 C C . LYS B 1 56 ? -29.969 -24.985 -10.549 1 97.8 56 LYS B C 1
ATOM 2818 O O . LYS B 1 56 ? -30.547 -25.56 -9.624 1 97.8 56 LYS B O 1
ATOM 2823 N N . MET B 1 57 ? -30.394 -23.866 -11.057 1 96.78 57 MET B N 1
ATOM 2824 C CA . MET B 1 57 ? -31.655 -23.276 -10.616 1 96.78 57 MET B CA 1
ATOM 2825 C C . MET B 1 57 ? -32.825 -24.21 -10.91 1 96.78 57 MET B C 1
ATOM 2827 O O . MET B 1 57 ? -33.686 -24.421 -10.055 1 96.78 57 MET B O 1
ATOM 2831 N N . LEU B 1 58 ? -32.815 -24.8 -12.081 1 97.4 58 LEU B N 1
ATOM 2832 C CA . LEU B 1 58 ? -33.882 -25.71 -12.482 1 97.4 58 LEU B CA 1
ATOM 2833 C C . LEU B 1 58 ? -33.893 -26.956 -11.603 1 97.4 58 LEU B C 1
ATOM 2835 O O . LEU B 1 58 ? -34.956 -27.399 -11.161 1 97.4 58 LEU B O 1
ATOM 2839 N N . GLU B 1 59 ? -32.698 -27.481 -11.385 1 97.42 59 GLU B N 1
ATOM 2840 C CA . GLU B 1 59 ? -32.548 -28.675 -10.559 1 97.42 59 GLU B CA 1
ATOM 2841 C C . GLU B 1 59 ? -33.167 -28.474 -9.179 1 97.42 59 GLU B C 1
ATOM 2843 O O . GLU B 1 59 ? -33.667 -29.424 -8.572 1 97.42 59 GLU B O 1
ATOM 2848 N N . ASN B 1 60 ? -33.173 -27.252 -8.699 1 96.34 60 ASN B N 1
ATOM 2849 C CA . ASN B 1 60 ? -33.599 -26.988 -7.328 1 96.34 60 ASN B CA 1
ATOM 2850 C C . ASN B 1 60 ? -34.9 -26.191 -7.29 1 96.34 60 ASN B C 1
ATOM 2852 O O . ASN B 1 60 ? -35.333 -25.752 -6.223 1 96.34 60 ASN B O 1
ATOM 2856 N N . ASN B 1 61 ? -35.465 -25.952 -8.444 1 96.88 61 ASN B N 1
ATOM 2857 C CA . ASN B 1 61 ? -36.698 -25.184 -8.582 1 96.88 61 ASN B CA 1
ATOM 2858 C C . ASN B 1 61 ? -36.558 -23.786 -7.986 1 96.88 61 ASN B C 1
ATOM 2860 O O . ASN B 1 61 ? -37.425 -23.338 -7.233 1 96.88 61 ASN B O 1
ATOM 2864 N N . TRP B 1 62 ? -35.394 -23.187 -8.236 1 95.81 62 TRP B N 1
ATOM 2865 C CA . TRP B 1 62 ? -35.169 -21.81 -7.808 1 95.81 62 TRP B CA 1
ATOM 2866 C C . TRP B 1 62 ? -35.64 -20.825 -8.872 1 95.81 62 TRP B C 1
ATOM 2868 O O . TRP B 1 62 ? -35.521 -21.091 -10.07 1 95.81 62 TRP B O 1
ATOM 2878 N N . THR B 1 63 ? -36.158 -19.679 -8.369 1 95.13 63 THR B N 1
ATOM 2879 C CA . THR B 1 63 ? -36.5 -18.542 -9.217 1 95.13 63 THR B CA 1
ATOM 2880 C C . THR B 1 63 ? -35.577 -17.36 -8.935 1 95.13 63 THR B C 1
ATOM 2882 O O . THR B 1 63 ? -34.725 -17.429 -8.047 1 95.13 63 THR B O 1
ATOM 2885 N N . ASN B 1 64 ? -35.731 -16.305 -9.675 1 95.29 64 ASN B N 1
ATOM 2886 C CA . ASN B 1 64 ? -34.939 -15.098 -9.463 1 95.29 64 ASN B CA 1
ATOM 2887 C C . ASN B 1 64 ? -35.094 -14.568 -8.041 1 95.29 64 ASN B C 1
ATOM 2889 O O . ASN B 1 64 ? -34.16 -13.986 -7.485 1 95.29 64 ASN B O 1
ATOM 2893 N N . GLU B 1 65 ? -36.209 -14.815 -7.5 1 94.2 65 GLU B N 1
ATOM 2894 C CA . GLU B 1 65 ? -36.498 -14.314 -6.159 1 94.2 65 GLU B CA 1
ATOM 2895 C C . GLU B 1 65 ? -35.667 -15.043 -5.107 1 94.2 65 GLU B C 1
ATOM 2897 O O . GLU B 1 65 ? -35.537 -14.571 -3.975 1 94.2 65 GLU B O 1
ATOM 2902 N N . ASP B 1 66 ? -35.17 -16.145 -5.509 1 95.41 66 ASP B N 1
ATOM 2903 C CA . ASP B 1 66 ? -34.387 -16.949 -4.575 1 95.41 66 ASP B CA 1
ATOM 2904 C C . ASP B 1 66 ? -32.913 -16.553 -4.612 1 95.41 66 ASP B C 1
ATOM 2906 O O . ASP B 1 66 ? -32.124 -16.998 -3.775 1 95.41 66 ASP B O 1
ATOM 2910 N N . ILE B 1 67 ? -32.551 -15.747 -5.571 1 96.1 67 ILE B N 1
ATOM 2911 C CA . ILE B 1 67 ? -31.149 -15.422 -5.811 1 96.1 67 ILE B CA 1
ATOM 2912 C C . ILE B 1 67 ? -30.872 -13.985 -5.375 1 96.1 67 ILE B C 1
ATOM 2914 O O . ILE B 1 67 ? -31.612 -13.067 -5.734 1 96.1 67 ILE B O 1
ATOM 2918 N N . LEU B 1 68 ? -29.877 -13.817 -4.582 1 96.79 68 LEU B N 1
ATOM 2919 C CA . LEU B 1 68 ? -29.483 -12.49 -4.123 1 96.79 68 LEU B CA 1
ATOM 2920 C C . LEU B 1 68 ? -28.579 -11.808 -5.144 1 96.79 68 LEU B C 1
ATOM 2922 O O . LEU B 1 68 ? -28.559 -10.578 -5.24 1 96.79 68 LEU B O 1
ATOM 2926 N N . GLY B 1 69 ? -27.801 -12.637 -5.829 1 97.32 69 GLY B N 1
ATOM 2927 C CA . GLY B 1 69 ? -26.919 -12.096 -6.85 1 97.32 69 GLY B CA 1
ATOM 2928 C C . GLY B 1 69 ? -25.863 -13.084 -7.31 1 97.32 69 GLY B C 1
ATOM 2929 O O . GLY B 1 69 ? -25.814 -14.217 -6.828 1 97.32 69 GLY B O 1
ATOM 2930 N N . ILE B 1 70 ? -25.016 -12.639 -8.307 1 97.94 70 ILE B N 1
ATOM 2931 C CA . ILE B 1 70 ? -23.883 -13.393 -8.831 1 97.94 70 ILE B CA 1
ATOM 2932 C C . ILE B 1 70 ? -22.599 -12.586 -8.654 1 97.94 70 ILE B C 1
ATOM 2934 O O . ILE B 1 70 ? -22.541 -11.411 -9.026 1 97.94 70 ILE B O 1
ATOM 2938 N N . GLY B 1 71 ? -21.703 -13.137 -7.973 1 98.29 71 GLY B N 1
ATOM 2939 C CA . GLY B 1 71 ? -20.341 -12.628 -7.967 1 98.29 71 GLY B CA 1
ATOM 2940 C C . GLY B 1 71 ? -19.383 -13.477 -8.781 1 98.29 71 GLY B C 1
ATOM 2941 O O . GLY B 1 71 ? -19.478 -14.706 -8.778 1 98.29 71 GLY B O 1
ATOM 2942 N N . MET B 1 72 ? -18.42 -12.795 -9.418 1 98.31 72 MET B N 1
ATOM 2943 C CA . MET B 1 72 ? -17.511 -13.537 -10.287 1 98.31 72 MET B CA 1
ATOM 2944 C C . MET B 1 72 ? -16.095 -12.977 -10.2 1 98.31 72 MET B C 1
ATOM 2946 O O . MET B 1 72 ? -15.903 -11.76 -10.211 1 98.31 72 MET B O 1
ATOM 2950 N N . GLY B 1 73 ? -15.153 -13.817 -10 1 97.61 73 GLY B N 1
ATOM 2951 C CA . GLY B 1 73 ? -13.752 -13.496 -10.217 1 97.61 73 GLY B CA 1
ATOM 2952 C C . GLY B 1 73 ? -13.273 -13.828 -11.618 1 97.61 73 GLY B C 1
ATOM 2953 O O . GLY B 1 73 ? -13.639 -14.866 -12.174 1 97.61 73 GLY B O 1
ATOM 2954 N N . SER B 1 74 ? -12.515 -12.996 -12.166 1 96.83 74 SER B N 1
ATOM 2955 C CA . SER B 1 74 ? -12.042 -13.213 -13.529 1 96.83 74 SER B CA 1
ATOM 2956 C C . SER B 1 74 ? -10.595 -12.759 -13.691 1 96.83 74 SER B C 1
ATOM 2958 O O . SER B 1 74 ? -10.163 -11.803 -13.044 1 96.83 74 SER B O 1
ATOM 2960 N N . PRO B 1 75 ? -9.838 -13.464 -14.494 1 92.4 75 PRO B N 1
ATOM 2961 C CA . PRO B 1 75 ? -8.559 -12.887 -14.915 1 92.4 75 PRO B CA 1
ATOM 2962 C C . PRO B 1 75 ? -8.731 -11.684 -15.841 1 92.4 75 PRO B C 1
ATOM 2964 O O . PRO B 1 75 ? -9.844 -11.399 -16.288 1 92.4 75 PRO B O 1
ATOM 2967 N N . GLY B 1 76 ? -7.697 -10.953 -16.051 1 88.58 76 GLY B N 1
ATOM 2968 C CA . GLY B 1 76 ? -7.724 -9.831 -16.976 1 88.58 76 GLY B CA 1
ATOM 2969 C C . GLY B 1 76 ? -8.11 -8.522 -16.314 1 88.58 76 GLY B C 1
ATOM 2970 O O . GLY B 1 76 ? -8.118 -8.42 -15.086 1 88.58 76 GLY B O 1
ATOM 2971 N N . PHE B 1 77 ? -8.365 -7.557 -17.122 1 89.88 77 PHE B N 1
ATOM 2972 C CA . PHE B 1 77 ? -8.763 -6.234 -16.654 1 89.88 77 PHE B CA 1
ATOM 2973 C C . PHE B 1 77 ? -10.276 -6.15 -16.493 1 89.88 77 PHE B C 1
ATOM 2975 O O . PHE B 1 77 ? -11.02 -6.324 -17.461 1 89.88 77 PHE B O 1
ATOM 2982 N N . VAL B 1 78 ? -10.697 -5.836 -15.337 1 94.93 78 VAL B N 1
ATOM 2983 C CA . VAL B 1 78 ? -12.12 -5.79 -15.015 1 94.93 78 VAL B CA 1
ATOM 2984 C C . VAL B 1 78 ? -12.585 -4.338 -14.936 1 94.93 78 VAL B C 1
ATOM 2986 O O . VAL B 1 78 ? -11.966 -3.517 -14.255 1 94.93 78 VAL B O 1
ATOM 2989 N N . ASN B 1 79 ? -13.579 -4.025 -15.721 1 95.05 79 ASN B N 1
ATOM 2990 C CA . ASN B 1 79 ? -14.31 -2.777 -15.53 1 95.05 79 ASN B CA 1
ATOM 2991 C C . ASN B 1 79 ? -15.519 -2.97 -14.62 1 95.05 79 ASN B C 1
ATOM 2993 O O . ASN B 1 79 ? -16.561 -3.458 -15.06 1 95.05 79 ASN B O 1
ATOM 2997 N N . ARG B 1 80 ? -15.474 -2.586 -13.465 1 93.68 80 ARG B N 1
ATOM 2998 C CA . ARG B 1 80 ? -16.448 -2.871 -12.416 1 93.68 80 ARG B CA 1
ATOM 2999 C C . ARG B 1 80 ? -17.768 -2.156 -12.685 1 93.68 80 ARG B C 1
ATOM 3001 O O . ARG B 1 80 ? -18.84 -2.684 -12.381 1 93.68 80 ARG B O 1
ATOM 3008 N N . GLU B 1 81 ? -17.678 -1.039 -13.204 1 92.62 81 GLU B N 1
ATOM 3009 C CA . GLU B 1 81 ? -18.881 -0.262 -13.487 1 92.62 81 GLU B CA 1
ATOM 3010 C C . GLU B 1 81 ? -19.668 -0.864 -14.647 1 92.62 81 GLU B C 1
ATOM 3012 O O . GLU B 1 81 ? -20.892 -0.988 -14.576 1 92.62 81 GLU B O 1
ATOM 3017 N N . LYS B 1 82 ? -18.963 -1.261 -15.674 1 94.82 82 LYS B N 1
ATOM 3018 C CA . LYS B 1 82 ? -19.618 -1.787 -16.867 1 94.82 82 LYS B CA 1
ATOM 3019 C C . LYS B 1 82 ? -19.852 -3.291 -16.748 1 94.82 82 LYS B C 1
ATOM 3021 O O . LYS B 1 82 ? -20.644 -3.862 -17.5 1 94.82 82 LYS B O 1
ATOM 3026 N N . GLY B 1 83 ? -19.059 -3.903 -15.822 1 96.21 83 GLY B N 1
ATOM 3027 C CA . GLY B 1 83 ? -19.136 -5.35 -15.704 1 96.21 83 GLY B CA 1
ATOM 3028 C C . GLY B 1 83 ? -18.515 -6.078 -16.881 1 96.21 83 GLY B C 1
ATOM 3029 O O . GLY B 1 83 ? -19.057 -7.079 -17.354 1 96.21 83 GLY B O 1
ATOM 3030 N N . THR B 1 84 ? -17.423 -5.486 -17.364 1 97.45 84 THR B N 1
ATOM 3031 C CA . THR B 1 84 ? -16.775 -6.069 -18.534 1 97.45 84 THR B CA 1
ATOM 3032 C C . THR B 1 84 ? -15.378 -6.572 -18.184 1 97.45 84 THR B C 1
ATOM 3034 O O . THR B 1 84 ? -14.835 -6.232 -17.131 1 97.45 84 THR B O 1
ATOM 3037 N N . VAL B 1 85 ? -14.82 -7.429 -18.997 1 96.67 85 VAL B N 1
ATOM 3038 C CA . VAL B 1 85 ? -13.481 -7.993 -18.854 1 96.67 85 VAL B CA 1
ATOM 3039 C C . VAL B 1 85 ? -12.736 -7.897 -20.184 1 96.67 85 VAL B C 1
ATOM 3041 O O . VAL B 1 85 ? -13.308 -8.159 -21.244 1 96.67 85 VAL B O 1
ATOM 3044 N N . ALA B 1 86 ? -11.514 -7.485 -20.124 1 94.65 86 ALA B N 1
ATOM 3045 C CA . ALA B 1 86 ? -10.647 -7.421 -21.297 1 94.65 86 ALA B CA 1
ATOM 3046 C C . ALA B 1 86 ? -9.239 -7.906 -20.966 1 94.65 86 ALA B C 1
ATOM 3048 O O . ALA B 1 86 ? -8.873 -8.015 -19.793 1 94.65 86 ALA B O 1
ATOM 3049 N N . GLY B 1 87 ? -8.568 -8.282 -21.982 1 90.13 87 GLY B N 1
ATOM 3050 C CA . GLY B 1 87 ? -7.165 -8.626 -21.812 1 90.13 87 GLY B CA 1
ATOM 3051 C C . GLY B 1 87 ? -6.957 -9.932 -21.069 1 90.13 87 GLY B C 1
ATOM 3052 O O . GLY B 1 87 ? -5.933 -10.12 -20.408 1 90.13 87 GLY B O 1
ATOM 3053 N N . ALA B 1 88 ? -7.925 -10.763 -20.993 1 90.95 88 ALA B N 1
ATOM 3054 C CA . ALA B 1 88 ? -7.785 -12.108 -20.44 1 90.95 88 ALA B CA 1
ATOM 3055 C C . ALA B 1 88 ? -7.325 -13.095 -21.508 1 90.95 88 ALA B C 1
ATOM 3057 O O . ALA B 1 88 ? -8.13 -13.864 -22.039 1 90.95 88 ALA B O 1
ATOM 3058 N N . TYR B 1 89 ? -6.121 -13.159 -21.727 1 87.8 89 TYR B N 1
ATOM 3059 C CA . TYR B 1 89 ? -5.545 -13.864 -22.867 1 87.8 89 TYR B CA 1
ATOM 3060 C C . TYR B 1 89 ? -5.728 -15.37 -22.727 1 87.8 89 TYR B C 1
ATOM 3062 O O . TYR B 1 89 ? -5.931 -16.073 -23.72 1 87.8 89 TYR B O 1
ATOM 3070 N N . ASN B 1 90 ? -5.688 -15.801 -21.482 1 88.06 90 ASN B N 1
ATOM 3071 C CA . ASN B 1 90 ? -5.897 -17.226 -21.247 1 88.06 90 ASN B CA 1
ATOM 3072 C C . ASN B 1 90 ? -7.321 -17.648 -21.596 1 88.06 90 ASN B C 1
ATOM 3074 O O . ASN B 1 90 ? -7.605 -18.84 -21.731 1 88.06 90 ASN B O 1
ATOM 3078 N N . LEU B 1 91 ? -8.233 -16.717 -21.766 1 93.3 91 LEU B N 1
ATOM 3079 C CA . LEU B 1 91 ? -9.623 -16.959 -22.136 1 93.3 91 LEU B CA 1
ATOM 3080 C C . LEU B 1 91 ? -9.864 -16.613 -23.601 1 93.3 91 LEU B C 1
ATOM 3082 O O . LEU B 1 91 ? -10.984 -16.749 -24.1 1 93.3 91 LEU B O 1
ATOM 3086 N N . ALA B 1 92 ? -8.812 -16.089 -24.207 1 93.29 92 ALA B N 1
ATOM 3087 C CA . ALA B 1 92 ? -8.882 -15.563 -25.568 1 93.29 92 ALA B CA 1
ATOM 3088 C C . ALA B 1 92 ? -9.727 -14.294 -25.624 1 93.29 92 ALA B C 1
ATOM 3090 O O . ALA B 1 92 ? -10.33 -13.986 -26.655 1 93.29 92 ALA B O 1
ATOM 3091 N N . TRP B 1 93 ? -9.929 -13.678 -24.473 1 93.97 93 TRP B N 1
ATOM 3092 C CA . TRP B 1 93 ? -10.642 -12.408 -24.391 1 93.97 93 TRP B CA 1
ATOM 3093 C C . TRP B 1 93 ? -9.683 -11.233 -24.549 1 93.97 93 TRP B C 1
ATOM 3095 O O . TRP B 1 93 ? -9.382 -10.535 -23.579 1 93.97 93 TRP B O 1
ATOM 3105 N N . VAL B 1 94 ? -9.27 -11.004 -25.714 1 90.91 94 VAL B N 1
ATOM 3106 C CA . VAL B 1 94 ? -8.413 -9.859 -26.002 1 90.91 94 VAL B CA 1
ATOM 3107 C C . VAL B 1 94 ? -9.227 -8.57 -25.922 1 90.91 94 VAL B C 1
ATOM 3109 O O . VAL B 1 94 ? -8.832 -7.62 -25.242 1 90.91 94 VAL B O 1
ATOM 3112 N N . GLU B 1 95 ? -10.404 -8.695 -26.555 1 93.29 95 GLU B N 1
ATOM 3113 C CA . GLU B 1 95 ? -11.315 -7.554 -26.555 1 93.29 95 GLU B CA 1
ATOM 3114 C C . GLU B 1 95 ? -12.239 -7.587 -25.341 1 93.29 95 GLU B C 1
ATOM 3116 O O . GLU B 1 95 ? -12.4 -8.63 -24.704 1 93.29 95 GLU B O 1
ATOM 3121 N N . GLU B 1 96 ? -12.815 -6.435 -25.112 1 96.36 96 GLU B N 1
ATOM 3122 C CA . GLU B 1 96 ? -13.72 -6.282 -23.977 1 96.36 96 GLU B CA 1
ATOM 3123 C C . GLU B 1 96 ? -14.967 -7.145 -24.144 1 96.36 96 GLU B C 1
ATOM 3125 O O . GLU B 1 96 ? -15.621 -7.104 -25.188 1 96.36 96 GLU B O 1
ATOM 3130 N N . GLN B 1 97 ? -15.267 -7.938 -23.192 1 96.81 97 GLN B N 1
ATOM 3131 C CA . GLN B 1 97 ? -16.442 -8.802 -23.165 1 96.81 97 GLN B CA 1
ATOM 3132 C C . GLN B 1 97 ? -17.511 -8.248 -22.228 1 96.81 97 GLN B C 1
ATOM 3134 O O . GLN B 1 97 ? -17.231 -7.951 -21.065 1 96.81 97 GLN B O 1
ATOM 3139 N N . PRO B 1 98 ? -18.751 -8.048 -22.673 1 96.9 98 PRO B N 1
ATOM 3140 C CA . PRO B 1 98 ? -19.833 -7.537 -21.828 1 96.9 98 PRO B CA 1
ATOM 3141 C C . PRO B 1 98 ? -20.443 -8.615 -20.935 1 96.9 98 PRO B C 1
ATOM 3143 O O . PRO B 1 98 ? -21.628 -8.933 -21.065 1 96.9 98 PRO B O 1
ATOM 3146 N N . VAL B 1 99 ? -19.77 -9.075 -19.975 1 97.63 99 VAL B N 1
ATOM 3147 C CA . VAL B 1 99 ? -20.063 -10.263 -19.182 1 97.63 99 VAL B CA 1
ATOM 3148 C C . VAL B 1 99 ? -21.359 -10.057 -18.401 1 97.63 99 VAL B C 1
ATOM 3150 O O . VAL B 1 99 ? -22.297 -10.849 -18.522 1 97.63 99 VAL B O 1
ATOM 3153 N N . ALA B 1 100 ? -21.447 -8.987 -17.623 1 97.09 100 ALA B N 1
ATOM 3154 C CA . ALA B 1 100 ? -22.597 -8.744 -16.757 1 97.09 100 ALA B CA 1
ATOM 3155 C C . ALA B 1 100 ? -23.876 -8.584 -17.574 1 97.09 100 ALA B C 1
ATOM 3157 O O . ALA B 1 100 ? -24.922 -9.13 -17.216 1 97.09 100 ALA B O 1
ATOM 3158 N N . ASP B 1 101 ? -23.802 -7.849 -18.666 1 96.59 101 ASP B N 1
ATOM 3159 C CA . ASP B 1 101 ? -24.975 -7.584 -19.494 1 96.59 101 ASP B CA 1
ATOM 3160 C C . ASP B 1 101 ? -25.518 -8.873 -20.106 1 96.59 101 ASP B C 1
ATOM 3162 O O . ASP B 1 101 ? -26.733 -9.063 -20.189 1 96.59 101 ASP B O 1
ATOM 3166 N N . LEU B 1 102 ? -24.632 -9.716 -20.562 1 96.64 102 LEU B N 1
ATOM 3167 C CA . LEU B 1 102 ? -25.051 -10.978 -21.161 1 96.64 102 LEU B CA 1
ATOM 3168 C C . LEU B 1 102 ? -25.788 -11.845 -20.145 1 96.64 102 LEU B C 1
ATOM 3170 O O . LEU B 1 102 ? -26.825 -12.433 -20.461 1 96.64 102 LEU B O 1
ATOM 3174 N N . ILE B 1 103 ? -25.24 -11.892 -18.991 1 96.88 103 ILE B N 1
ATOM 3175 C CA . ILE B 1 103 ? -25.857 -12.704 -17.948 1 96.88 103 ILE B CA 1
ATOM 3176 C C . ILE B 1 103 ? -27.193 -12.089 -17.538 1 96.88 103 ILE B C 1
ATOM 3178 O O . ILE B 1 103 ? -28.2 -12.792 -17.428 1 96.88 103 ILE B O 1
ATOM 3182 N N . ARG B 1 104 ? -27.176 -10.83 -17.309 1 95.77 104 ARG B N 1
ATOM 3183 C CA . ARG B 1 104 ? -28.379 -10.116 -16.893 1 95.77 104 ARG B CA 1
ATOM 3184 C C . ARG B 1 104 ? -29.5 -10.292 -17.91 1 95.77 104 ARG B C 1
ATOM 3186 O O . ARG B 1 104 ? -30.651 -10.534 -17.539 1 95.77 104 ARG B O 1
ATOM 3193 N N . SER B 1 105 ? -29.213 -10.113 -19.163 1 95.8 105 SER B N 1
ATOM 3194 C CA . SER B 1 105 ? -30.198 -10.219 -20.234 1 95.8 105 SER B CA 1
ATOM 3195 C C . SER B 1 105 ? -30.823 -11.61 -20.275 1 95.8 105 SER B C 1
ATOM 3197 O O . SER B 1 105 ? -32.018 -11.751 -20.54 1 95.8 105 SER B O 1
ATOM 3199 N N . HIS B 1 106 ? -30.079 -12.598 -20.031 1 96.41 106 HIS B N 1
ATOM 3200 C CA . HIS B 1 106 ? -30.581 -13.966 -20.096 1 96.41 106 HIS B CA 1
ATOM 3201 C C . HIS B 1 106 ? -31.568 -14.244 -18.967 1 96.41 106 HIS B C 1
ATOM 3203 O O . HIS B 1 106 ? -32.621 -14.845 -19.191 1 96.41 106 HIS B O 1
ATOM 3209 N N . PHE B 1 107 ? -31.233 -13.833 -17.784 1 96.22 107 PHE B N 1
ATOM 3210 C CA . PHE B 1 107 ? -32.046 -14.186 -16.627 1 96.22 107 PHE B CA 1
ATOM 3211 C C . PHE B 1 107 ? -33.132 -13.144 -16.39 1 96.22 107 PHE B C 1
ATOM 3213 O O . PHE B 1 107 ? -34.057 -13.37 -15.607 1 96.22 107 PHE B O 1
ATOM 3220 N N . ASN B 1 108 ? -33.026 -12.038 -17.05 1 93.66 108 ASN B N 1
ATOM 3221 C CA . ASN B 1 108 ? -33.948 -10.931 -16.814 1 93.66 108 ASN B CA 1
ATOM 3222 C C . ASN B 1 108 ? -34.088 -10.626 -15.325 1 93.66 108 ASN B C 1
ATOM 3224 O O . ASN B 1 108 ? -35.202 -10.567 -14.801 1 93.66 108 ASN B O 1
ATOM 3228 N N . ALA B 1 109 ? -32.978 -10.591 -14.686 1 86.44 109 ALA B N 1
ATOM 3229 C CA . ALA B 1 109 ? -32.951 -10.511 -13.228 1 86.44 109 ALA B CA 1
ATOM 3230 C C . ALA B 1 109 ? -32.542 -9.116 -12.763 1 86.44 109 ALA B C 1
ATOM 3232 O O . ALA B 1 109 ? -31.818 -8.408 -13.467 1 86.44 109 ALA B O 1
ATOM 3233 N N . ASP B 1 110 ? -33.011 -8.759 -11.521 1 89.67 110 ASP B N 1
ATOM 3234 C CA . ASP B 1 110 ? -32.699 -7.47 -10.911 1 89.67 110 ASP B CA 1
ATOM 3235 C C . ASP B 1 110 ? -31.57 -7.604 -9.891 1 89.67 110 ASP B C 1
ATOM 3237 O O . ASP B 1 110 ? -31.132 -6.61 -9.308 1 89.67 110 ASP B O 1
ATOM 3241 N N . TRP B 1 111 ? -31.154 -8.858 -9.763 1 91.99 111 TRP B N 1
ATOM 3242 C CA . TRP B 1 111 ? -30.093 -9.018 -8.775 1 91.99 111 TRP B CA 1
ATOM 3243 C C . TRP B 1 111 ? -28.746 -8.593 -9.349 1 91.99 111 TRP B C 1
ATOM 3245 O O . TRP B 1 111 ? -28.562 -8.572 -10.568 1 91.99 111 TRP B O 1
ATOM 3255 N N . PRO B 1 112 ? -27.813 -8.131 -8.49 1 95.73 112 PRO B N 1
ATOM 3256 C CA . PRO B 1 112 ? -26.508 -7.643 -8.942 1 95.73 112 PRO B CA 1
ATOM 3257 C C . PRO B 1 112 ? -25.636 -8.75 -9.531 1 95.73 112 PRO B C 1
ATOM 3259 O O . PRO B 1 112 ? -25.66 -9.884 -9.046 1 95.73 112 PRO B O 1
ATOM 3262 N N . ILE B 1 113 ? -24.907 -8.416 -10.559 1 96.89 113 ILE B N 1
ATOM 3263 C CA . ILE B 1 113 ? -23.819 -9.191 -11.146 1 96.89 113 ILE B CA 1
ATOM 3264 C C . ILE B 1 113 ? -22.507 -8.422 -11.011 1 96.89 113 ILE B C 1
ATOM 3266 O O . ILE B 1 113 ? -22.282 -7.437 -11.718 1 96.89 113 ILE B O 1
ATOM 3270 N N . LEU B 1 114 ? -21.71 -8.862 -10.091 1 97.46 114 LEU B N 1
ATOM 3271 C CA . LEU B 1 114 ? -20.482 -8.147 -9.758 1 97.46 114 LEU B CA 1
ATOM 3272 C C . LEU B 1 114 ? -19.255 -8.951 -10.177 1 97.46 114 LEU B C 1
ATOM 3274 O O . LEU B 1 114 ? -19.184 -10.157 -9.93 1 97.46 114 LEU B O 1
ATOM 3278 N N . ILE B 1 115 ? -18.346 -8.298 -10.865 1 97.55 115 ILE B N 1
ATOM 3279 C CA . ILE B 1 115 ? -17.139 -8.945 -11.367 1 97.55 115 ILE B CA 1
ATOM 3280 C C . ILE B 1 115 ? -15.905 -8.247 -10.801 1 97.55 115 ILE B C 1
ATOM 3282 O O . ILE B 1 115 ? -15.874 -7.019 -10.691 1 97.55 115 ILE B O 1
ATOM 3286 N N . GLU B 1 116 ? -14.954 -9.01 -10.409 1 96.98 116 GLU B N 1
ATOM 3287 C CA . GLU B 1 116 ? -13.688 -8.513 -9.878 1 96.98 116 GLU B CA 1
ATOM 3288 C C . GLU B 1 116 ? -12.524 -9.402 -10.304 1 96.98 116 GLU B C 1
ATOM 3290 O O . GLU B 1 116 ? -12.729 -10.539 -10.733 1 96.98 116 GLU B O 1
ATOM 3295 N N . ASN B 1 117 ? -11.352 -8.878 -10.222 1 95.46 117 ASN B N 1
ATOM 3296 C CA . ASN B 1 117 ? -10.14 -9.625 -10.539 1 95.46 117 ASN B CA 1
ATOM 3297 C C . ASN B 1 117 ? -9.995 -10.86 -9.654 1 95.46 117 ASN B C 1
ATOM 3299 O O . ASN B 1 117 ? -10.332 -10.823 -8.469 1 95.46 117 ASN B O 1
ATOM 3303 N N . ASP B 1 118 ? -9.438 -11.873 -10.196 1 94.33 118 ASP B N 1
ATOM 3304 C CA . ASP B 1 118 ? -9.375 -13.17 -9.529 1 94.33 118 ASP B CA 1
ATOM 3305 C C . ASP B 1 118 ? -8.57 -13.084 -8.235 1 94.33 118 ASP B C 1
ATOM 3307 O O . ASP B 1 118 ? -8.973 -13.635 -7.208 1 94.33 118 ASP B O 1
ATOM 3311 N N . ALA B 1 119 ? -7.402 -12.423 -8.232 1 94.45 119 ALA B N 1
ATOM 3312 C CA . ALA B 1 119 ? -6.602 -12.3 -7.015 1 94.45 119 ALA B CA 1
ATOM 3313 C C . ALA B 1 119 ? -7.344 -11.497 -5.951 1 94.45 119 ALA B C 1
ATOM 3315 O O . ALA B 1 119 ? -7.258 -11.805 -4.76 1 94.45 119 ALA B O 1
ATOM 3316 N N . ASN B 1 120 ? -8.053 -10.488 -6.327 1 97.47 120 ASN B N 1
ATOM 3317 C CA . ASN B 1 120 ? -8.858 -9.68 -5.417 1 97.47 120 ASN B CA 1
ATOM 3318 C C . ASN B 1 120 ? -9.968 -10.504 -4.769 1 97.47 120 ASN B C 1
ATOM 3320 O O . ASN B 1 120 ? -10.166 -10.439 -3.555 1 97.47 120 ASN B O 1
ATOM 3324 N N . VAL B 1 121 ? -10.662 -11.278 -5.584 1 97.41 121 VAL B N 1
ATOM 3325 C CA . VAL B 1 121 ? -11.758 -12.078 -5.049 1 97.41 121 VAL B CA 1
ATOM 3326 C C . VAL B 1 121 ? -11.206 -13.148 -4.109 1 97.41 121 VAL B C 1
ATOM 3328 O O . VAL B 1 121 ? -11.834 -13.482 -3.102 1 97.41 121 VAL B O 1
ATOM 3331 N N . ALA B 1 122 ? -10.061 -13.706 -4.519 1 97.64 122 ALA B N 1
ATOM 3332 C CA . ALA B 1 122 ? -9.432 -14.675 -3.626 1 97.64 122 ALA B CA 1
ATOM 3333 C C . ALA B 1 122 ? -9.114 -14.047 -2.272 1 97.64 122 ALA B C 1
ATOM 3335 O O . ALA B 1 122 ? -9.321 -14.669 -1.228 1 97.64 122 ALA B O 1
ATOM 3336 N N . ALA B 1 123 ? -8.633 -12.849 -2.27 1 98.54 123 ALA B N 1
ATOM 3337 C CA . ALA B 1 123 ? -8.341 -12.132 -1.032 1 98.54 123 ALA B CA 1
ATOM 3338 C C . ALA B 1 123 ? -9.604 -11.94 -0.197 1 98.54 123 ALA B C 1
ATOM 3340 O O . ALA B 1 123 ? -9.595 -12.165 1.015 1 98.54 123 ALA B O 1
ATOM 3341 N N . LEU B 1 124 ? -10.648 -11.571 -0.851 1 98.27 124 LEU B N 1
ATOM 3342 C CA . LEU B 1 124 ? -11.921 -11.377 -0.167 1 98.27 124 LEU B CA 1
ATOM 3343 C C . LEU B 1 124 ? -12.411 -12.682 0.452 1 98.27 124 LEU B C 1
ATOM 3345 O O . LEU B 1 124 ? -12.93 -12.688 1.57 1 98.27 124 LEU B O 1
ATOM 3349 N N . GLY B 1 125 ? -12.249 -13.755 -0.315 1 98.34 125 GLY B N 1
ATOM 3350 C CA . GLY B 1 125 ? -12.633 -15.054 0.215 1 98.34 125 GLY B CA 1
ATOM 3351 C C . GLY B 1 125 ? -11.879 -15.431 1.476 1 98.34 125 GLY B C 1
ATOM 3352 O O . GLY B 1 125 ? -12.484 -15.836 2.47 1 98.34 125 GLY B O 1
ATOM 3353 N N . GLU B 1 126 ? -10.564 -15.3 1.432 1 98.67 126 GLU B N 1
ATOM 3354 C CA . GLU B 1 126 ? -9.728 -15.635 2.581 1 98.67 126 GLU B CA 1
ATOM 3355 C C . GLU B 1 126 ? -10.027 -14.721 3.766 1 98.67 126 GLU B C 1
ATOM 3357 O O . GLU B 1 126 ? -9.946 -15.147 4.92 1 98.67 126 GLU B O 1
ATOM 3362 N N . GLN B 1 127 ? -10.299 -13.46 3.489 1 98.26 127 GLN B N 1
ATOM 3363 C CA . GLN B 1 127 ? -10.67 -12.543 4.561 1 98.26 127 GLN B CA 1
ATOM 3364 C C . GLN B 1 127 ? -11.964 -12.983 5.239 1 98.26 127 GLN B C 1
ATOM 3366 O O . GLN B 1 127 ? -12.067 -12.96 6.467 1 98.26 127 GLN B O 1
ATOM 3371 N N . TRP B 1 128 ? -12.917 -13.405 4.492 1 97.22 128 TRP B N 1
ATOM 3372 C CA . TRP B 1 128 ? -14.272 -13.685 4.954 1 97.22 128 TRP B CA 1
ATOM 3373 C C . TRP B 1 128 ? -14.347 -15.053 5.625 1 97.22 128 TRP B C 1
ATOM 3375 O O . TRP B 1 128 ? -14.885 -15.181 6.728 1 97.22 128 TRP B O 1
ATOM 3385 N N . LYS B 1 129 ? -13.722 -16.093 4.965 1 97.33 129 LYS B N 1
ATOM 3386 C CA . LYS B 1 129 ? -13.958 -17.454 5.439 1 97.33 129 LYS B CA 1
ATOM 3387 C C . LYS B 1 129 ? -12.642 -18.189 5.679 1 97.33 129 LYS B C 1
ATOM 3389 O O . LYS B 1 129 ? -12.64 -19.357 6.072 1 97.33 129 LYS B O 1
ATOM 3394 N N . GLY B 1 130 ? -11.596 -17.541 5.414 1 98.07 130 GLY B N 1
ATOM 3395 C CA . GLY B 1 130 ? -10.321 -18.237 5.487 1 98.07 130 GLY B CA 1
ATOM 3396 C C . GLY B 1 130 ? -9.395 -17.674 6.549 1 98.07 130 GLY B C 1
ATOM 3397 O O . GLY B 1 130 ? -9.838 -17.33 7.647 1 98.07 130 GLY B O 1
ATOM 3398 N N . ALA B 1 131 ? -8.122 -17.603 6.187 1 98.53 131 ALA B N 1
ATOM 3399 C CA . ALA B 1 131 ? -7.052 -17.316 7.139 1 98.53 131 ALA B 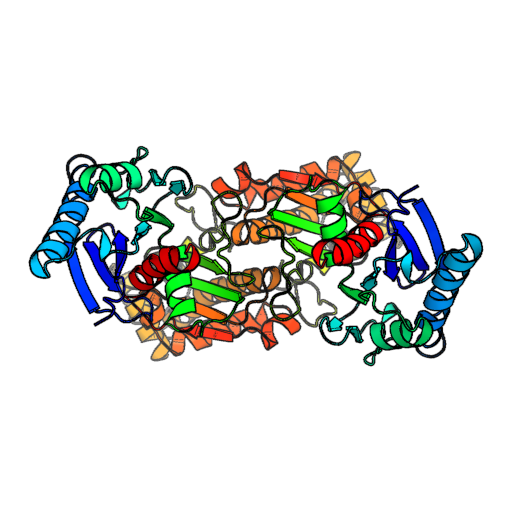CA 1
ATOM 3400 C C . ALA B 1 131 ? -7.049 -15.841 7.532 1 98.53 131 ALA B C 1
ATOM 3402 O O . ALA B 1 131 ? -6.383 -15.45 8.494 1 98.53 131 ALA B O 1
ATOM 3403 N N . GLY B 1 132 ? -7.753 -14.982 6.829 1 98.12 132 GLY B N 1
ATOM 3404 C CA . GLY B 1 132 ? -7.81 -13.56 7.132 1 98.12 132 GLY B CA 1
ATOM 3405 C C . GLY B 1 132 ? -8.628 -13.246 8.37 1 98.12 132 GLY B C 1
ATOM 3406 O O . GLY B 1 132 ? -8.551 -12.139 8.907 1 98.12 132 GLY B O 1
ATOM 3407 N N . ASP B 1 133 ? -9.466 -14.215 8.758 1 97.35 133 ASP B N 1
ATOM 3408 C CA . ASP B 1 133 ? -10.138 -14.177 10.054 1 97.35 133 ASP B CA 1
ATOM 3409 C C . ASP B 1 133 ? -10.968 -12.904 10.204 1 97.35 133 ASP B C 1
ATOM 3411 O O . ASP B 1 133 ? -10.964 -12.275 11.265 1 97.35 133 ASP B O 1
ATOM 3415 N N . HIS B 1 134 ? -11.504 -12.393 9.138 1 96.59 134 HIS B N 1
ATOM 3416 C CA . HIS B 1 134 ? -12.409 -11.25 9.1 1 96.59 134 HIS B CA 1
ATOM 3417 C C . HIS B 1 134 ? -11.689 -9.963 9.49 1 96.59 134 HIS B C 1
ATOM 3419 O O . HIS B 1 134 ? -12.327 -8.988 9.895 1 96.59 134 HIS B O 1
ATOM 3425 N N . ALA B 1 135 ? -10.379 -9.999 9.413 1 98.16 135 ALA B N 1
ATOM 3426 C CA . ALA B 1 135 ? -9.637 -8.792 9.768 1 98.16 135 ALA B CA 1
ATOM 3427 C C . ALA B 1 135 ? -9.91 -7.667 8.774 1 98.16 135 ALA B C 1
ATOM 3429 O O . ALA B 1 135 ? -10.161 -7.921 7.593 1 98.16 135 ALA B O 1
ATOM 3430 N N . ASP B 1 136 ? -9.806 -6.413 9.185 1 97.93 136 ASP B N 1
ATOM 3431 C CA . ASP B 1 136 ? -10.09 -5.241 8.362 1 97.93 136 ASP B CA 1
ATOM 3432 C C . ASP B 1 136 ? -8.952 -4.969 7.382 1 97.93 136 ASP B C 1
ATOM 3434 O O . ASP B 1 136 ? -9.155 -4.328 6.348 1 97.93 136 ASP B O 1
ATOM 3438 N N . ASN B 1 137 ? -7.78 -5.38 7.762 1 98.69 137 ASN B N 1
ATOM 3439 C CA . ASN B 1 137 ? -6.578 -5.144 6.97 1 98.69 137 ASN B CA 1
ATOM 3440 C C . ASN B 1 137 ? -5.838 -6.445 6.672 1 98.69 137 ASN B C 1
ATOM 3442 O O . ASN B 1 137 ? -5.186 -7.009 7.552 1 98.69 137 ASN B O 1
ATOM 3446 N N . VAL B 1 138 ? -5.97 -6.898 5.404 1 98.8 138 VAL B N 1
ATOM 3447 C CA . VAL B 1 138 ? -5.434 -8.185 4.975 1 98.8 138 VAL B CA 1
ATOM 3448 C C . VAL B 1 138 ? -4.839 -8.058 3.575 1 98.8 138 VAL B C 1
ATOM 3450 O O . VAL B 1 138 ? -5.399 -7.373 2.716 1 98.8 138 VAL B O 1
ATOM 3453 N N . VAL B 1 139 ? -3.702 -8.721 3.372 1 98.88 139 VAL B N 1
ATOM 3454 C CA . VAL B 1 139 ? -3.11 -8.836 2.043 1 98.88 139 VAL B CA 1
ATOM 3455 C C . VAL B 1 139 ? -2.976 -10.309 1.663 1 98.88 139 VAL B C 1
ATOM 3457 O O . VAL B 1 139 ? -2.564 -11.133 2.482 1 98.88 139 VAL B O 1
ATOM 3460 N N . LEU B 1 140 ? -3.391 -10.644 0.496 1 98.84 140 LEU B N 1
ATOM 3461 C CA . LEU B 1 140 ? -3.174 -11.978 -0.052 1 98.84 140 LEU B CA 1
ATOM 3462 C C . LEU B 1 140 ? -2.155 -11.941 -1.186 1 98.84 140 LEU B C 1
ATOM 3464 O O . LEU B 1 140 ? -2.231 -11.081 -2.066 1 98.84 140 LEU B O 1
ATOM 3468 N N . VAL B 1 141 ? -1.255 -12.807 -1.144 1 98.56 141 VAL B N 1
ATOM 3469 C CA . VAL B 1 141 ? -0.31 -13.04 -2.231 1 98.56 141 VAL B CA 1
ATOM 3470 C C . VAL B 1 141 ? -0.442 -14.477 -2.732 1 98.56 141 VAL B C 1
ATOM 3472 O O . VAL B 1 141 ? -0.338 -15.425 -1.951 1 98.56 141 VAL B O 1
ATOM 3475 N N . THR B 1 142 ? -0.661 -14.615 -3.975 1 96.91 142 THR B N 1
ATOM 3476 C CA . THR B 1 142 ? -0.766 -15.945 -4.564 1 96.91 142 THR B CA 1
ATOM 3477 C C . THR B 1 142 ? 0.483 -16.278 -5.373 1 96.91 142 THR B C 1
ATOM 3479 O O . THR B 1 142 ? 0.933 -15.473 -6.191 1 96.91 142 THR B O 1
ATOM 3482 N N . LEU B 1 143 ? 1.028 -17.433 -5.101 1 97.11 143 LEU B N 1
ATOM 3483 C CA . LEU B 1 143 ? 2.228 -17.913 -5.777 1 97.11 143 LEU B CA 1
ATOM 3484 C C . LEU B 1 143 ? 1.908 -19.106 -6.672 1 97.11 143 LEU B C 1
ATOM 3486 O O . LEU B 1 143 ? 1.813 -20.238 -6.195 1 97.11 143 LEU B O 1
ATOM 3490 N N . GLY B 1 144 ? 1.795 -18.919 -7.873 1 93.26 144 GLY B N 1
ATOM 3491 C CA . GLY B 1 144 ? 1.582 -19.931 -8.895 1 93.26 144 GLY B CA 1
ATOM 3492 C C . GLY B 1 144 ? 2.442 -19.725 -10.127 1 93.26 144 GLY B C 1
ATOM 3493 O O . GLY B 1 144 ? 3.645 -19.481 -10.017 1 93.26 144 GLY B O 1
ATOM 3494 N N . THR B 1 145 ? 1.772 -19.838 -11.262 1 86.62 145 THR B N 1
ATOM 3495 C CA . THR B 1 145 ? 2.498 -19.501 -12.481 1 86.62 145 THR B CA 1
ATOM 3496 C C . THR B 1 145 ? 2.989 -18.057 -12.437 1 86.62 145 THR B C 1
ATOM 3498 O O . THR B 1 145 ? 4.103 -17.761 -12.875 1 86.62 145 THR B O 1
ATOM 3501 N N . GLY B 1 146 ? 2.192 -17.255 -11.937 1 91.06 146 GLY B N 1
ATOM 3502 C CA . GLY B 1 146 ? 2.57 -15.884 -11.632 1 91.06 146 GLY B CA 1
ATOM 3503 C C . GLY B 1 146 ? 2.426 -15.539 -10.162 1 91.06 146 GLY B C 1
ATOM 3504 O O . GLY B 1 146 ? 2.266 -16.428 -9.323 1 91.06 146 GLY B O 1
ATOM 3505 N N . VAL B 1 147 ? 2.653 -14.32 -9.859 1 95.16 147 VAL B N 1
ATOM 3506 C CA . VAL B 1 147 ? 2.433 -13.798 -8.515 1 95.16 147 VAL B CA 1
ATOM 3507 C C . VAL B 1 147 ? 1.284 -12.792 -8.533 1 95.16 147 VAL B C 1
ATOM 3509 O O . VAL B 1 147 ? 1.338 -11.791 -9.251 1 95.16 147 VAL B O 1
ATOM 3512 N N . GLY B 1 148 ? 0.202 -13.066 -7.847 1 95.07 148 GLY B N 1
ATOM 3513 C CA . GLY B 1 148 ? -0.935 -12.168 -7.72 1 95.07 148 GLY B CA 1
ATOM 3514 C C . GLY B 1 148 ? -1.05 -11.544 -6.342 1 95.07 148 GLY B C 1
ATOM 3515 O O . GLY B 1 148 ? -0.383 -11.977 -5.401 1 95.07 148 GLY B O 1
ATOM 3516 N N . GLY B 1 149 ? -1.885 -10.573 -6.287 1 96.73 149 GLY B N 1
ATOM 3517 C CA . GLY B 1 149 ? -2.068 -9.91 -5.006 1 96.73 149 GLY B CA 1
ATOM 3518 C C . GLY B 1 149 ? -3.443 -9.288 -4.847 1 96.73 149 GLY B C 1
ATOM 3519 O O . GLY B 1 149 ? -4.061 -8.877 -5.831 1 96.73 149 GLY B O 1
ATOM 3520 N N . GLY B 1 150 ? -3.949 -9.275 -3.691 1 98.38 150 GLY B N 1
ATOM 3521 C CA . GLY B 1 150 ? -5.138 -8.565 -3.247 1 98.38 150 GLY B CA 1
ATOM 3522 C C . GLY B 1 150 ? -4.944 -7.842 -1.928 1 98.38 150 GLY B C 1
ATOM 3523 O O . GLY B 1 150 ? -4.442 -8.424 -0.963 1 98.38 150 GLY B O 1
ATOM 3524 N N . VAL B 1 151 ? -5.333 -6.607 -1.93 1 98.79 151 VAL B N 1
ATOM 3525 C CA . VAL B 1 151 ? -5.116 -5.772 -0.754 1 98.79 151 VAL B CA 1
ATOM 3526 C C . VAL B 1 151 ? -6.459 -5.307 -0.195 1 98.79 151 VAL B C 1
ATOM 3528 O O . VAL B 1 151 ? -7.301 -4.791 -0.934 1 98.79 151 VAL B O 1
ATOM 3531 N N . ILE B 1 152 ? -6.675 -5.544 1.042 1 98.69 152 ILE B N 1
ATOM 3532 C CA . ILE B 1 152 ? -7.867 -5.093 1.751 1 98.69 152 ILE B CA 1
ATOM 3533 C C . ILE B 1 152 ? -7.466 -4.17 2.9 1 98.69 152 ILE B C 1
ATOM 3535 O O . ILE B 1 152 ? -6.657 -4.546 3.753 1 98.69 152 ILE B O 1
ATOM 3539 N N . VAL B 1 153 ? -7.941 -2.974 2.903 1 98.41 153 VAL B N 1
ATOM 3540 C CA . VAL B 1 153 ? -7.703 -1.977 3.942 1 98.41 153 VAL B CA 1
ATOM 3541 C C . VAL B 1 153 ? -9.035 -1.43 4.448 1 98.41 153 VAL B C 1
ATOM 3543 O O . VAL B 1 153 ? -9.941 -1.153 3.658 1 98.41 153 VAL B O 1
ATOM 3546 N N . ASN B 1 154 ? -9.168 -1.292 5.737 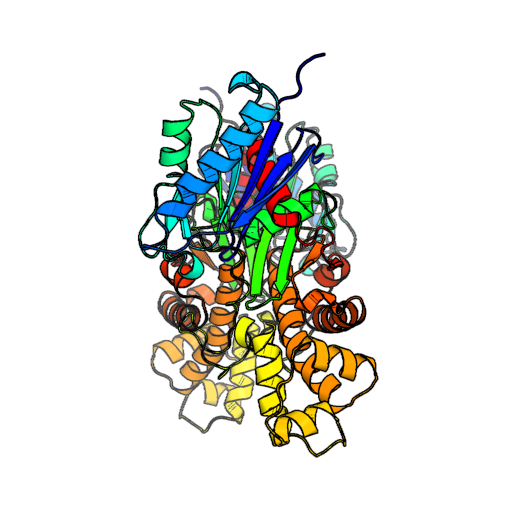1 97.14 154 ASN B N 1
ATOM 3547 C CA . ASN B 1 154 ? -10.399 -0.789 6.337 1 97.14 154 ASN B CA 1
ATOM 3548 C C . ASN B 1 154 ? -11.62 -1.559 5.842 1 97.14 154 ASN B C 1
ATOM 3550 O O . ASN B 1 154 ? -12.632 -0.959 5.477 1 97.14 154 ASN B O 1
ATOM 3554 N N . ASP B 1 155 ? -11.439 -2.875 5.647 1 97.03 155 ASP B N 1
ATOM 3555 C CA . ASP B 1 155 ? -12.48 -3.828 5.275 1 97.03 155 ASP B CA 1
ATOM 3556 C C . ASP B 1 155 ? -12.956 -3.592 3.844 1 97.03 155 ASP B C 1
ATOM 3558 O O . ASP B 1 155 ? -14.072 -3.972 3.484 1 97.03 155 ASP B O 1
ATOM 3562 N N . GLN B 1 156 ? -12.149 -2.924 3.064 1 97 156 GLN B N 1
ATOM 3563 C CA . GLN B 1 156 ? -12.494 -2.665 1.67 1 97 156 GLN B CA 1
ATOM 3564 C C . GLN B 1 156 ? -11.358 -3.073 0.737 1 97 156 GLN B C 1
ATOM 3566 O O . GLN B 1 156 ? -10.184 -2.873 1.057 1 97 156 GLN B O 1
ATOM 3571 N N . LEU B 1 157 ? -11.756 -3.605 -0.339 1 97.16 157 LEU B N 1
ATOM 3572 C CA . LEU B 1 157 ? -10.784 -3.922 -1.38 1 97.16 157 LEU B CA 1
ATOM 3573 C C . LEU B 1 157 ? -10.128 -2.653 -1.915 1 97.16 157 LEU B C 1
ATOM 3575 O O . LEU B 1 157 ? -10.805 -1.649 -2.147 1 97.16 157 LEU B O 1
ATOM 3579 N N . VAL B 1 158 ? -8.835 -2.679 -2.058 1 98 158 VAL B N 1
ATOM 3580 C CA . VAL B 1 158 ? -8.098 -1.581 -2.676 1 98 158 VAL B CA 1
ATOM 3581 C C . VAL B 1 158 ? -7.994 -1.812 -4.182 1 98 158 VAL B C 1
ATOM 3583 O O . VAL B 1 158 ? -7.332 -2.751 -4.628 1 98 158 VAL B O 1
ATOM 3586 N N . VAL B 1 159 ? -8.634 -0.991 -4.931 1 96.07 159 VAL B N 1
ATOM 3587 C CA . VAL B 1 159 ? -8.638 -1.137 -6.383 1 96.07 159 VAL B CA 1
ATOM 3588 C C . VAL B 1 159 ? -7.802 -0.027 -7.016 1 96.07 159 VAL B C 1
ATOM 3590 O O . VAL B 1 159 ? -7.179 -0.23 -8.061 1 96.07 159 VAL B O 1
ATOM 3593 N N . GLY B 1 160 ? -7.753 1.133 -6.29 1 96.47 160 GLY B N 1
ATOM 3594 C CA . GLY B 1 160 ? -7.07 2.297 -6.831 1 96.47 160 GLY B CA 1
ATOM 3595 C C . GLY B 1 160 ? -7.62 2.741 -8.173 1 96.47 160 GLY B C 1
ATOM 3596 O O . GLY B 1 160 ? -8.836 2.834 -8.352 1 96.47 160 GLY B O 1
ATOM 3597 N N . GLN B 1 161 ? -6.751 3.049 -9.064 1 95.32 161 GLN B N 1
ATOM 3598 C CA . GLN B 1 161 ? -7.16 3.437 -10.41 1 95.32 161 GLN B CA 1
ATOM 3599 C C . GLN B 1 161 ? -7.393 2.211 -11.289 1 95.32 161 GLN B C 1
ATOM 3601 O O . GLN B 1 161 ? -7.514 2.33 -12.51 1 95.32 161 GLN B O 1
ATOM 3606 N N . GLY B 1 162 ? -7.41 1.043 -10.658 1 91.81 162 GLY B N 1
ATOM 3607 C CA . GLY B 1 162 ? -7.762 -0.165 -11.388 1 91.81 162 GLY B CA 1
ATOM 3608 C C . GLY B 1 162 ? -6.673 -1.221 -11.354 1 91.81 162 GLY B C 1
ATOM 3609 O O . GLY B 1 162 ? -6.882 -2.35 -11.803 1 91.81 162 GLY B O 1
ATOM 3610 N N . ALA B 1 163 ? -5.486 -0.922 -10.734 1 92.87 163 ALA B N 1
ATOM 3611 C CA . ALA B 1 163 ? -4.357 -1.846 -10.811 1 92.87 163 ALA B CA 1
ATOM 3612 C C . ALA B 1 163 ? -3.696 -2.019 -9.447 1 92.87 163 ALA B C 1
ATOM 3614 O O . ALA B 1 163 ? -2.525 -2.396 -9.361 1 92.87 163 ALA B O 1
ATOM 3615 N N . ALA B 1 164 ? -4.413 -1.676 -8.392 1 96.54 164 ALA B N 1
ATOM 3616 C CA . ALA B 1 164 ? -3.852 -1.861 -7.056 1 96.54 164 ALA B CA 1
ATOM 3617 C C . ALA B 1 164 ? -3.616 -3.339 -6.761 1 96.54 164 ALA B C 1
ATOM 3619 O O . ALA B 1 164 ? -4.428 -4.19 -7.132 1 96.54 164 ALA B O 1
ATOM 3620 N N . GLY B 1 165 ? -2.515 -3.626 -6.1 1 96.38 165 GLY B N 1
ATOM 3621 C CA . GLY B 1 165 ? -2.247 -4.986 -5.661 1 96.38 165 GLY B CA 1
ATOM 3622 C C . GLY B 1 165 ? -1.51 -5.813 -6.696 1 96.38 165 GLY B C 1
ATOM 3623 O O . GLY B 1 165 ? -1.487 -7.043 -6.615 1 96.38 165 GLY B O 1
ATOM 3624 N N . GLU B 1 166 ? -0.954 -5.182 -7.668 1 94.11 166 GLU B N 1
ATOM 3625 C CA . GLU B 1 166 ? -0.132 -5.89 -8.645 1 94.11 166 GLU B CA 1
ATOM 3626 C C . GLU B 1 166 ? 1.256 -6.189 -8.085 1 94.11 166 GLU B C 1
ATOM 3628 O O . GLU B 1 166 ? 2.267 -5.829 -8.692 1 94.11 166 GLU B O 1
ATOM 3633 N N . ILE B 1 167 ? 1.259 -6.947 -7.051 1 95.78 167 ILE B N 1
ATOM 3634 C CA . ILE B 1 167 ? 2.441 -7.203 -6.235 1 95.78 167 ILE B CA 1
ATOM 3635 C C . ILE B 1 167 ? 3.464 -7.998 -7.044 1 95.78 167 ILE B C 1
ATOM 3637 O O . ILE B 1 167 ? 4.672 -7.811 -6.882 1 95.78 167 ILE B O 1
ATOM 3641 N N . GLY B 1 168 ? 3.03 -8.769 -7.934 1 96.46 168 GLY B N 1
ATOM 3642 C CA . GLY B 1 168 ? 3.935 -9.538 -8.773 1 96.46 168 GLY B CA 1
ATOM 3643 C C . GLY B 1 168 ? 4.84 -8.67 -9.627 1 96.46 168 GLY B C 1
ATOM 3644 O O . GLY B 1 168 ? 5.899 -9.118 -10.072 1 96.46 168 GLY B O 1
ATOM 3645 N N . HIS B 1 169 ? 4.468 -7.44 -9.832 1 95.99 169 HIS B N 1
ATOM 3646 C CA . HIS B 1 169 ? 5.211 -6.556 -10.724 1 95.99 169 HIS B CA 1
ATOM 3647 C C . HIS B 1 169 ? 5.983 -5.502 -9.938 1 95.99 169 HIS B C 1
ATOM 3649 O O . HIS B 1 169 ? 6.485 -4.535 -10.515 1 95.99 169 HIS B O 1
ATOM 3655 N N . MET B 1 170 ? 5.996 -5.681 -8.65 1 96.25 170 MET B N 1
ATOM 3656 C CA . MET B 1 170 ? 6.902 -4.86 -7.853 1 96.25 170 MET B CA 1
ATOM 3657 C C . MET B 1 170 ? 8.355 -5.122 -8.237 1 96.25 170 MET B C 1
ATOM 3659 O O . MET B 1 170 ? 8.716 -6.247 -8.585 1 96.25 170 MET B O 1
ATOM 3663 N N . PHE B 1 171 ? 9.119 -4.124 -8.104 1 92.31 171 PHE B N 1
ATOM 3664 C CA . PHE B 1 171 ? 10.539 -4.228 -8.418 1 92.31 171 PHE B CA 1
ATOM 3665 C C . PHE B 1 171 ? 11.262 -5.076 -7.378 1 92.31 171 PHE B C 1
ATOM 3667 O O . PHE B 1 171 ? 11.115 -4.853 -6.175 1 92.31 171 PHE B O 1
ATOM 3674 N N . SER B 1 172 ? 12.042 -5.981 -7.847 1 91.8 172 SER B N 1
ATOM 3675 C CA . SER B 1 172 ? 12.734 -6.888 -6.936 1 91.8 172 SER B CA 1
ATOM 3676 C C . SER B 1 172 ? 14.246 -6.805 -7.116 1 91.8 172 SER B C 1
ATOM 3678 O O . SER B 1 172 ? 15.001 -6.98 -6.157 1 91.8 172 SER B O 1
ATOM 3680 N N . LYS B 1 173 ? 14.687 -6.608 -8.372 1 88.53 173 LYS B N 1
ATOM 3681 C CA . LYS B 1 173 ? 16.124 -6.729 -8.6 1 88.53 173 LYS B CA 1
ATOM 3682 C C . LYS B 1 173 ? 16.566 -5.878 -9.786 1 88.53 173 LYS B C 1
ATOM 3684 O O . LYS B 1 173 ? 16.009 -5.991 -10.88 1 88.53 173 LYS B O 1
ATOM 3689 N N . ASP B 1 174 ? 17.594 -5.083 -9.505 1 86.79 174 ASP B N 1
ATOM 3690 C CA . ASP B 1 174 ? 18.212 -4.369 -10.618 1 86.79 174 ASP B CA 1
ATOM 3691 C C . ASP B 1 174 ? 18.791 -5.343 -11.641 1 86.79 174 ASP B C 1
ATOM 3693 O O . ASP B 1 174 ? 19.434 -6.329 -11.274 1 86.79 174 ASP B O 1
ATOM 3697 N N . GLY B 1 175 ? 18.499 -5.046 -12.928 1 88.33 175 GLY B N 1
ATOM 3698 C CA . GLY B 1 175 ? 19.024 -5.903 -13.979 1 88.33 175 GLY B CA 1
ATOM 3699 C C . GLY B 1 175 ? 18.388 -7.281 -13.999 1 88.33 175 GLY B C 1
ATOM 3700 O O . GLY B 1 175 ? 18.947 -8.22 -14.57 1 88.33 175 GLY B O 1
ATOM 3701 N N . GLY B 1 176 ? 17.332 -7.444 -13.36 1 93.43 176 GLY B N 1
ATOM 3702 C CA . GLY B 1 176 ? 16.653 -8.729 -13.314 1 93.43 176 GLY B CA 1
ATOM 3703 C C . GLY B 1 176 ? 16.061 -9.139 -14.649 1 93.43 176 GLY B C 1
ATOM 3704 O O . GLY B 1 176 ? 16.196 -8.42 -15.641 1 93.43 176 GLY B O 1
ATOM 3705 N N . ARG B 1 177 ? 15.42 -10.381 -14.669 1 95.66 177 ARG B N 1
ATOM 3706 C CA . ARG B 1 177 ? 14.847 -10.988 -15.866 1 95.66 177 ARG B CA 1
ATOM 3707 C C . ARG B 1 177 ? 13.735 -10.118 -16.442 1 95.66 177 ARG B C 1
ATOM 3709 O O . ARG B 1 177 ? 13.076 -9.377 -15.71 1 95.66 177 ARG B O 1
ATOM 3716 N N . LYS B 1 178 ? 13.546 -10.172 -17.726 1 94.68 178 LYS B N 1
ATOM 3717 C CA . LYS B 1 178 ? 12.433 -9.497 -18.387 1 94.68 178 LYS B CA 1
ATOM 3718 C C . LYS B 1 178 ? 11.1 -10.138 -18.012 1 94.68 178 LYS B C 1
ATOM 3720 O O . LYS B 1 178 ? 10.967 -11.364 -18.031 1 94.68 178 LYS B O 1
ATOM 3725 N N . CYS B 1 179 ? 10.218 -9.3 -17.709 1 93.89 179 CYS B N 1
ATOM 3726 C CA . CYS B 1 179 ? 8.878 -9.749 -17.35 1 93.89 179 CYS B CA 1
ATOM 3727 C C . CYS B 1 179 ? 7.919 -9.599 -18.525 1 93.89 179 CYS B C 1
ATOM 3729 O O . CYS B 1 179 ? 8.165 -8.805 -19.434 1 93.89 179 CYS B O 1
ATOM 3731 N N . THR B 1 180 ? 6.854 -10.285 -18.53 1 86.96 180 THR B N 1
ATOM 3732 C CA . THR B 1 180 ? 5.859 -10.2 -19.594 1 86.96 180 THR B CA 1
ATOM 3733 C C . THR B 1 180 ? 5.204 -8.822 -19.614 1 86.96 180 THR B C 1
ATOM 3735 O O . THR B 1 180 ? 4.618 -8.422 -20.622 1 86.96 180 THR B O 1
ATOM 3738 N N . CYS B 1 181 ? 5.334 -8.074 -18.561 1 87.19 181 CYS B N 1
ATOM 3739 C CA . CYS B 1 181 ? 4.747 -6.74 -18.494 1 87.19 181 CYS B CA 1
ATOM 3740 C C . CYS B 1 181 ? 5.632 -5.719 -19.201 1 87.19 181 CYS B C 1
ATOM 3742 O O . CYS B 1 181 ? 5.231 -4.569 -19.388 1 87.19 181 CYS B O 1
ATOM 3744 N N . GLY B 1 182 ? 6.823 -6.095 -19.555 1 88.1 182 GLY B N 1
ATOM 3745 C CA . GLY B 1 182 ? 7.75 -5.222 -20.258 1 88.1 182 GLY B CA 1
ATOM 3746 C C . GLY B 1 182 ? 8.86 -4.692 -19.371 1 88.1 182 GLY B C 1
ATOM 3747 O O . GLY B 1 182 ? 9.89 -4.229 -19.866 1 88.1 182 GLY B O 1
ATOM 3748 N N . GLN B 1 183 ? 8.747 -4.854 -18.07 1 90.31 183 GLN B N 1
ATOM 3749 C CA . GLN B 1 183 ? 9.757 -4.376 -17.132 1 90.31 183 GLN B CA 1
ATOM 3750 C C . GLN B 1 183 ? 10.776 -5.467 -16.817 1 90.31 183 GLN B C 1
ATOM 3752 O O . GLN B 1 183 ? 10.585 -6.628 -17.185 1 90.31 183 GLN B O 1
ATOM 3757 N N . HIS B 1 184 ? 11.808 -5.065 -16.199 1 92.97 184 HIS B N 1
ATOM 3758 C CA . HIS B 1 184 ? 12.828 -5.999 -15.736 1 92.97 184 HIS B CA 1
ATOM 3759 C C . HIS B 1 184 ? 12.863 -6.065 -14.213 1 92.97 184 HIS B C 1
ATOM 3761 O O . HIS B 1 184 ? 12.716 -5.043 -13.54 1 92.97 184 HIS B O 1
ATOM 3767 N N . GLY B 1 185 ? 12.992 -7.235 -13.703 1 94.32 185 GLY B N 1
ATOM 3768 C CA . GLY B 1 185 ? 13.269 -7.385 -12.283 1 94.32 185 GLY B CA 1
ATOM 3769 C C . GLY B 1 185 ? 12.014 -7.456 -11.434 1 94.32 185 GLY B C 1
ATOM 3770 O O . GLY B 1 185 ? 12.054 -7.185 -10.232 1 94.32 185 GLY B O 1
ATOM 3771 N N . CYS B 1 186 ? 10.917 -7.803 -12.058 1 96.36 186 CYS B N 1
ATOM 3772 C CA . CYS B 1 186 ? 9.68 -7.953 -11.3 1 96.36 186 CYS B CA 1
ATOM 3773 C C . CYS B 1 186 ? 9.759 -9.149 -10.358 1 96.36 186 CYS B C 1
ATOM 3775 O O . CYS B 1 186 ? 10.388 -10.158 -10.681 1 96.36 186 CYS B O 1
ATOM 3777 N N . LEU B 1 187 ? 9.065 -9.068 -9.317 1 97.53 187 LEU B N 1
ATOM 3778 C CA . LEU B 1 187 ? 9.016 -10.117 -8.304 1 97.53 187 LEU B CA 1
ATOM 3779 C C . LEU B 1 187 ? 8.576 -11.443 -8.916 1 97.53 187 LEU B C 1
ATOM 3781 O O . LEU B 1 187 ? 9.097 -12.501 -8.556 1 97.53 187 LEU B O 1
ATOM 3785 N N . GLU B 1 188 ? 7.628 -11.425 -9.807 1 97.06 188 GLU B N 1
ATOM 3786 C CA . GLU B 1 188 ? 7.076 -12.616 -10.445 1 97.06 188 GLU B CA 1
ATOM 3787 C C . GLU B 1 188 ? 8.171 -13.441 -11.115 1 97.06 188 GLU B C 1
ATOM 3789 O O . GLU B 1 188 ? 8.12 -14.672 -11.109 1 97.06 188 GLU B O 1
ATOM 3794 N N . THR B 1 189 ? 9.186 -12.814 -11.626 1 97.17 189 THR B N 1
ATOM 3795 C CA . THR B 1 189 ? 10.233 -13.496 -12.378 1 97.17 189 THR B CA 1
ATOM 3796 C C . THR B 1 189 ? 11.162 -14.26 -11.439 1 97.17 189 THR B C 1
ATOM 3798 O O . THR B 1 189 ? 12.009 -15.034 -11.89 1 97.17 189 THR B O 1
ATOM 3801 N N . VAL B 1 190 ? 10.936 -14.127 -10.154 1 97.82 190 VAL B N 1
ATOM 3802 C CA . VAL B 1 190 ? 11.848 -14.797 -9.233 1 97.82 190 VAL B CA 1
ATOM 3803 C C . VAL B 1 190 ? 11.052 -15.635 -8.235 1 97.82 190 VAL B C 1
ATOM 3805 O O . VAL B 1 190 ? 11.533 -16.665 -7.757 1 97.82 190 VAL B O 1
ATOM 3808 N N . ALA B 1 191 ? 9.83 -15.189 -7.932 1 97.8 191 ALA B N 1
ATOM 3809 C CA . ALA B 1 191 ? 9.148 -15.804 -6.796 1 97.8 191 ALA B CA 1
ATOM 3810 C C . ALA B 1 191 ? 7.991 -16.684 -7.262 1 97.8 191 ALA B C 1
ATOM 3812 O O . ALA B 1 191 ? 7.379 -17.391 -6.459 1 97.8 191 ALA B O 1
ATOM 3813 N N . SER B 1 192 ? 7.605 -16.656 -8.531 1 97.27 192 SER B N 1
ATOM 3814 C CA . SER B 1 192 ? 6.611 -17.58 -9.069 1 97.27 192 SER B CA 1
ATOM 3815 C C . SER B 1 192 ? 7.184 -18.986 -9.213 1 97.27 192 SER B C 1
ATOM 3817 O O . SER B 1 192 ? 8.384 -19.195 -9.024 1 97.27 192 SER B O 1
ATOM 3819 N N . ALA B 1 193 ? 6.277 -19.942 -9.557 1 97.24 193 ALA B N 1
ATOM 3820 C CA . ALA B 1 193 ? 6.751 -21.305 -9.783 1 97.24 193 ALA B CA 1
ATOM 3821 C C . ALA B 1 193 ? 7.838 -21.338 -10.854 1 97.24 193 ALA B C 1
ATOM 3823 O O . ALA B 1 193 ? 8.912 -21.906 -10.641 1 97.24 193 ALA B O 1
ATOM 3824 N N . SER B 1 194 ? 7.591 -20.678 -11.971 1 95.91 194 SER B N 1
ATOM 3825 C CA . SER B 1 194 ? 8.578 -20.617 -13.044 1 95.91 194 SER B CA 1
ATOM 3826 C C . SER B 1 194 ? 9.803 -19.812 -12.623 1 95.91 194 SER B C 1
ATOM 3828 O O . SER B 1 194 ? 10.932 -20.161 -12.974 1 95.91 194 SER B O 1
ATOM 3830 N N . GLY B 1 195 ? 9.574 -18.731 -11.894 1 97.52 195 GLY B N 1
ATOM 3831 C CA . GLY B 1 195 ? 10.677 -17.906 -11.428 1 97.52 195 GLY B CA 1
ATOM 3832 C C . GLY B 1 195 ? 11.669 -18.666 -10.568 1 97.52 195 GLY B C 1
ATOM 3833 O O . GLY B 1 195 ? 12.882 -18.516 -10.729 1 97.52 195 GLY B O 1
ATOM 3834 N N . ILE B 1 196 ? 11.166 -19.503 -9.748 1 98.47 196 ILE B N 1
ATOM 3835 C CA . ILE B 1 196 ? 12.004 -20.31 -8.866 1 98.47 196 ILE B CA 1
ATOM 3836 C C . ILE B 1 196 ? 12.858 -21.264 -9.698 1 98.47 196 ILE B C 1
ATOM 3838 O O . ILE B 1 196 ? 14.057 -21.41 -9.449 1 98.47 196 ILE B O 1
ATOM 3842 N N . VAL B 1 197 ? 12.276 -21.847 -10.651 1 98.13 197 VAL B N 1
ATOM 3843 C CA . VAL B 1 197 ? 12.989 -22.776 -11.522 1 98.13 197 VAL B CA 1
ATOM 3844 C C . VAL B 1 197 ? 14.056 -22.026 -12.315 1 98.13 197 VAL B C 1
ATOM 3846 O O . VAL B 1 197 ? 15.168 -22.527 -12.499 1 98.13 197 VAL B O 1
ATOM 3849 N N . TRP B 1 198 ? 13.733 -20.839 -12.846 1 97.33 198 TRP B N 1
ATOM 3850 C CA . TRP B 1 198 ? 14.71 -20.033 -13.571 1 97.33 198 TRP B CA 1
ATOM 3851 C C . TRP B 1 198 ? 15.899 -19.687 -12.68 1 97.33 198 TRP B C 1
ATOM 3853 O O . TRP B 1 198 ? 17.05 -19.748 -13.119 1 97.33 198 TRP B O 1
ATOM 3863 N N . THR B 1 199 ? 15.617 -19.314 -11.456 1 97.93 199 THR B N 1
ATOM 3864 C CA . THR B 1 199 ? 16.679 -19.002 -10.506 1 97.93 199 THR B CA 1
ATOM 3865 C C . THR B 1 199 ? 17.566 -20.22 -10.267 1 97.93 199 THR B C 1
ATOM 3867 O O . THR B 1 199 ? 18.791 -20.099 -10.197 1 97.93 199 THR B O 1
ATOM 3870 N N . ALA B 1 200 ? 16.983 -21.37 -10.109 1 98.25 200 ALA B N 1
ATOM 3871 C CA . ALA B 1 200 ? 17.749 -22.604 -9.961 1 98.25 200 ALA B CA 1
ATOM 3872 C C . ALA B 1 200 ? 18.662 -22.831 -11.162 1 98.25 200 ALA B C 1
ATOM 3874 O O . ALA B 1 200 ? 19.82 -23.223 -11.004 1 98.25 200 ALA B O 1
ATOM 3875 N N . GLY B 1 201 ? 18.146 -22.652 -12.299 1 97.47 201 GLY B N 1
ATOM 3876 C CA . GLY B 1 201 ? 18.95 -22.794 -13.502 1 97.47 201 GLY B CA 1
ATOM 3877 C C . GLY B 1 201 ? 20.16 -21.88 -13.523 1 97.47 201 GLY B C 1
ATOM 3878 O O . GLY B 1 201 ? 21.252 -22.297 -13.914 1 97.47 201 GLY B O 1
ATOM 3879 N N . GLU B 1 202 ? 19.98 -20.653 -13.144 1 96.56 202 GLU B N 1
ATOM 3880 C CA . GLU B 1 202 ? 21.076 -19.689 -13.104 1 96.56 202 GLU B CA 1
ATOM 3881 C C . GLU B 1 202 ? 22.117 -20.08 -12.06 1 96.56 202 GLU B C 1
ATOM 3883 O O . GLU B 1 202 ? 23.319 -20.059 -12.335 1 96.56 202 GLU B O 1
ATOM 3888 N N . LEU B 1 203 ? 21.659 -20.463 -10.895 1 96.79 203 LEU B N 1
ATOM 3889 C CA . LEU B 1 203 ? 22.56 -20.798 -9.797 1 96.79 203 LEU B CA 1
ATOM 3890 C C . LEU B 1 203 ? 23.304 -22.098 -10.081 1 96.79 203 LEU B C 1
ATOM 3892 O O . LEU B 1 203 ? 24.42 -22.298 -9.597 1 96.79 203 LEU B O 1
ATOM 3896 N N . ALA B 1 204 ? 22.667 -22.975 -10.807 1 96.36 204 ALA B N 1
ATOM 3897 C CA . ALA B 1 204 ? 23.285 -24.263 -11.113 1 96.36 204 ALA B CA 1
ATOM 3898 C C . ALA B 1 204 ? 24.642 -24.073 -11.787 1 96.36 204 ALA B C 1
ATOM 3900 O O . ALA B 1 204 ? 25.555 -24.88 -11.595 1 96.36 204 ALA B O 1
ATOM 3901 N N . TYR B 1 205 ? 24.812 -22.956 -12.446 1 93.22 205 TYR B N 1
ATOM 3902 C CA . TYR B 1 205 ? 26.034 -22.749 -13.216 1 93.22 205 TYR B CA 1
ATOM 3903 C C . TYR B 1 205 ? 26.992 -21.821 -12.479 1 93.22 205 TYR B C 1
ATOM 3905 O O . TYR B 1 205 ? 28.148 -21.666 -12.881 1 93.22 205 TYR B O 1
ATOM 3913 N N . THR B 1 206 ? 26.5 -21.219 -11.48 1 93.98 206 THR B N 1
ATOM 3914 C CA . THR B 1 206 ? 27.352 -20.253 -10.796 1 93.98 206 THR B CA 1
ATOM 3915 C C . THR B 1 206 ? 27.816 -20.8 -9.449 1 93.98 206 THR B C 1
ATOM 3917 O O . THR B 1 206 ? 28.803 -20.323 -8.885 1 93.98 206 THR B O 1
ATOM 3920 N N . MET B 1 207 ? 27.096 -21.747 -8.982 1 93.7 207 MET B N 1
ATOM 3921 C CA . MET B 1 207 ? 27.484 -22.371 -7.72 1 93.7 207 MET B CA 1
ATOM 3922 C C . MET B 1 207 ? 28.304 -23.633 -7.967 1 93.7 207 MET B C 1
ATOM 3924 O O . MET B 1 207 ? 28.1 -24.326 -8.965 1 93.7 207 MET B O 1
ATOM 3928 N N . ASP B 1 208 ? 29.143 -23.836 -6.994 1 91.51 208 ASP B N 1
ATOM 3929 C CA . ASP B 1 208 ? 29.938 -25.058 -7.075 1 91.51 208 ASP B CA 1
ATOM 3930 C C . ASP B 1 208 ? 29.055 -26.297 -6.954 1 91.51 208 ASP B C 1
ATOM 3932 O O . ASP B 1 208 ? 27.952 -26.229 -6.407 1 91.51 208 ASP B O 1
ATOM 3936 N N . ASP B 1 209 ? 29.597 -27.315 -7.556 1 86.78 209 ASP B N 1
ATOM 3937 C CA . ASP B 1 209 ? 28.886 -28.583 -7.424 1 86.78 209 ASP B CA 1
ATOM 3938 C C . ASP B 1 209 ? 28.748 -28.984 -5.957 1 86.78 209 ASP B C 1
ATOM 3940 O O . ASP B 1 209 ? 29.745 -29.091 -5.24 1 86.78 209 ASP B O 1
ATOM 3944 N N . THR B 1 210 ? 27.557 -29.153 -5.544 1 86.69 210 THR B N 1
ATOM 3945 C CA . THR B 1 210 ? 27.282 -29.43 -4.138 1 86.69 210 THR B CA 1
ATOM 3946 C C . THR B 1 210 ? 26.855 -30.883 -3.947 1 86.69 210 THR B C 1
ATOM 3948 O O . THR B 1 210 ? 26.551 -31.304 -2.828 1 86.69 210 THR B O 1
ATOM 3951 N N . GLY B 1 211 ? 26.752 -31.663 -5.102 1 91.95 211 GLY B N 1
ATOM 3952 C CA . GLY B 1 211 ? 26.226 -33.018 -5.039 1 91.95 211 GLY B CA 1
ATOM 3953 C C . GLY B 1 211 ? 24.711 -33.069 -5.009 1 91.95 211 GLY B C 1
ATOM 3954 O O . GLY B 1 211 ? 24.125 -34.111 -4.706 1 91.95 211 GLY B O 1
ATOM 3955 N N . SER B 1 212 ? 24.101 -32.021 -5.326 1 95.39 212 SER B N 1
ATOM 3956 C CA . SER B 1 212 ? 22.648 -31.894 -5.303 1 95.39 212 SER B CA 1
ATOM 3957 C C . SER B 1 212 ? 22.008 -32.657 -6.457 1 95.39 212 SER B C 1
ATOM 3959 O O . SER B 1 212 ? 22.448 -32.544 -7.603 1 95.39 212 SER B O 1
ATOM 3961 N N . THR B 1 213 ? 21.016 -33.373 -6.109 1 95.02 213 THR B N 1
ATOM 3962 C CA . THR B 1 213 ? 20.261 -34.081 -7.137 1 95.02 213 THR B CA 1
ATOM 3963 C C . THR B 1 213 ? 19.557 -33.096 -8.066 1 95.02 213 THR B C 1
ATOM 3965 O O . THR B 1 213 ? 19.432 -33.347 -9.266 1 95.02 213 THR B O 1
ATOM 3968 N N . ILE B 1 214 ? 19.136 -31.981 -7.534 1 97.72 214 ILE B N 1
ATOM 3969 C CA . ILE B 1 214 ? 18.45 -30.962 -8.321 1 97.72 214 ILE B CA 1
ATOM 3970 C C . ILE B 1 214 ? 19.423 -30.34 -9.32 1 97.72 214 ILE B C 1
ATOM 3972 O O . ILE B 1 214 ? 19.108 -30.212 -10.505 1 97.72 214 ILE B O 1
ATOM 3976 N N . GLN B 1 215 ? 20.558 -29.995 -8.829 1 97.44 215 GLN B N 1
ATOM 3977 C CA . GLN B 1 215 ? 21.578 -29.422 -9.701 1 97.44 215 GLN B CA 1
ATOM 3978 C C . GLN B 1 215 ? 21.958 -30.393 -10.815 1 97.44 215 GLN B C 1
ATOM 3980 O O . GLN B 1 215 ? 22.09 -29.995 -11.975 1 97.44 215 GLN B O 1
ATOM 3985 N N . GLY B 1 216 ? 22.12 -31.647 -10.421 1 96.33 216 GLY B N 1
ATOM 3986 C CA . GLY B 1 216 ? 22.43 -32.678 -11.399 1 96.33 216 GLY B CA 1
ATOM 3987 C C . GLY B 1 216 ? 21.371 -32.816 -12.477 1 96.33 216 GLY B C 1
ATOM 3988 O O . GLY B 1 216 ? 21.695 -32.944 -13.66 1 96.33 216 GLY B O 1
ATOM 3989 N N . ARG B 1 217 ? 20.131 -32.77 -12.068 1 96.84 217 ARG B N 1
ATOM 3990 C CA . ARG B 1 217 ? 19.032 -32.861 -13.024 1 96.84 217 ARG B CA 1
ATOM 3991 C C . ARG B 1 217 ? 19.059 -31.691 -14.002 1 96.84 217 ARG B C 1
ATOM 3993 O O . ARG B 1 217 ? 18.839 -31.873 -15.201 1 96.84 217 ARG B O 1
ATOM 4000 N N . ILE B 1 218 ? 19.364 -30.54 -13.47 1 96.44 218 ILE B N 1
ATOM 4001 C CA . ILE B 1 218 ? 19.431 -29.351 -14.313 1 96.44 218 ILE B CA 1
ATOM 4002 C C . ILE B 1 218 ? 20.563 -29.501 -15.328 1 96.44 218 ILE B C 1
ATOM 4004 O O . ILE B 1 218 ? 20.379 -29.228 -16.516 1 96.44 218 ILE B O 1
ATOM 4008 N N . PHE B 1 219 ? 21.696 -30.045 -14.975 1 94.34 219 PHE B N 1
ATOM 4009 C CA . PHE B 1 219 ? 22.838 -30.249 -15.858 1 94.34 219 PHE B CA 1
ATOM 4010 C C . PHE B 1 219 ? 22.508 -31.267 -16.944 1 94.34 219 PHE B C 1
ATOM 4012 O O . PHE B 1 219 ? 22.979 -31.148 -18.077 1 94.34 219 PHE B O 1
ATOM 4019 N N . ASN B 1 220 ? 21.724 -32.186 -16.568 1 94.86 220 ASN B N 1
ATOM 4020 C CA . ASN B 1 220 ? 21.391 -33.26 -17.498 1 94.86 220 ASN B CA 1
ATOM 4021 C C . ASN B 1 220 ? 20.225 -32.875 -18.403 1 94.86 220 ASN B C 1
ATOM 4023 O O . ASN B 1 220 ? 19.806 -33.664 -19.252 1 94.86 220 ASN B O 1
ATOM 4027 N N . GLY B 1 221 ? 19.601 -31.737 -18.154 1 94.4 221 GLY B N 1
ATOM 4028 C CA . GLY B 1 221 ? 18.485 -31.276 -18.964 1 94.4 221 GLY B CA 1
ATOM 4029 C C . GLY B 1 221 ? 17.158 -31.885 -18.553 1 94.4 221 GLY B C 1
ATOM 4030 O O . GLY B 1 221 ? 16.192 -31.854 -19.318 1 94.4 221 GLY B O 1
ATOM 4031 N N . ASP B 1 222 ? 17.128 -32.487 -17.355 1 96.68 222 ASP B N 1
ATOM 4032 C CA . ASP B 1 222 ? 15.89 -33.063 -16.838 1 96.68 222 ASP B CA 1
ATOM 4033 C C . ASP B 1 222 ? 14.978 -31.981 -16.265 1 96.68 222 ASP B C 1
ATOM 4035 O O . ASP B 1 222 ? 15.455 -30.997 -15.696 1 96.68 222 ASP B O 1
ATOM 4039 N N . PRO B 1 223 ? 13.723 -32.193 -16.401 1 96.66 223 PRO B N 1
ATOM 4040 C CA . PRO B 1 223 ? 12.799 -31.195 -15.858 1 96.66 223 PRO B CA 1
ATOM 4041 C C . PRO B 1 223 ? 12.833 -31.129 -14.333 1 96.66 223 PRO B C 1
ATOM 4043 O O . PRO B 1 223 ? 12.961 -32.161 -13.669 1 96.66 223 PRO B O 1
ATOM 4046 N N . VAL B 1 224 ? 12.769 -29.931 -13.835 1 97.26 224 VAL B N 1
ATOM 4047 C CA . VAL B 1 224 ? 12.716 -29.646 -12.405 1 97.26 224 VAL B CA 1
ATOM 4048 C C . VAL B 1 224 ? 11.564 -28.689 -12.111 1 97.26 224 VAL B C 1
ATOM 4050 O O . VAL B 1 224 ? 11.332 -27.737 -12.86 1 97.26 224 VAL B O 1
ATOM 4053 N N . THR B 1 225 ? 10.769 -28.972 -11.032 1 97.86 225 THR B N 1
ATOM 4054 C CA . THR B 1 225 ? 9.672 -28.099 -10.629 1 97.86 225 THR B CA 1
ATOM 4055 C C . THR B 1 225 ? 10.012 -27.363 -9.337 1 97.86 225 THR B C 1
ATOM 4057 O O . THR B 1 225 ? 10.977 -27.712 -8.653 1 97.86 225 THR B O 1
ATOM 4060 N N . SER B 1 226 ? 9.217 -26.344 -9.077 1 98.13 226 SER B N 1
ATOM 4061 C CA . SER B 1 226 ? 9.399 -25.66 -7.8 1 98.13 226 SER B CA 1
ATOM 4062 C C . SER B 1 226 ? 9.171 -26.608 -6.628 1 98.13 226 SER B C 1
ATOM 4064 O O . SER B 1 226 ? 9.844 -26.506 -5.6 1 98.13 226 SER B O 1
ATOM 4066 N N . GLU B 1 227 ? 8.249 -27.516 -6.775 1 98.04 227 GLU B N 1
ATOM 4067 C CA . GLU B 1 227 ? 7.987 -28.508 -5.737 1 98.04 227 GLU B CA 1
ATOM 4068 C C . GLU B 1 227 ? 9.221 -29.364 -5.466 1 98.04 227 GLU B C 1
ATOM 4070 O O . GLU B 1 227 ? 9.557 -29.631 -4.311 1 98.04 227 GLU B O 1
ATOM 4075 N N . ASP B 1 228 ? 9.888 -29.806 -6.535 1 98.36 228 ASP B N 1
ATOM 4076 C CA . ASP B 1 228 ? 11.123 -30.572 -6.39 1 98.36 228 ASP B CA 1
ATOM 4077 C C . ASP B 1 228 ? 12.155 -29.8 -5.571 1 98.36 228 ASP B C 1
ATOM 4079 O O . ASP B 1 228 ? 12.815 -30.369 -4.7 1 98.36 228 ASP B O 1
ATOM 4083 N N . ILE B 1 229 ? 12.289 -28.574 -5.858 1 98.56 229 ILE B N 1
ATOM 4084 C CA . ILE B 1 229 ? 13.299 -27.718 -5.246 1 98.56 229 ILE B CA 1
ATOM 4085 C C . ILE B 1 229 ? 13.003 -27.554 -3.757 1 98.56 229 ILE B C 1
ATOM 4087 O O . ILE B 1 229 ? 13.89 -27.727 -2.918 1 98.56 229 ILE B O 1
ATOM 4091 N N . PHE B 1 230 ? 11.748 -27.297 -3.409 1 98.59 230 PHE B N 1
ATOM 4092 C CA . PHE B 1 230 ? 11.39 -27.117 -2.007 1 98.59 230 PHE B CA 1
ATOM 4093 C C . PHE B 1 230 ? 11.554 -28.42 -1.235 1 98.59 230 PHE B C 1
ATOM 4095 O O . PHE B 1 230 ? 12.026 -28.418 -0.096 1 98.59 230 PHE B O 1
ATOM 4102 N N . ARG B 1 231 ? 11.175 -29.479 -1.858 1 98.19 231 ARG B N 1
ATOM 4103 C CA . ARG B 1 231 ? 11.332 -30.773 -1.203 1 98.19 231 ARG B CA 1
ATOM 4104 C C . ARG B 1 231 ? 12.801 -31.065 -0.913 1 98.19 231 ARG B C 1
ATOM 4106 O O . ARG B 1 231 ? 13.145 -31.516 0.182 1 98.19 231 ARG B O 1
ATOM 4113 N N . ALA B 1 232 ? 13.61 -30.842 -1.867 1 98.24 232 ALA B N 1
ATOM 4114 C CA . ALA B 1 232 ? 15.042 -31.069 -1.692 1 98.24 232 ALA B CA 1
ATOM 4115 C C . ALA B 1 232 ? 15.618 -30.14 -0.627 1 98.24 232 ALA B C 1
ATOM 4117 O O . ALA B 1 232 ? 16.432 -30.561 0.198 1 98.24 232 ALA B O 1
ATOM 4118 N N . ALA B 1 233 ? 15.234 -28.877 -0.654 1 98.22 233 ALA B N 1
ATOM 4119 C CA . ALA B 1 233 ? 15.713 -27.91 0.33 1 98.22 233 ALA B CA 1
ATOM 4120 C C . ALA B 1 233 ? 15.316 -28.324 1.744 1 98.22 233 ALA B C 1
ATOM 4122 O O . ALA B 1 233 ? 16.141 -28.296 2.661 1 98.22 233 ALA B O 1
ATOM 4123 N N . GLU B 1 234 ? 14.052 -28.675 1.887 1 97.79 234 GLU B N 1
ATOM 4124 C CA . GLU B 1 234 ? 13.557 -29.109 3.19 1 97.79 234 GLU B CA 1
ATOM 4125 C C . GLU B 1 234 ? 14.317 -30.334 3.689 1 97.79 234 GLU B C 1
ATOM 4127 O O . GLU B 1 234 ? 14.509 -30.504 4.895 1 97.79 234 GLU B O 1
ATOM 4132 N N . ALA B 1 235 ? 14.85 -31.083 2.775 1 97.38 235 ALA B N 1
ATOM 4133 C CA . ALA B 1 235 ? 15.592 -32.296 3.109 1 97.38 235 ALA B CA 1
ATOM 4134 C C . ALA B 1 235 ? 17.071 -31.99 3.334 1 97.38 235 ALA B C 1
ATOM 4136 O O . ALA B 1 235 ? 17.877 -32.902 3.529 1 97.38 235 ALA B O 1
ATOM 4137 N N . GLY B 1 236 ? 17.487 -30.69 3.195 1 96.48 236 GLY B N 1
ATOM 4138 C CA . GLY B 1 236 ? 18.839 -30.301 3.562 1 96.48 236 GLY B CA 1
ATOM 4139 C C . GLY B 1 236 ? 19.773 -30.192 2.371 1 96.48 236 GLY B C 1
ATOM 4140 O O . GLY B 1 236 ? 20.99 -30.09 2.537 1 96.48 236 GLY B O 1
ATOM 4141 N N . ASP B 1 237 ? 19.22 -30.263 1.156 1 97.17 237 ASP B N 1
ATOM 4142 C CA . ASP B 1 237 ? 20.032 -30.061 -0.04 1 97.17 237 ASP B CA 1
ATOM 4143 C C . ASP B 1 237 ? 20.557 -28.629 -0.113 1 97.17 237 ASP B C 1
ATOM 4145 O O . ASP B 1 237 ? 19.78 -27.686 -0.276 1 97.17 237 ASP B O 1
ATOM 4149 N N . ARG B 1 238 ? 21.81 -28.451 -0.126 1 96.41 238 ARG B N 1
ATOM 4150 C CA . ARG B 1 238 ? 22.432 -27.138 0.011 1 96.41 238 ARG B CA 1
ATOM 4151 C C . ARG B 1 238 ? 22.131 -26.26 -1.199 1 96.41 238 ARG B C 1
ATOM 4153 O O . ARG B 1 238 ? 21.907 -25.056 -1.059 1 96.41 238 ARG B O 1
ATOM 4160 N N . PHE B 1 239 ? 22.188 -26.884 -2.375 1 97.96 239 PHE B N 1
ATOM 4161 C CA . PHE B 1 239 ? 21.889 -26.146 -3.597 1 97.96 239 PHE B CA 1
ATOM 4162 C C . PHE B 1 239 ? 20.44 -25.672 -3.602 1 97.96 239 PHE B C 1
ATOM 4164 O O . PHE B 1 239 ? 20.166 -24.501 -3.871 1 97.96 239 PHE B O 1
ATOM 4171 N N . ALA B 1 240 ? 19.541 -26.549 -3.314 1 98.27 240 ALA B N 1
ATOM 4172 C CA . ALA B 1 240 ? 18.119 -26.218 -3.288 1 98.27 240 ALA B CA 1
ATOM 4173 C C . ALA B 1 240 ? 17.819 -25.17 -2.22 1 98.27 240 ALA B C 1
ATOM 4175 O O . ALA B 1 240 ? 16.984 -24.286 -2.426 1 98.27 240 ALA B O 1
ATOM 4176 N N . GLU B 1 241 ? 18.525 -25.291 -1.121 1 97.99 241 GLU B N 1
ATOM 4177 C CA . GLU B 1 241 ? 18.354 -24.299 -0.064 1 97.99 241 GLU B CA 1
ATOM 4178 C C . GLU B 1 241 ? 18.772 -22.91 -0.537 1 97.99 241 GLU B C 1
ATOM 4180 O O . GLU B 1 241 ? 18.124 -21.914 -0.208 1 97.99 241 GLU B O 1
ATOM 4185 N N . ALA B 1 242 ? 19.804 -22.858 -1.242 1 98.22 242 ALA B N 1
ATOM 4186 C CA . ALA B 1 242 ? 20.274 -21.579 -1.769 1 98.22 242 ALA B CA 1
ATOM 4187 C C . ALA B 1 242 ? 19.248 -20.967 -2.718 1 98.22 242 ALA B C 1
ATOM 4189 O O . ALA B 1 242 ? 19.039 -19.751 -2.716 1 98.22 242 ALA B O 1
ATOM 4190 N N . VAL B 1 243 ? 18.663 -21.778 -3.531 1 98.52 243 VAL B N 1
ATOM 4191 C CA . VAL B 1 243 ? 17.634 -21.313 -4.455 1 98.52 243 VAL B CA 1
ATOM 4192 C C . VAL B 1 243 ? 16.449 -20.755 -3.669 1 98.52 243 VAL B C 1
ATOM 4194 O O . VAL B 1 243 ? 15.971 -19.654 -3.953 1 98.52 243 VAL B O 1
ATOM 4197 N N . VAL B 1 244 ? 16.009 -21.498 -2.65 1 98.58 244 VAL B N 1
ATOM 4198 C CA . VAL B 1 244 ? 14.873 -21.084 -1.833 1 98.58 244 VAL B CA 1
ATOM 4199 C C . VAL B 1 244 ? 15.209 -19.788 -1.099 1 98.58 244 VAL B C 1
ATOM 4201 O O . VAL B 1 244 ? 14.391 -18.867 -1.047 1 98.58 244 VAL B O 1
ATOM 4204 N N . ASP B 1 245 ? 16.381 -19.716 -0.621 1 98.3 245 ASP B N 1
ATOM 4205 C CA . ASP B 1 245 ? 16.801 -18.515 0.095 1 98.3 245 ASP B CA 1
ATOM 4206 C C . ASP B 1 245 ? 16.771 -17.292 -0.819 1 98.3 245 ASP B C 1
ATOM 4208 O O . ASP B 1 245 ? 16.307 -16.222 -0.418 1 98.3 245 ASP B O 1
ATOM 4212 N N . GLU B 1 246 ? 17.245 -17.464 -1.986 1 97.62 246 GLU B N 1
ATOM 4213 C CA . GLU B 1 246 ? 17.257 -16.353 -2.934 1 97.62 246 GLU B CA 1
ATOM 4214 C C . GLU B 1 246 ? 15.839 -15.913 -3.286 1 97.62 246 GLU B C 1
ATOM 4216 O O . GLU B 1 246 ? 15.523 -14.723 -3.238 1 97.62 246 GLU B O 1
ATOM 4221 N N . THR B 1 247 ? 15.015 -16.802 -3.616 1 98.19 247 THR B N 1
ATOM 4222 C CA . THR B 1 247 ? 13.681 -16.48 -4.11 1 98.19 247 THR B CA 1
ATOM 4223 C C . THR B 1 247 ? 12.784 -15.999 -2.973 1 98.19 247 THR B C 1
ATOM 4225 O O . THR B 1 247 ? 12.074 -15.001 -3.115 1 98.19 247 THR B O 1
ATOM 4228 N N . MET B 1 248 ? 12.832 -16.634 -1.795 1 98.24 248 MET B N 1
ATOM 4229 C CA . MET B 1 248 ? 12.036 -16.214 -0.645 1 98.24 248 MET B CA 1
ATOM 4230 C C . MET B 1 248 ? 12.577 -14.917 -0.053 1 98.24 248 MET B C 1
ATOM 4232 O O . MET B 1 248 ? 11.836 -14.159 0.574 1 98.24 248 MET B O 1
ATOM 4236 N N . GLY B 1 249 ? 13.868 -14.712 -0.246 1 97.32 249 GLY B N 1
ATOM 4237 C CA . GLY B 1 249 ? 14.414 -13.419 0.132 1 97.32 249 GLY B CA 1
ATOM 4238 C C . GLY B 1 249 ? 13.768 -12.26 -0.602 1 97.32 249 GLY B C 1
ATOM 4239 O O . GLY B 1 249 ? 13.379 -11.266 0.015 1 97.32 249 GLY B O 1
ATOM 4240 N N . HIS B 1 250 ? 13.659 -12.448 -1.889 1 97.15 250 HIS B N 1
ATOM 4241 C CA . HIS B 1 250 ? 12.99 -11.434 -2.695 1 97.15 250 HIS B CA 1
ATOM 4242 C C . HIS B 1 250 ? 11.531 -11.276 -2.282 1 97.15 250 HIS B C 1
ATOM 4244 O O . HIS B 1 250 ? 11.027 -10.155 -2.184 1 97.15 250 HIS B O 1
ATOM 4250 N N . LEU B 1 251 ? 10.858 -12.349 -2.056 1 98.36 251 LEU B N 1
ATOM 4251 C CA . LEU B 1 251 ? 9.459 -12.3 -1.646 1 98.36 251 LEU B CA 1
ATOM 4252 C C . LEU B 1 251 ? 9.314 -11.62 -0.289 1 98.36 251 LEU B C 1
ATOM 4254 O O . LEU B 1 251 ? 8.469 -10.738 -0.12 1 98.36 251 LEU B O 1
ATOM 4258 N N . GLY B 1 252 ? 10.135 -12.054 0.661 1 97.63 252 GLY B N 1
ATOM 4259 C CA . GLY B 1 252 ? 10.084 -11.448 1.981 1 97.63 252 GLY B CA 1
ATOM 4260 C C . GLY B 1 252 ? 10.275 -9.943 1.955 1 97.63 252 GLY B C 1
ATOM 4261 O O . GLY B 1 252 ? 9.56 -9.209 2.641 1 97.63 252 GLY B O 1
ATOM 4262 N N . ARG B 1 253 ? 11.185 -9.515 1.192 1 95.99 253 ARG B N 1
ATOM 4263 C CA . ARG B 1 253 ? 11.44 -8.085 1.047 1 95.99 253 ARG B CA 1
ATOM 4264 C C . ARG B 1 253 ? 10.235 -7.373 0.44 1 95.99 253 ARG B C 1
ATOM 4266 O O . ARG B 1 253 ? 9.849 -6.296 0.898 1 95.99 253 ARG B O 1
ATOM 4273 N N . ALA B 1 254 ? 9.693 -7.943 -0.582 1 97.39 254 ALA B N 1
ATOM 4274 C CA . ALA B 1 254 ? 8.512 -7.362 -1.215 1 97.39 254 ALA B CA 1
ATOM 4275 C C . ALA B 1 254 ? 7.359 -7.247 -0.222 1 97.39 254 ALA B C 1
ATOM 4277 O O . ALA B 1 254 ? 6.664 -6.228 -0.184 1 97.39 254 ALA B O 1
ATOM 4278 N N . LEU B 1 255 ? 7.176 -8.276 0.551 1 98.23 255 LEU B N 1
ATOM 4279 C CA . LEU B 1 255 ? 6.112 -8.255 1.548 1 98.23 255 LEU B CA 1
ATOM 4280 C C . LEU B 1 255 ? 6.375 -7.185 2.603 1 98.23 255 LEU B C 1
ATOM 4282 O O . LEU B 1 255 ? 5.438 -6.575 3.122 1 98.23 255 LEU B O 1
ATOM 4286 N N . GLY B 1 256 ? 7.638 -7.019 2.899 1 97.08 256 GLY B N 1
ATOM 4287 C CA . GLY B 1 256 ? 7.988 -5.923 3.789 1 97.08 256 GLY B CA 1
ATOM 4288 C C . GLY B 1 256 ? 7.568 -4.566 3.257 1 97.08 256 GLY B C 1
ATOM 4289 O O . GLY B 1 256 ? 7.07 -3.726 4.009 1 97.08 256 GLY B O 1
ATOM 4290 N N . GLN B 1 257 ? 7.731 -4.354 1.983 1 96.91 257 GLN B N 1
ATOM 4291 C CA . GLN B 1 257 ? 7.325 -3.103 1.352 1 96.91 257 GLN B CA 1
ATOM 4292 C C . GLN B 1 257 ? 5.809 -2.932 1.397 1 96.91 257 GLN B C 1
ATOM 4294 O O . GLN B 1 257 ? 5.311 -1.851 1.719 1 96.91 257 GLN B O 1
ATOM 4299 N N . VAL B 1 258 ? 5.113 -3.995 1.076 1 98.27 258 VAL B N 1
ATOM 4300 C CA . VAL B 1 258 ? 3.654 -3.982 1.12 1 98.27 258 VAL B CA 1
ATOM 4301 C C . VAL B 1 258 ? 3.183 -3.611 2.524 1 98.27 258 VAL B C 1
ATOM 4303 O O . VAL B 1 258 ? 2.287 -2.779 2.686 1 98.27 258 VAL B O 1
ATOM 4306 N N . ALA B 1 259 ? 3.845 -4.191 3.505 1 98.25 259 ALA B N 1
ATOM 4307 C CA . ALA B 1 259 ? 3.439 -3.989 4.894 1 98.25 259 ALA B CA 1
ATOM 4308 C C . ALA B 1 259 ? 3.772 -2.575 5.362 1 98.25 259 ALA B C 1
ATOM 4310 O O . ALA B 1 259 ? 3.05 -1.998 6.178 1 98.25 259 ALA B O 1
ATOM 4311 N N . ALA B 1 260 ? 4.826 -2.034 4.875 1 97.26 260 ALA B N 1
ATOM 4312 C CA . ALA B 1 260 ? 5.172 -0.657 5.217 1 97.26 260 ALA B CA 1
ATOM 4313 C C . ALA B 1 260 ? 4.091 0.313 4.749 1 97.26 260 ALA B C 1
ATOM 4315 O O . ALA B 1 260 ? 3.827 1.322 5.408 1 97.26 260 ALA B O 1
ATOM 4316 N N . VAL B 1 261 ? 3.491 0.021 3.684 1 98.17 261 VAL B N 1
ATOM 4317 C CA . VAL B 1 261 ? 2.485 0.883 3.073 1 98.17 261 VAL B CA 1
ATOM 4318 C C . VAL B 1 261 ? 1.141 0.684 3.768 1 98.17 261 VAL B C 1
ATOM 4320 O O . VAL B 1 261 ? 0.432 1.653 4.053 1 98.17 261 VAL B O 1
ATOM 4323 N N . THR B 1 262 ? 0.809 -0.574 4.172 1 98.59 262 THR B N 1
ATOM 4324 C CA . THR B 1 262 ? -0.566 -0.863 4.563 1 98.59 262 THR B CA 1
ATOM 4325 C C . THR B 1 262 ? -0.629 -1.336 6.013 1 98.59 262 THR B C 1
ATOM 4327 O O . THR B 1 262 ? -1.704 -1.368 6.615 1 98.59 262 THR B O 1
ATOM 4330 N N . ASN B 1 263 ? 0.424 -1.858 6.567 1 98.09 263 ASN B N 1
ATOM 4331 C CA . ASN B 1 263 ? 0.521 -2.449 7.897 1 98.09 263 ASN B CA 1
ATOM 4332 C C . ASN B 1 263 ? -0.661 -3.368 8.19 1 98.09 263 ASN B C 1
ATOM 4334 O O . ASN B 1 263 ? -1.39 -3.159 9.162 1 98.09 263 ASN B O 1
ATOM 4338 N N . PRO B 1 264 ? -0.78 -4.408 7.432 1 98.75 264 PRO B N 1
ATOM 4339 C CA . PRO B 1 264 ? -1.91 -5.321 7.623 1 98.75 264 PRO B CA 1
ATOM 4340 C C . PRO B 1 264 ? -1.765 -6.184 8.874 1 98.75 264 PRO B C 1
ATOM 4342 O O . PRO B 1 264 ? -0.656 -6.353 9.388 1 98.75 264 PRO B O 1
ATOM 4345 N N . GLU B 1 265 ? -2.849 -6.644 9.363 1 98.69 265 GLU B N 1
ATOM 4346 C CA . GLU B 1 265 ? -2.812 -7.64 10.429 1 98.69 265 GLU B CA 1
ATOM 4347 C C . GLU B 1 265 ? -2.258 -8.97 9.924 1 98.69 265 GLU B C 1
ATOM 4349 O O . GLU B 1 265 ? -1.451 -9.61 10.602 1 98.69 265 GLU B O 1
ATOM 4354 N N . TYR B 1 266 ? -2.697 -9.333 8.689 1 98.83 266 TYR B N 1
ATOM 4355 C CA . TYR B 1 266 ? -2.254 -10.602 8.123 1 98.83 266 TYR B CA 1
ATOM 4356 C C . TYR B 1 266 ? -1.795 -10.426 6.681 1 98.83 266 TYR B C 1
ATOM 4358 O O . TYR B 1 266 ? -2.415 -9.688 5.911 1 98.83 266 TYR B O 1
ATOM 4366 N N . ILE B 1 267 ? -0.762 -11.041 6.366 1 98.88 267 ILE B N 1
ATOM 4367 C CA . ILE B 1 267 ? -0.385 -11.354 4.992 1 98.88 267 ILE B CA 1
ATOM 4368 C C . ILE B 1 267 ? -0.559 -12.849 4.738 1 98.88 267 ILE B C 1
ATOM 4370 O O . ILE B 1 267 ? 0.07 -13.676 5.403 1 98.88 267 ILE B O 1
ATOM 4374 N N . LEU B 1 268 ? -1.381 -13.149 3.804 1 98.88 268 LEU B N 1
ATOM 4375 C CA . LEU B 1 268 ? -1.688 -14.538 3.481 1 98.88 268 LEU B CA 1
ATOM 4376 C C . LEU B 1 268 ? -0.962 -14.974 2.213 1 98.88 268 LEU B C 1
ATOM 4378 O O . LEU B 1 268 ? -0.923 -14.232 1.229 1 98.88 268 LEU B O 1
ATOM 4382 N N . ILE B 1 269 ? -0.414 -16.129 2.225 1 98.77 269 ILE B N 1
ATOM 4383 C CA . ILE B 1 269 ? 0.262 -16.684 1.058 1 98.77 269 ILE B CA 1
ATOM 4384 C C . ILE B 1 269 ? -0.5 -17.908 0.553 1 98.77 269 ILE B C 1
ATOM 4386 O O . ILE B 1 269 ? -0.689 -18.877 1.292 1 98.77 269 ILE B O 1
ATOM 4390 N N . GLY B 1 270 ? -0.948 -17.822 -0.611 1 98.01 270 GLY B N 1
ATOM 4391 C CA . GLY B 1 270 ? -1.625 -18.934 -1.26 1 98.01 270 GLY B CA 1
ATOM 4392 C C . GLY B 1 270 ? -1.005 -19.316 -2.59 1 98.01 270 GLY B C 1
ATOM 4393 O O . GLY B 1 270 ? 0.105 -18.886 -2.91 1 98.01 270 GLY B O 1
ATOM 4394 N N . GLY B 1 271 ? -1.712 -20.247 -3.322 1 95.37 271 GLY B N 1
ATOM 4395 C CA . GLY B 1 271 ? -1.22 -20.718 -4.607 1 95.37 271 GLY B CA 1
ATOM 4396 C C . GLY B 1 271 ? -0.461 -22.028 -4.512 1 95.37 271 GLY B C 1
ATOM 4397 O O . GLY B 1 271 ? -0.192 -22.517 -3.413 1 95.37 271 GLY B O 1
ATOM 4398 N N . GLY B 1 272 ? -0.076 -22.539 -5.636 1 95.21 272 GLY B N 1
ATOM 4399 C CA . GLY B 1 272 ? 0.536 -23.856 -5.712 1 95.21 272 GLY B CA 1
ATOM 4400 C C . GLY B 1 272 ? 1.865 -23.94 -4.985 1 95.21 272 GLY B C 1
ATOM 4401 O O . GLY B 1 272 ? 2.157 -24.941 -4.327 1 95.21 272 GLY B O 1
ATOM 4402 N N . VAL B 1 273 ? 2.683 -22.913 -5.07 1 96.34 273 VAL B N 1
ATOM 4403 C CA . VAL B 1 273 ? 3.999 -22.9 -4.44 1 96.34 273 VAL B CA 1
ATOM 4404 C C . VAL B 1 273 ? 3.844 -22.922 -2.921 1 96.34 273 VAL B C 1
ATOM 4406 O O . VAL B 1 273 ? 4.686 -23.481 -2.213 1 96.34 273 VAL B O 1
ATOM 4409 N N . ALA B 1 274 ? 2.781 -22.352 -2.397 1 96.76 274 ALA B N 1
ATOM 4410 C CA . ALA B 1 274 ? 2.527 -22.276 -0.96 1 96.76 274 ALA B CA 1
ATOM 4411 C C . ALA B 1 274 ? 2.305 -23.665 -0.368 1 96.76 274 ALA B C 1
ATOM 4413 O O . ALA B 1 274 ? 2.336 -23.838 0.852 1 96.76 274 ALA B O 1
ATOM 4414 N N . ASN B 1 275 ? 2.135 -24.653 -1.213 1 95.5 275 ASN B N 1
ATOM 4415 C CA . ASN B 1 275 ? 1.968 -26.026 -0.751 1 95.5 275 ASN B CA 1
ATOM 4416 C C . ASN B 1 275 ? 3.234 -26.55 -0.078 1 95.5 275 ASN B C 1
ATOM 4418 O O . ASN B 1 275 ? 3.207 -27.59 0.582 1 95.5 275 ASN B O 1
ATOM 4422 N N . ALA B 1 276 ? 4.307 -25.855 -0.24 1 96.1 276 ALA B N 1
ATOM 4423 C CA . ALA B 1 276 ? 5.537 -26.184 0.476 1 96.1 276 ALA B CA 1
ATOM 4424 C C . ALA B 1 276 ? 5.355 -26.024 1.982 1 96.1 276 ALA B C 1
ATOM 4426 O O . ALA B 1 276 ? 6.21 -26.444 2.765 1 96.1 276 ALA B O 1
ATOM 4427 N N . GLY B 1 277 ? 4.306 -25.346 2.415 1 97.01 277 GLY B N 1
ATOM 4428 C CA . GLY B 1 277 ? 3.832 -25.394 3.789 1 97.01 277 GLY B CA 1
ATOM 4429 C C . GLY B 1 277 ? 4.689 -24.585 4.744 1 97.01 277 GLY B C 1
ATOM 4430 O O . GLY B 1 277 ? 5.043 -23.441 4.452 1 97.01 277 GLY B O 1
ATOM 4431 N N . GLN B 1 278 ? 4.921 -25.18 5.852 1 97.92 278 GLN B N 1
ATOM 4432 C CA . GLN B 1 278 ? 5.577 -24.481 6.952 1 97.92 278 GLN B CA 1
ATOM 4433 C C . GLN B 1 278 ? 7.005 -24.089 6.582 1 97.92 278 GLN B C 1
ATOM 4435 O O . GLN B 1 278 ? 7.497 -23.042 7.008 1 97.92 278 GLN B O 1
ATOM 4440 N N . TYR B 1 279 ? 7.659 -24.916 5.813 1 98.38 279 TYR B N 1
ATOM 4441 C CA . TYR B 1 279 ? 9.032 -24.618 5.421 1 98.38 279 TYR B CA 1
ATOM 4442 C C . TYR B 1 279 ? 9.108 -23.3 4.661 1 98.38 279 TYR B C 1
ATOM 4444 O O . TYR B 1 279 ? 9.944 -22.447 4.967 1 98.38 279 TYR B O 1
ATOM 4452 N N . LEU B 1 280 ? 8.222 -23.157 3.677 1 98.44 280 LEU B N 1
ATOM 4453 C CA . LEU B 1 280 ? 8.14 -21.909 2.927 1 98.44 280 LEU B CA 1
ATOM 4454 C C . LEU B 1 280 ? 7.808 -20.741 3.85 1 98.44 280 LEU B C 1
ATOM 4456 O O . LEU B 1 280 ? 8.443 -19.686 3.776 1 98.44 280 LEU B O 1
ATOM 4460 N N . LEU B 1 281 ? 6.851 -20.933 4.7 1 98.59 281 LEU B N 1
ATOM 4461 C CA . LEU B 1 281 ? 6.39 -19.885 5.604 1 98.59 281 LEU B CA 1
ATOM 4462 C C . LEU B 1 281 ? 7.529 -19.391 6.489 1 98.59 281 LEU B C 1
ATOM 4464 O O . LEU B 1 281 ? 7.701 -18.183 6.67 1 98.59 281 LEU B O 1
ATOM 4468 N N . ASP B 1 282 ? 8.282 -20.296 7.032 1 98.46 282 ASP B N 1
ATOM 4469 C CA . ASP B 1 282 ? 9.396 -19.938 7.905 1 98.46 282 ASP B CA 1
ATOM 4470 C C . ASP B 1 282 ? 10.435 -19.106 7.156 1 98.46 282 ASP B C 1
ATOM 4472 O O . ASP B 1 282 ? 10.912 -18.091 7.668 1 98.46 282 ASP B O 1
ATOM 4476 N N . LYS B 1 283 ? 10.772 -19.552 5.964 1 98.19 283 LYS B N 1
ATOM 4477 C CA . LYS B 1 283 ? 11.776 -18.862 5.159 1 98.19 283 LYS B CA 1
ATOM 4478 C C . LYS B 1 283 ? 11.336 -17.438 4.833 1 98.19 283 LYS B C 1
ATOM 4480 O O . LYS B 1 283 ? 12.083 -16.484 5.061 1 98.19 283 LYS B O 1
ATOM 4485 N N . VAL B 1 284 ? 10.141 -17.277 4.373 1 98.41 284 VAL B N 1
ATOM 4486 C CA . VAL B 1 284 ? 9.657 -15.963 3.963 1 98.41 284 VAL B CA 1
ATOM 4487 C C . VAL B 1 284 ? 9.529 -15.055 5.184 1 98.41 284 VAL B C 1
ATOM 4489 O O . VAL B 1 284 ? 9.846 -13.865 5.116 1 98.41 284 VAL B O 1
ATOM 4492 N N . THR B 1 285 ? 9.064 -15.583 6.313 1 98.36 285 THR B N 1
ATOM 4493 C CA . THR B 1 285 ? 8.878 -14.81 7.536 1 98.36 285 THR B CA 1
ATOM 4494 C C . THR B 1 285 ? 10.211 -14.258 8.035 1 98.36 285 THR B C 1
ATOM 4496 O O . THR B 1 285 ? 10.291 -13.103 8.458 1 98.36 285 THR B O 1
ATOM 4499 N N . ASP B 1 286 ? 11.189 -15.045 7.959 1 97.55 286 ASP B N 1
ATOM 4500 C CA . ASP B 1 286 ? 12.518 -14.6 8.366 1 97.55 286 ASP B CA 1
ATOM 4501 C C . ASP B 1 286 ? 12.977 -13.406 7.532 1 97.55 286 ASP B C 1
ATOM 4503 O O . ASP B 1 286 ? 13.435 -12.4 8.078 1 97.55 286 ASP B O 1
ATOM 4507 N N . TYR B 1 287 ? 12.87 -13.53 6.297 1 96.31 287 TYR B N 1
ATOM 4508 C CA . TYR B 1 287 ? 13.315 -12.464 5.407 1 96.31 287 TYR B CA 1
ATOM 4509 C C . TYR B 1 287 ? 12.435 -11.228 5.553 1 96.31 287 TYR B C 1
ATOM 4511 O O . TYR B 1 287 ? 12.921 -10.098 5.46 1 96.31 287 TYR B O 1
ATOM 4519 N N . PHE B 1 288 ? 11.137 -11.423 5.805 1 97.18 288 PHE B N 1
ATOM 4520 C CA . PHE B 1 288 ? 10.219 -10.325 6.087 1 97.18 288 PHE B CA 1
ATOM 4521 C C . PHE B 1 288 ? 10.691 -9.521 7.292 1 97.18 288 PHE B C 1
ATOM 4523 O O . PHE B 1 288 ? 10.847 -8.301 7.209 1 97.18 288 PHE B O 1
ATOM 4530 N N . HIS B 1 289 ? 11 -10.181 8.377 1 95.42 289 HIS B N 1
ATOM 4531 C CA . HIS B 1 289 ? 11.375 -9.511 9.617 1 95.42 289 HIS B CA 1
ATOM 4532 C C . HIS B 1 289 ? 12.706 -8.783 9.468 1 95.42 289 HIS B C 1
ATOM 4534 O O . HIS B 1 289 ? 12.924 -7.745 10.098 1 95.42 289 HIS B O 1
ATOM 4540 N N . ASN B 1 290 ? 13.512 -9.247 8.584 1 91.22 290 ASN B N 1
ATOM 4541 C CA . ASN B 1 290 ? 14.812 -8.622 8.359 1 91.22 290 ASN B CA 1
ATOM 4542 C C . ASN B 1 290 ? 14.708 -7.445 7.393 1 91.22 290 ASN B C 1
ATOM 4544 O O . ASN B 1 290 ? 15.681 -6.718 7.188 1 91.22 290 ASN B O 1
ATOM 4548 N N . SER B 1 291 ? 13.492 -7.242 6.885 1 90.33 291 SER B N 1
ATOM 4549 C CA . SER B 1 291 ? 13.399 -6.253 5.816 1 90.33 291 SER B CA 1
ATOM 4550 C C . SER B 1 291 ? 12.335 -5.204 6.125 1 90.33 291 SER B C 1
ATOM 4552 O O . SER B 1 291 ? 11.929 -4.446 5.242 1 90.33 291 SER B O 1
ATOM 4554 N N . VAL B 1 292 ? 11.876 -5.227 7.316 1 91.91 292 VAL B N 1
ATOM 4555 C CA . VAL B 1 292 ? 10.758 -4.33 7.586 1 91.91 292 VAL B CA 1
ATOM 4556 C C . VAL B 1 292 ? 11.017 -3.555 8.876 1 91.91 292 VAL B C 1
ATOM 4558 O O . VAL B 1 292 ? 11.703 -4.046 9.776 1 91.91 292 VAL B O 1
ATOM 4561 N N . TYR B 1 293 ? 10.417 -2.342 8.908 1 90.26 293 TYR B N 1
ATOM 4562 C CA . TYR B 1 293 ? 10.374 -1.53 10.119 1 90.26 293 TYR B CA 1
ATOM 4563 C C . TYR B 1 293 ? 9.833 -2.334 11.295 1 90.26 293 TYR B C 1
ATOM 4565 O O . TYR B 1 293 ? 8.795 -2.991 11.181 1 90.26 293 TYR B O 1
ATOM 4573 N N . PRO B 1 294 ? 10.511 -2.328 12.44 1 89.1 294 PRO B N 1
ATOM 4574 C CA . PRO B 1 294 ? 10.127 -3.19 13.56 1 89.1 294 PRO B CA 1
ATOM 4575 C C . PRO B 1 294 ? 8.671 -3.002 13.978 1 89.1 294 PRO B C 1
ATOM 4577 O O . PRO B 1 294 ? 7.99 -3.976 14.311 1 89.1 294 PRO B O 1
ATOM 4580 N N . GLY B 1 295 ? 8.16 -1.806 14.034 1 88.8 295 GLY B N 1
ATOM 4581 C CA . GLY B 1 295 ? 6.771 -1.568 14.396 1 88.8 295 GLY B CA 1
ATOM 4582 C C . GLY B 1 295 ? 5.789 -2.316 13.514 1 88.8 295 GLY B C 1
ATOM 4583 O O . GLY B 1 295 ? 4.754 -2.788 13.991 1 88.8 295 GLY B O 1
ATOM 4584 N N . VAL B 1 296 ? 6.118 -2.469 12.236 1 93.75 296 VAL B N 1
ATOM 4585 C CA . VAL B 1 296 ? 5.3 -3.208 11.279 1 93.75 296 VAL B CA 1
ATOM 4586 C C . VAL B 1 296 ? 5.524 -4.708 11.459 1 93.75 296 VAL B C 1
ATOM 4588 O O . VAL B 1 296 ? 4.566 -5.484 11.498 1 93.75 296 VAL B O 1
ATOM 4591 N N . GLY B 1 297 ? 6.772 -5.12 11.601 1 95.2 297 GLY B N 1
ATOM 4592 C CA . GLY B 1 297 ? 7.113 -6.527 11.744 1 95.2 297 GLY B CA 1
ATOM 4593 C C . GLY B 1 297 ? 6.471 -7.176 12.955 1 95.2 297 GLY B C 1
ATOM 4594 O O . GLY B 1 297 ? 6.088 -8.347 12.909 1 95.2 297 GLY B O 1
ATOM 4595 N N . GLN B 1 298 ? 6.273 -6.391 13.971 1 94.47 298 GLN B N 1
ATOM 4596 C CA . GLN B 1 298 ? 5.75 -6.922 15.226 1 94.47 298 GLN B CA 1
ATOM 4597 C C . GLN B 1 298 ? 4.23 -7.041 15.182 1 94.47 298 GLN B C 1
ATOM 4599 O O . GLN B 1 298 ? 3.638 -7.792 15.96 1 94.47 298 GLN B O 1
ATOM 4604 N N . THR B 1 299 ? 3.631 -6.35 14.285 1 96.81 299 THR B N 1
ATOM 4605 C CA . THR B 1 299 ? 2.174 -6.289 14.33 1 96.81 299 THR B CA 1
ATOM 4606 C C . THR B 1 299 ? 1.565 -7.021 13.137 1 96.81 299 THR B C 1
ATOM 4608 O O . THR B 1 299 ? 0.357 -7.26 13.1 1 96.81 299 THR B O 1
ATOM 4611 N N . THR B 1 300 ? 2.361 -7.383 12.179 1 98.24 300 THR B N 1
ATOM 4612 C CA . THR B 1 300 ? 1.898 -8.112 11.004 1 98.24 300 THR B CA 1
ATOM 4613 C C . THR B 1 300 ? 2.282 -9.587 11.095 1 98.24 300 THR B C 1
ATOM 4615 O O . THR B 1 300 ? 3.439 -9.917 11.361 1 98.24 300 THR B O 1
ATOM 4618 N N . SER B 1 301 ? 1.308 -10.44 10.868 1 98.44 301 SER B N 1
ATOM 4619 C CA . SER B 1 301 ? 1.565 -11.877 10.841 1 98.44 301 SER B CA 1
ATOM 4620 C C . SER B 1 301 ? 1.42 -12.437 9.43 1 98.44 301 SER B C 1
ATOM 4622 O O . SER B 1 301 ? 0.511 -12.051 8.693 1 98.44 301 SER B O 1
ATOM 4624 N N . ILE B 1 302 ? 2.283 -13.326 9.067 1 98.7 302 ILE B N 1
ATOM 4625 C CA . ILE B 1 302 ? 2.209 -14.012 7.782 1 98.7 302 ILE B CA 1
ATOM 4626 C C . ILE B 1 302 ? 1.659 -15.423 7.98 1 98.7 302 ILE B C 1
ATOM 4628 O O . ILE B 1 302 ? 2.121 -16.159 8.855 1 98.7 302 ILE B O 1
ATOM 4632 N N . ARG B 1 303 ? 0.655 -15.776 7.178 1 98.67 303 ARG B N 1
ATOM 4633 C CA . ARG B 1 303 ? -0.023 -17.065 7.272 1 98.67 303 ARG B CA 1
ATOM 4634 C C . ARG B 1 303 ? -0.205 -17.689 5.892 1 98.67 303 ARG B C 1
ATOM 4636 O O . ARG B 1 303 ? -0.159 -16.99 4.878 1 98.67 303 ARG B O 1
ATOM 4643 N N . LEU B 1 304 ? -0.346 -19.022 5.923 1 98.72 304 LEU B N 1
ATOM 4644 C CA . LEU B 1 304 ? -0.784 -19.694 4.705 1 98.72 304 LEU B CA 1
ATOM 4645 C C . LEU B 1 304 ? -2.287 -19.534 4.507 1 98.72 304 LEU B C 1
ATOM 4647 O O . LEU B 1 304 ? -3.055 -19.603 5.469 1 98.72 304 LEU B O 1
ATOM 4651 N N . ALA B 1 305 ? -2.66 -19.232 3.285 1 98.48 305 ALA B N 1
ATOM 4652 C CA . ALA B 1 305 ? -4.084 -19.256 2.959 1 98.48 305 ALA B CA 1
ATOM 4653 C C . ALA B 1 305 ? -4.68 -20.639 3.205 1 98.48 305 ALA B C 1
ATOM 4655 O O . ALA B 1 305 ? -3.976 -21.649 3.122 1 98.48 305 ALA B O 1
ATOM 4656 N N . THR B 1 306 ? -6.013 -20.708 3.473 1 98.12 306 THR B N 1
ATOM 4657 C CA . THR B 1 306 ? -6.536 -21.984 3.947 1 98.12 306 THR B CA 1
ATOM 4658 C C . THR B 1 306 ? -7.682 -22.462 3.06 1 98.12 306 THR B C 1
ATOM 4660 O O . THR B 1 306 ? -8.113 -23.613 3.159 1 98.12 306 THR B O 1
ATOM 4663 N N . LEU B 1 307 ? -8.147 -21.662 2.158 1 97.14 307 LEU B N 1
ATOM 4664 C CA . LEU B 1 307 ? -9.359 -22.026 1.433 1 97.14 307 LEU B CA 1
ATOM 4665 C C . LEU B 1 307 ? -9.021 -22.802 0.164 1 97.14 307 LEU B C 1
ATOM 4667 O O . LEU B 1 307 ? -9.896 -23.431 -0.435 1 97.14 307 LEU B O 1
ATOM 4671 N N . GLY B 1 308 ? -7.757 -22.67 -0.239 1 93.73 308 GLY B N 1
ATOM 4672 C CA . GLY B 1 308 ? -7.37 -23.343 -1.469 1 93.73 308 GLY B CA 1
ATOM 4673 C C . GLY B 1 308 ? -8.214 -22.937 -2.662 1 93.73 308 GLY B C 1
ATOM 4674 O O . GLY B 1 308 ? -8.387 -21.747 -2.931 1 93.73 308 GLY B O 1
ATOM 4675 N N . ASN B 1 309 ? -8.803 -23.946 -3.245 1 91.72 309 ASN B N 1
ATOM 4676 C CA . ASN B 1 309 ? -9.539 -23.744 -4.488 1 91.72 309 ASN B CA 1
ATOM 4677 C C . ASN B 1 309 ? -10.892 -23.083 -4.238 1 91.72 309 ASN B C 1
ATOM 4679 O O . ASN B 1 309 ? -11.554 -22.639 -5.177 1 91.72 309 ASN B O 1
ATOM 4683 N N . ASP B 1 310 ? -11.244 -22.892 -3.038 1 96.71 310 ASP B N 1
ATOM 4684 C CA . ASP B 1 310 ? -12.548 -22.317 -2.723 1 96.71 310 ASP B CA 1
ATOM 4685 C C . ASP B 1 310 ? -12.443 -20.811 -2.491 1 96.71 310 ASP B C 1
ATOM 4687 O O . ASP B 1 310 ? -13.46 -20.122 -2.385 1 96.71 310 ASP B O 1
ATOM 4691 N N . ALA B 1 311 ? -11.222 -20.266 -2.42 1 97.39 311 ALA B N 1
ATOM 4692 C CA . ALA B 1 311 ? -11.037 -18.846 -2.133 1 97.39 311 ALA B CA 1
ATOM 4693 C C . ALA B 1 311 ? -11.771 -17.98 -3.152 1 97.39 311 ALA B C 1
ATOM 4695 O O . ALA B 1 311 ? -12.42 -16.996 -2.788 1 97.39 311 ALA B O 1
ATOM 4696 N N . GLY B 1 312 ? -11.702 -18.389 -4.345 1 97.24 312 GLY B N 1
ATOM 4697 C CA . GLY B 1 312 ? -12.31 -17.622 -5.421 1 97.24 312 GLY B CA 1
ATOM 4698 C C . GLY B 1 312 ? -13.821 -17.549 -5.321 1 97.24 312 GLY B C 1
ATOM 4699 O O . GLY B 1 312 ? -14.405 -16.47 -5.445 1 97.24 312 GLY B O 1
ATOM 4700 N N . VAL B 1 313 ? -14.488 -18.661 -5.074 1 98.01 313 VAL B N 1
ATOM 4701 C CA . VAL B 1 313 ? -15.947 -18.675 -5.056 1 98.01 313 VAL B CA 1
ATOM 4702 C C . VAL B 1 313 ? -16.455 -17.976 -3.797 1 98.01 313 VAL B C 1
ATOM 4704 O O . VAL B 1 313 ? -17.486 -17.3 -3.828 1 98.01 313 VAL B O 1
ATOM 4707 N N . TYR B 1 314 ? -15.765 -18.171 -2.675 1 97.99 314 TYR B N 1
ATOM 4708 C CA . TYR B 1 314 ? -16.133 -17.433 -1.472 1 97.99 314 TYR B CA 1
ATOM 4709 C C . TYR B 1 314 ? -15.993 -15.931 -1.69 1 97.99 314 TYR B C 1
ATOM 4711 O O . TYR B 1 314 ? -16.88 -15.158 -1.32 1 97.99 314 TYR B O 1
ATOM 4719 N N . GLY B 1 315 ? -14.852 -15.554 -2.272 1 98.23 315 GLY B N 1
ATOM 4720 C CA . GLY B 1 315 ? -14.625 -14.145 -2.547 1 98.23 315 GLY B CA 1
ATOM 4721 C C . GLY B 1 315 ? -15.654 -13.547 -3.489 1 98.23 315 GLY B C 1
ATOM 4722 O O . GLY B 1 315 ? -16.139 -12.437 -3.263 1 98.23 315 GLY B O 1
ATOM 4723 N N . ALA B 1 316 ? -15.946 -14.274 -4.49 1 98.06 316 ALA B N 1
ATOM 4724 C CA . ALA B 1 316 ? -16.959 -13.834 -5.446 1 98.06 316 ALA B CA 1
ATOM 4725 C C . ALA B 1 316 ? -18.309 -13.637 -4.763 1 98.06 316 ALA B C 1
ATOM 4727 O O . ALA B 1 316 ? -18.979 -12.625 -4.98 1 98.06 316 ALA B O 1
ATOM 4728 N N . ALA B 1 317 ? -18.683 -14.558 -3.962 1 97.71 317 ALA B N 1
ATOM 4729 C CA . ALA B 1 317 ? -19.934 -14.438 -3.218 1 97.71 317 ALA B CA 1
ATOM 4730 C C . ALA B 1 317 ? -19.907 -13.226 -2.292 1 97.71 317 ALA B C 1
ATOM 4732 O O . ALA B 1 317 ? -20.914 -12.53 -2.14 1 97.71 317 ALA B O 1
ATOM 4733 N N . SER B 1 318 ? -18.795 -12.978 -1.767 1 96.87 318 SER B N 1
ATOM 4734 C CA . SER B 1 318 ? -18.671 -11.878 -0.817 1 96.87 318 SER B CA 1
ATOM 4735 C C . SER B 1 318 ? -18.886 -10.531 -1.499 1 96.87 318 SER B C 1
ATOM 4737 O O . SER B 1 318 ? -19.349 -9.577 -0.87 1 96.87 318 SER B O 1
ATOM 4739 N N . LEU B 1 319 ? -18.552 -10.448 -2.761 1 96.75 319 LEU B N 1
ATOM 4740 C CA . LEU B 1 319 ? -18.828 -9.232 -3.518 1 96.75 319 LEU B CA 1
ATOM 4741 C C . LEU B 1 319 ? -20.297 -8.84 -3.4 1 96.75 319 LEU B C 1
ATOM 4743 O O . LEU B 1 319 ? -20.617 -7.662 -3.223 1 96.75 319 LEU B O 1
ATOM 4747 N N . VAL B 1 320 ? -21.14 -9.839 -3.502 1 96.01 320 VAL B N 1
ATOM 4748 C CA . VAL B 1 320 ? -22.581 -9.615 -3.448 1 96.01 320 VAL B CA 1
ATOM 4749 C C . VAL B 1 320 ? -22.993 -9.241 -2.026 1 96.01 320 VAL B C 1
ATOM 4751 O O . VAL B 1 320 ? -23.783 -8.316 -1.825 1 96.01 320 VAL B O 1
ATOM 4754 N N . MET B 1 321 ? -22.429 -9.901 -1.087 1 93.3 321 MET B N 1
ATOM 4755 C CA . MET B 1 321 ? -22.766 -9.67 0.315 1 93.3 321 MET B CA 1
ATOM 4756 C C . MET B 1 321 ? -22.432 -8.24 0.727 1 93.3 321 MET B C 1
ATOM 4758 O O . MET B 1 321 ? -23.152 -7.634 1.521 1 93.3 321 MET B O 1
ATOM 4762 N N . LYS B 1 322 ? -21.415 -7.656 0.289 1 88.74 322 LYS B N 1
ATOM 4763 C CA . LYS B 1 322 ? -20.966 -6.32 0.669 1 88.74 322 LYS B CA 1
ATOM 4764 C C . LYS B 1 322 ? -21.763 -5.244 -0.062 1 88.74 322 LYS B C 1
ATOM 4766 O O . LYS B 1 322 ? -21.646 -4.057 0.25 1 88.74 322 LYS B O 1
ATOM 4771 N N . ASN B 1 323 ? -22.415 -5.581 -1.03 1 82.49 323 ASN B N 1
ATOM 4772 C CA . ASN B 1 323 ? -23.19 -4.619 -1.807 1 82.49 323 ASN B CA 1
ATOM 4773 C C . ASN B 1 323 ? -24.678 -4.703 -1.481 1 82.49 323 ASN B C 1
ATOM 4775 O O . ASN B 1 323 ? -25.509 -4.154 -2.206 1 82.49 323 ASN B O 1
ATOM 4779 N N . ILE B 1 324 ? -25.085 -5.337 -0.516 1 77.6 324 ILE B N 1
ATOM 4780 C CA . ILE B 1 324 ? -26.485 -5.389 -0.111 1 77.6 324 ILE B CA 1
ATOM 4781 C C . ILE B 1 324 ? -26.704 -4.496 1.108 1 77.6 324 ILE B C 1
ATOM 4783 O O . ILE B 1 324 ? -25.78 -4.27 1.893 1 77.6 324 ILE B O 1
#

Secondary structure (DSSP, 8-state):
-----EEEEEEE-SSEEEEEEEETTS-EEEEEEEE---HHHHTTHHHHHHHHHHHHHHHTT--GGGEEEEEEEESSEEETTTTEEE-BGGGTB-S-B-HHHHHHHHHT--S-EEEEEHHHHHHHHHHHHSTTTT-SSEEEEEESSSEEEEEEETTEE--TTTTTT-GGGSB--TT-PBPTTS-BSBTHHHHSHHHHHHHHHHHHHHSPP---HHHHHHHTT----HHHHHHHHHTT-HHHHHHHHHHHHHHHHHHHHHHHHH--SEEEEESGGGGGTHHHHHHHHHHHHTTS-HHHHTT-EEEE---GGGHHHHHHHHHHHTT-/-----EEEEEEE-SSEEEEEEEETTS-EEEEEEEE---HHHHTTHHHHHHHHHHHHHHHTT--GGGEEEEEEEESSEEETTTTEEE-BGGGTB-S-B-HHHHHHHHHT--S-EEEEEHHHHHHHHHHHHSTTTT-SSEEEEEESSSEEEEEEETTEE--TTTTTT-GGGSB--TT-PBPTTS-BSBTHHHHSHHHHHHHHHHHHHHSPP---HHHHHHHTT----HHHHHHHHHTT-HHHHHHHHHHHHHHHHHHHHHHHHH--SEEEEESGGGGGTHHHHHHHHHHHHTTS-HHHHTT-EEEE-S-GGGHHHHHHHHHHHTT-

Solvent-accessible surface area (backbone atoms only — not comparable to full-atom values): 31649 Å² total; per-residue (Å²): 123,86,78,72,42,30,22,37,7,25,26,50,44,57,61,38,30,39,39,27,37,28,39,85,87,68,45,74,76,45,72,52,71,46,76,36,43,43,60,82,58,21,66,48,38,62,59,53,50,50,48,54,53,50,51,53,28,60,77,66,71,52,55,72,87,42,42,58,24,36,10,28,12,29,62,45,50,59,39,63,89,72,19,27,35,22,56,21,62,72,38,40,26,63,57,77,38,62,53,34,56,56,52,38,64,72,66,70,52,89,49,54,59,47,51,41,36,36,44,43,17,26,29,45,10,24,23,68,76,26,63,38,68,60,47,39,24,32,34,28,35,31,24,28,80,45,35,40,24,13,36,28,50,86,68,33,75,45,42,52,78,72,48,20,12,42,50,19,43,25,68,60,38,90,90,35,58,78,37,96,80,72,48,55,6,26,34,24,62,34,51,5,38,56,11,39,38,52,50,39,58,56,43,53,75,70,45,75,90,75,84,32,67,66,51,50,33,54,74,71,69,43,91,73,50,46,66,57,38,50,53,39,23,76,71,64,31,65,56,34,36,51,41,49,50,54,27,31,38,49,46,9,37,50,51,18,43,52,29,26,47,44,12,25,50,32,39,28,36,28,50,68,59,44,69,58,42,67,64,51,50,53,51,26,49,52,31,21,54,74,33,30,45,58,78,39,47,75,57,37,44,78,43,64,48,67,45,70,87,46,14,26,24,47,8,7,30,44,55,43,64,73,70,106,125,87,78,73,42,30,23,37,6,25,26,49,46,56,63,36,30,40,40,28,37,26,39,87,88,67,45,75,76,44,72,54,72,46,75,37,43,45,59,81,58,22,67,49,36,62,58,50,50,50,49,54,53,50,51,53,30,59,77,66,71,54,54,71,86,42,41,58,26,35,10,28,13,28,62,43,48,60,40,62,89,71,20,26,36,22,56,20,63,73,39,39,26,62,57,75,38,61,53,35,55,56,52,36,64,72,65,70,51,89,48,54,59,48,50,38,35,35,43,43,17,26,28,45,10,24,23,69,77,27,63,38,68,61,47,41,23,32,34,30,35,32,23,27,82,46,32,40,22,12,36,29,50,84,68,34,77,45,42,52,79,71,48,20,13,42,50,20,45,26,66,60,38,89,89,34,59,78,36,96,81,74,47,57,7,26,32,24,60,34,52,4,37,56,1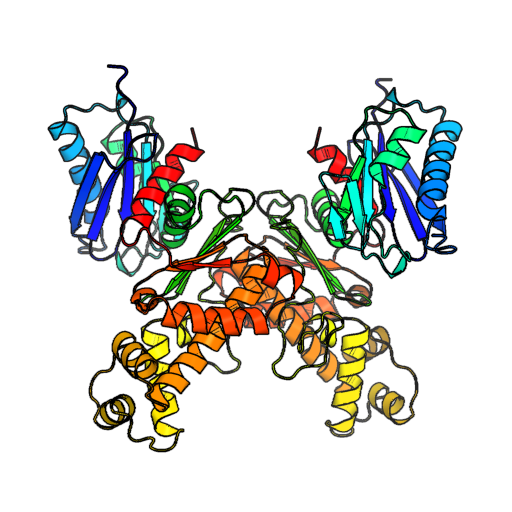1,40,38,51,49,40,58,58,44,53,75,72,44,74,90,76,82,33,68,66,49,49,32,54,74,70,70,44,91,74,50,44,67,56,37,49,54,39,23,77,72,65,31,65,56,33,35,51,42,49,50,54,27,30,39,49,46,9,37,52,51,18,45,52,28,27,47,43,13,25,49,33,38,29,36,29,51,67,58,45,70,58,41,66,63,52,51,53,52,26,50,52,32,21,54,74,32,30,46,58,76,39,46,74,56,36,43,78,43,65,49,67,44,69,88,48,14,26,26,47,8,6,30,43,55,42,62,73,69,106

Nearest PDB structures (foldseek):
  2qm1-assembly1_B  TM=9.608E-01  e=9.291E-46  Enterococcus faecalis V583
  3r8e-assembly1_A-2  TM=8.660E-01  e=9.217E-28  Cytophaga hutchinsonii ATCC 33406
  1z6r-assembly1_A  TM=8.701E-01  e=1.983E-27  Escherichia coli
  5f7r-assembly1_A  TM=8.281E-01  e=1.162E-26  Listeria monocytogenes EGD-e
  3bp8-assembly2_B  TM=7.729E-01  e=3.359E-26  unclassified

Organism: Aerococcus viridans (strain ATCC 11563 / DSM 20340 / CCUG 4311 / JCM 20461 / NBRC 12219 / NCTC 8251 / M1) (NCBI:txid655812)

InterPro domains:
  IPR000600 ROK family [PF00480] (8-322)
  IPR000600 ROK family [PTHR18964] (4-320)
  IPR004654 Glucokinase ROK [TIGR00744] (9-322)
  IPR043129 ATPase, nucleotide binding domain [SSF53067] (6-321)
  IPR049874 ROK, conserved site [PS01125] (143-169)

Radius of gyration: 27.1 Å; Cα contacts (8 Å, |Δi|>4): 1569; chains: 2; bounding box: 77×71×63 Å